Protein AF-A0A2I2KLR6-F1 (afdb_monomer)

Foldseek 3Di:
DPPLLVLLVVLQLLPLFDQDFDAFLFFQLVLLVQLLVLLVQLLPPPFDPSSLVSLLVSLLSLLVLCLQLPNNVVSLVSLVLQLVLCVVQWQDFLVSLLSSCVSLLVNLVSCLVVLNLVLSLVSLVQVLVCLVVQHWDARPNDTDRNVTNHDDPVSSVSNSVVSLVSSLQSNLSSCSNNVNLVVSLVSNVVSVNCDLESGSNLVSVLSNCLSVVVLVSSVVSLVSHDHPDLVSQLSSLLSVLSSCVSVVHDCVVSLVSNLVSLVPDDDDNRRLLSNLSSLLSSLSSNPDCPDPSSLVSLVVLLVSCLVSLRLNSLVVQCPRPSNVVSDDPVSNVSSVVSVVSSSGNNNDDPPVSVVSSVVSSVSSSVSSNVNSVVVVVVVVD

Structure (mmCIF, N/CA/C/O backbone):
data_AF-A0A2I2KLR6-F1
#
_entry.id   AF-A0A2I2KLR6-F1
#
loop_
_atom_site.group_PDB
_atom_site.id
_atom_site.type_symbol
_atom_site.label_atom_id
_atom_site.label_alt_id
_atom_site.label_comp_id
_atom_site.label_asym_id
_atom_site.label_entity_id
_atom_site.label_seq_id
_atom_site.pdbx_PDB_ins_code
_atom_site.Cartn_x
_atom_site.Cartn_y
_atom_site.Cartn_z
_atom_site.occupancy
_atom_site.B_iso_or_equiv
_atom_site.auth_seq_id
_atom_site.auth_comp_id
_atom_site.auth_asym_id
_atom_site.auth_atom_id
_atom_site.pdbx_PDB_model_num
ATOM 1 N N . MET A 1 1 ? -27.736 -9.199 16.129 1.00 44.97 1 MET A N 1
ATOM 2 C CA . MET A 1 1 ? -27.095 -9.623 14.867 1.00 44.97 1 MET A CA 1
ATOM 3 C C . MET A 1 1 ? -26.547 -8.427 14.086 1.00 44.97 1 MET A C 1
ATOM 5 O O . MET A 1 1 ? -25.354 -8.431 13.854 1.00 44.97 1 MET A O 1
ATOM 9 N N . GLY A 1 2 ? -27.326 -7.363 13.823 1.00 56.12 2 GLY A N 1
ATOM 10 C CA . GLY A 1 2 ? -26.865 -6.210 13.015 1.00 56.12 2 GLY A CA 1
ATOM 11 C C . GLY A 1 2 ? -25.648 -5.417 13.531 1.00 56.12 2 GLY A C 1
ATOM 12 O O . GLY A 1 2 ? -24.728 -5.174 12.769 1.00 56.12 2 GLY A O 1
ATOM 13 N N . VAL A 1 3 ? -25.565 -5.078 14.826 1.00 56.25 3 VAL A N 1
ATOM 14 C CA . VAL A 1 3 ? -24.480 -4.202 15.344 1.00 56.25 3 VAL A CA 1
ATOM 15 C C . VAL A 1 3 ? -23.085 -4.850 15.277 1.00 56.25 3 VAL A C 1
ATOM 17 O O . VAL A 1 3 ? -22.104 -4.184 14.963 1.00 56.25 3 VAL A O 1
ATOM 20 N N . ALA A 1 4 ? -22.986 -6.156 15.547 1.00 58.12 4 ALA A N 1
ATOM 21 C CA . ALA A 1 4 ? -21.714 -6.883 15.477 1.00 58.12 4 ALA A CA 1
ATOM 22 C C . ALA A 1 4 ? -21.248 -7.086 14.024 1.00 58.12 4 ALA A C 1
ATOM 24 O O . ALA A 1 4 ? -20.054 -7.020 13.739 1.00 58.12 4 ALA A O 1
ATOM 25 N N . GLU A 1 5 ? -22.194 -7.300 13.109 1.00 62.16 5 GLU A N 1
ATOM 26 C CA . GLU A 1 5 ? -21.930 -7.428 11.676 1.00 62.16 5 GLU A CA 1
ATOM 27 C C . GLU A 1 5 ? -21.476 -6.086 11.073 1.00 62.16 5 GLU A C 1
ATOM 29 O O . GLU A 1 5 ? -20.481 -6.047 10.347 1.00 62.16 5 GLU A O 1
ATOM 34 N N . ASP A 1 6 ? -22.104 -4.977 11.477 1.00 66.00 6 ASP A N 1
ATOM 35 C CA . ASP A 1 6 ? -21.713 -3.617 11.086 1.00 66.00 6 ASP A CA 1
ATOM 36 C C . ASP A 1 6 ? -20.322 -3.231 11.618 1.00 66.00 6 ASP A C 1
ATOM 38 O O . ASP A 1 6 ? -19.503 -2.684 10.873 1.00 66.00 6 ASP A O 1
ATOM 42 N N . LEU A 1 7 ? -20.002 -3.576 12.874 1.00 69.81 7 LEU A N 1
ATOM 43 C CA . LEU A 1 7 ? -18.674 -3.355 13.462 1.00 69.81 7 LEU A CA 1
ATOM 44 C C . LEU A 1 7 ? -17.586 -4.108 12.684 1.00 69.81 7 LEU A C 1
ATOM 46 O O . LEU A 1 7 ? -16.553 -3.533 12.336 1.00 69.81 7 LEU A O 1
ATOM 50 N N . LEU A 1 8 ? -17.817 -5.389 12.382 1.00 70.69 8 LEU A N 1
ATOM 51 C CA . LEU A 1 8 ? -16.880 -6.221 11.623 1.00 70.69 8 LEU A CA 1
ATOM 52 C C . LEU A 1 8 ? -16.728 -5.740 10.175 1.00 70.69 8 LEU A C 1
ATOM 54 O O . LEU A 1 8 ? -15.617 -5.758 9.638 1.00 70.69 8 LEU A O 1
ATOM 58 N N . ALA A 1 9 ? -17.804 -5.257 9.553 1.00 69.56 9 ALA A N 1
ATOM 59 C CA . ALA A 1 9 ? -17.758 -4.666 8.221 1.00 69.56 9 ALA A CA 1
ATOM 60 C C . ALA A 1 9 ? -16.969 -3.342 8.197 1.00 69.56 9 ALA A C 1
ATOM 62 O O . ALA A 1 9 ? -16.163 -3.126 7.284 1.00 69.56 9 ALA A O 1
ATOM 63 N N . GLN A 1 10 ? -17.156 -2.478 9.202 1.00 67.94 10 GLN A N 1
ATOM 64 C CA . GLN A 1 10 ? -16.466 -1.190 9.329 1.00 67.94 10 GLN A CA 1
ATOM 65 C C . GLN A 1 10 ? -14.976 -1.361 9.647 1.00 67.94 10 GLN A C 1
ATOM 67 O O . GLN A 1 10 ? -14.125 -0.803 8.946 1.00 67.94 10 GLN A O 1
ATOM 72 N N . VAL A 1 11 ? -14.659 -2.157 10.670 1.00 71.56 11 VAL A N 1
ATOM 73 C CA . VAL A 1 11 ? -13.287 -2.405 11.135 1.00 71.56 11 VAL A CA 1
ATOM 74 C C . VAL A 1 11 ? -12.516 -3.242 10.127 1.00 71.56 11 VAL A C 1
ATOM 76 O O . VAL A 1 11 ? -11.356 -2.946 9.845 1.00 71.56 11 VAL A O 1
ATOM 79 N N . GLY A 1 12 ? -13.164 -4.245 9.527 1.00 70.19 12 GLY A N 1
ATOM 80 C CA . GLY A 1 12 ? -12.546 -5.108 8.532 1.00 70.19 12 GLY A CA 1
ATOM 81 C C . GLY A 1 12 ? -11.939 -4.291 7.393 1.00 70.19 12 GLY A C 1
ATOM 82 O O . GLY A 1 12 ? -10.728 -4.315 7.183 1.00 70.19 12 GLY A O 1
ATOM 83 N N . ARG A 1 13 ? -12.740 -3.493 6.682 1.00 70.56 13 ARG A N 1
ATOM 84 C CA . ARG A 1 13 ? -12.277 -2.812 5.455 1.00 70.56 13 ARG A CA 1
ATOM 85 C C . ARG A 1 13 ? -11.049 -1.912 5.645 1.00 70.56 13 ARG A C 1
ATOM 87 O O . ARG A 1 13 ? -10.328 -1.673 4.678 1.00 70.56 13 ARG A O 1
ATOM 94 N N . ARG A 1 14 ? -10.817 -1.391 6.854 1.00 76.50 14 ARG A N 1
ATOM 95 C CA . ARG A 1 14 ? -9.715 -0.460 7.157 1.00 76.50 14 ARG A CA 1
ATOM 96 C C . ARG A 1 14 ? -8.652 -1.037 8.085 1.00 76.50 14 ARG A C 1
ATOM 98 O O . ARG A 1 14 ? -7.734 -0.303 8.453 1.00 76.50 14 ARG A O 1
ATOM 105 N N . PHE A 1 15 ? -8.746 -2.320 8.436 1.00 86.31 15 PHE A N 1
ATOM 106 C CA . PHE A 1 15 ? -7.810 -2.927 9.368 1.00 86.31 15 PHE A CA 1
ATOM 107 C C . PHE A 1 15 ? -6.367 -2.763 8.850 1.00 86.31 15 PHE A C 1
ATOM 109 O O . PHE A 1 15 ? -6.098 -3.037 7.675 1.00 86.31 15 PHE A O 1
ATOM 116 N N . PRO A 1 16 ? -5.419 -2.285 9.678 1.00 81.62 16 PRO A N 1
ATOM 117 C CA . PRO A 1 16 ? -4.119 -1.800 9.204 1.00 81.62 16 PRO A CA 1
ATOM 118 C C . PRO A 1 16 ? -3.203 -2.913 8.666 1.00 81.62 16 PRO A C 1
ATOM 120 O O . PRO A 1 16 ? -2.226 -2.621 7.973 1.00 81.62 16 PRO A O 1
ATOM 123 N N . LEU A 1 17 ? -3.538 -4.180 8.936 1.00 87.25 17 LEU A N 1
ATOM 124 C CA . LEU A 1 17 ? -2.788 -5.383 8.580 1.00 87.25 17 LEU A CA 1
ATOM 125 C C . LEU A 1 17 ? -1.325 -5.313 9.048 1.00 87.25 17 LEU A C 1
ATOM 127 O O . LEU A 1 17 ? -1.018 -5.643 10.185 1.00 87.25 17 LEU A O 1
ATOM 131 N N . VAL A 1 18 ? -0.395 -4.851 8.214 1.00 88.69 18 VAL A N 1
ATOM 132 C CA . VAL A 1 18 ? 1.047 -4.896 8.518 1.00 88.69 18 VAL A CA 1
ATOM 133 C C . VAL A 1 18 ? 1.669 -3.511 8.438 1.00 88.69 18 VAL A C 1
ATOM 135 O O . VAL A 1 18 ? 1.433 -2.774 7.478 1.00 88.69 18 VAL A O 1
ATOM 138 N N . ALA A 1 19 ? 2.535 -3.202 9.406 1.00 88.50 19 ALA A N 1
ATOM 139 C CA . ALA A 1 19 ? 3.365 -2.006 9.397 1.00 88.50 19 ALA A CA 1
ATOM 140 C C . ALA A 1 19 ? 4.333 -2.032 8.206 1.00 88.50 19 ALA A C 1
ATOM 142 O O . ALA A 1 19 ? 5.276 -2.821 8.162 1.00 88.50 19 ALA A O 1
ATOM 143 N N . ARG A 1 20 ? 4.084 -1.167 7.218 1.00 84.88 20 ARG A N 1
ATOM 144 C CA . ARG A 1 20 ? 4.945 -0.992 6.045 1.00 84.88 20 ARG A CA 1
ATOM 145 C C . ARG A 1 20 ? 5.467 0.438 5.989 1.00 84.88 20 ARG A C 1
ATOM 147 O O . ARG A 1 20 ? 4.645 1.356 6.028 1.00 84.88 20 ARG A O 1
ATOM 154 N N . PRO A 1 21 ? 6.790 0.630 5.843 1.00 85.44 21 PRO A N 1
ATOM 155 C CA . PRO A 1 21 ? 7.353 1.942 5.592 1.00 85.44 21 PRO A CA 1
ATOM 156 C C . PRO A 1 21 ? 6.720 2.592 4.359 1.00 85.44 21 PRO A C 1
ATOM 158 O O . PRO A 1 21 ? 6.682 1.992 3.283 1.00 85.44 21 PRO A O 1
ATOM 161 N N . ARG A 1 22 ? 6.233 3.821 4.514 1.00 84.69 22 ARG A N 1
ATOM 162 C CA . ARG A 1 22 ? 5.740 4.667 3.430 1.00 84.69 22 ARG A CA 1
ATOM 163 C C . ARG A 1 22 ? 6.243 6.097 3.655 1.00 84.69 22 ARG A C 1
ATOM 165 O O . ARG A 1 22 ? 6.016 6.636 4.735 1.00 84.69 22 ARG A O 1
ATOM 172 N N . PRO A 1 23 ? 6.911 6.716 2.668 1.00 81.50 23 PRO A N 1
ATOM 173 C CA . PRO A 1 23 ? 7.238 8.136 2.734 1.00 81.50 23 PRO A CA 1
ATOM 174 C C . PRO A 1 23 ? 5.974 8.993 2.846 1.00 81.50 23 PRO A C 1
ATOM 176 O O . PRO A 1 23 ? 4.936 8.640 2.276 1.00 81.50 23 PRO A O 1
ATOM 179 N N . ALA A 1 24 ? 6.081 10.128 3.536 1.00 88.75 24 ALA A N 1
ATOM 180 C CA . ALA A 1 24 ? 4.996 11.096 3.631 1.00 88.75 24 ALA A CA 1
ATOM 181 C C . ALA A 1 24 ? 4.619 11.638 2.242 1.00 88.75 24 ALA A C 1
ATOM 183 O O . ALA A 1 24 ? 5.489 11.919 1.410 1.00 88.75 24 ALA A O 1
ATOM 184 N N . CYS A 1 25 ? 3.322 11.807 1.982 1.00 93.50 25 CYS A N 1
ATOM 185 C CA . CYS A 1 25 ? 2.853 12.417 0.744 1.00 93.50 25 CYS A CA 1
ATOM 186 C C . CYS A 1 25 ? 2.894 13.942 0.845 1.00 93.50 25 CYS A C 1
ATOM 188 O O . CYS A 1 25 ? 1.936 14.566 1.299 1.00 93.50 25 CYS A O 1
ATOM 190 N N . GLY A 1 26 ? 4.004 14.526 0.395 1.00 95.19 26 GLY A N 1
ATOM 191 C CA . GLY A 1 26 ? 4.182 15.974 0.331 1.00 95.19 26 GLY A CA 1
ATOM 192 C C . GLY A 1 26 ? 3.474 16.656 -0.854 1.00 95.19 26 GLY A C 1
ATOM 193 O O . GLY A 1 26 ? 2.772 16.004 -1.636 1.00 95.19 26 GLY A O 1
ATOM 194 N N . PRO A 1 27 ? 3.690 17.974 -1.022 1.00 97.44 27 PRO A N 1
ATOM 195 C CA . PRO A 1 27 ? 3.108 18.770 -2.100 1.00 97.44 27 PRO A CA 1
ATOM 196 C C . PRO A 1 27 ? 3.429 18.242 -3.505 1.00 97.44 27 PRO A C 1
ATOM 198 O O . PRO A 1 27 ? 4.530 17.753 -3.772 1.00 97.44 27 PRO A O 1
ATOM 201 N N . LEU A 1 28 ? 2.488 18.409 -4.436 1.00 97.94 28 LEU A N 1
ATOM 202 C CA . LEU A 1 28 ? 2.563 17.871 -5.796 1.00 97.94 28 LEU A CA 1
ATOM 203 C C . LEU A 1 28 ? 3.816 18.343 -6.546 1.00 97.94 28 LEU A C 1
ATOM 205 O O . LEU A 1 28 ? 4.489 17.534 -7.179 1.00 97.94 28 LEU A O 1
ATOM 209 N N . HIS A 1 29 ? 4.170 19.627 -6.432 1.00 97.81 29 HIS A N 1
ATOM 210 C CA . HIS A 1 29 ? 5.359 20.182 -7.085 1.00 97.81 29 HIS A CA 1
ATOM 211 C C . HIS A 1 29 ? 6.657 19.506 -6.606 1.00 97.81 29 HIS A C 1
ATOM 213 O O . HIS A 1 29 ? 7.528 19.208 -7.417 1.00 97.81 29 HIS A O 1
ATOM 219 N N . ALA A 1 30 ? 6.779 19.211 -5.308 1.00 97.81 30 ALA A N 1
ATOM 220 C CA . ALA A 1 30 ? 7.961 18.565 -4.743 1.00 97.81 30 ALA A CA 1
ATOM 221 C C . ALA A 1 30 ? 8.081 17.113 -5.229 1.00 97.81 30 ALA A C 1
ATOM 223 O O . ALA A 1 30 ? 9.164 16.665 -5.599 1.00 97.81 30 ALA A O 1
ATOM 224 N N . ARG A 1 31 ? 6.949 16.404 -5.312 1.00 97.94 31 ARG A N 1
ATOM 225 C CA . ARG A 1 31 ? 6.883 15.036 -5.843 1.00 97.94 31 ARG A CA 1
ATOM 226 C C . ARG A 1 31 ? 7.260 14.979 -7.327 1.00 97.94 31 ARG A C 1
ATOM 228 O O . ARG A 1 31 ? 8.003 14.092 -7.729 1.00 97.94 31 ARG A O 1
ATOM 235 N N . VAL A 1 32 ? 6.793 15.932 -8.137 1.00 98.44 32 VAL A N 1
ATOM 236 C CA . VAL A 1 32 ? 7.178 16.038 -9.559 1.00 98.44 32 VAL A CA 1
ATOM 237 C C . VAL A 1 32 ? 8.668 16.373 -9.698 1.00 98.44 32 VAL A C 1
ATOM 239 O O . VAL A 1 32 ? 9.364 15.751 -10.499 1.00 98.44 32 VAL A O 1
ATOM 242 N N . SER A 1 33 ? 9.197 17.282 -8.876 1.00 98.31 33 SER A N 1
ATOM 243 C CA . SER A 1 33 ? 10.636 17.585 -8.830 1.00 98.31 33 SER A CA 1
ATOM 244 C C . SER A 1 33 ? 11.494 16.367 -8.476 1.00 98.31 33 SER A C 1
ATOM 246 O O . SER A 1 33 ? 12.572 16.194 -9.043 1.00 98.31 33 SER A O 1
ATOM 248 N N . GLU A 1 34 ? 11.018 15.494 -7.586 1.00 98.06 34 GLU A N 1
ATOM 249 C CA . GLU A 1 34 ? 11.696 14.238 -7.253 1.00 98.06 34 GLU A CA 1
ATOM 250 C C . GLU A 1 34 ? 11.754 13.281 -8.455 1.00 98.06 34 GLU A C 1
ATOM 252 O O . GLU A 1 34 ? 12.817 12.741 -8.762 1.00 98.06 34 GLU A O 1
ATOM 257 N N . VAL A 1 35 ? 10.648 13.126 -9.193 1.00 98.56 35 VAL A N 1
ATOM 258 C CA . VAL A 1 35 ? 10.626 12.326 -10.432 1.00 98.56 35 VAL A CA 1
ATOM 259 C C . VAL A 1 35 ? 11.607 12.891 -11.463 1.00 98.56 35 VAL A C 1
ATOM 261 O O . VAL A 1 35 ? 12.381 12.140 -12.055 1.00 98.56 35 VAL A O 1
ATOM 264 N N . ASN A 1 36 ? 11.643 14.215 -11.626 1.00 98.50 36 ASN A N 1
ATOM 265 C CA . ASN A 1 36 ? 12.606 14.891 -12.497 1.00 98.50 36 ASN A CA 1
ATOM 266 C C . ASN A 1 36 ? 14.062 14.650 -12.076 1.00 98.50 36 ASN A C 1
ATOM 268 O O . ASN A 1 36 ? 14.944 14.504 -12.923 1.00 98.50 36 ASN A O 1
ATOM 272 N N . ALA A 1 37 ? 14.350 14.636 -10.773 1.00 98.25 37 ALA A N 1
ATOM 273 C CA . ALA A 1 37 ? 15.689 14.352 -10.269 1.00 98.25 37 ALA A CA 1
ATOM 274 C C . ALA A 1 37 ? 16.115 12.910 -10.586 1.00 98.25 37 ALA A C 1
ATOM 276 O O . ALA A 1 37 ? 17.218 12.708 -11.091 1.00 98.25 37 ALA A O 1
ATOM 277 N N . LEU A 1 38 ? 15.228 11.934 -10.374 1.00 98.31 38 LEU A N 1
ATOM 278 C CA . LEU A 1 38 ? 15.475 10.526 -10.702 1.00 98.31 38 LEU A CA 1
ATOM 279 C C . LEU A 1 38 ? 15.679 10.308 -12.205 1.00 98.31 38 LEU A C 1
ATOM 281 O O . LEU A 1 38 ? 16.629 9.639 -12.604 1.00 98.31 38 LEU A O 1
ATOM 285 N N . ALA A 1 39 ? 14.842 10.920 -13.045 1.00 98.06 39 ALA A N 1
ATOM 286 C CA . ALA A 1 39 ? 14.971 10.827 -14.497 1.00 98.06 39 ALA A CA 1
ATOM 287 C C . ALA A 1 39 ? 16.298 11.428 -14.995 1.00 98.06 39 ALA A C 1
ATOM 289 O O . ALA A 1 39 ? 16.989 10.823 -15.816 1.00 98.06 39 ALA A O 1
ATOM 290 N N . ARG A 1 40 ? 16.710 12.583 -14.452 1.00 97.06 40 ARG A N 1
ATOM 291 C CA . ARG A 1 40 ? 18.015 13.189 -14.766 1.00 97.06 40 ARG A CA 1
ATOM 292 C C . ARG A 1 40 ? 19.182 12.336 -14.285 1.00 97.06 40 ARG A C 1
ATOM 294 O O . ARG A 1 40 ? 20.144 12.183 -15.031 1.00 97.06 40 ARG A O 1
ATOM 301 N N . ALA A 1 41 ? 19.098 11.768 -13.082 1.00 96.12 41 ALA A N 1
ATOM 302 C CA . ALA A 1 41 ? 20.116 10.85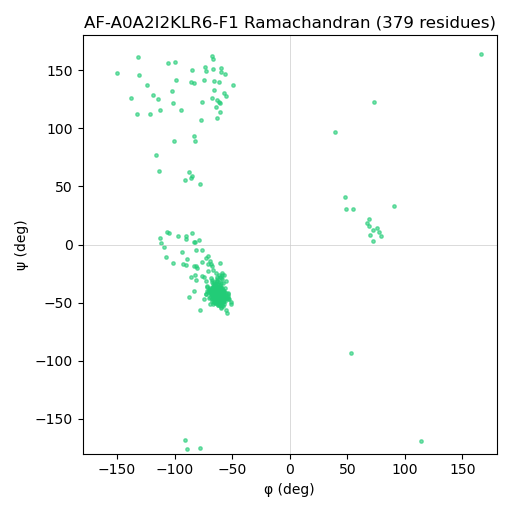3 -12.573 1.00 96.12 41 ALA A CA 1
ATOM 303 C C . ALA A 1 41 ? 20.262 9.636 -13.499 1.00 96.12 41 ALA A C 1
ATOM 305 O O . ALA A 1 41 ? 21.372 9.314 -13.914 1.00 96.12 41 ALA A O 1
ATOM 306 N N . ALA A 1 42 ? 19.143 9.040 -13.922 1.00 95.88 42 ALA A N 1
ATOM 307 C CA . ALA A 1 42 ? 19.144 7.927 -14.865 1.00 95.88 42 ALA A CA 1
ATOM 308 C C . ALA A 1 42 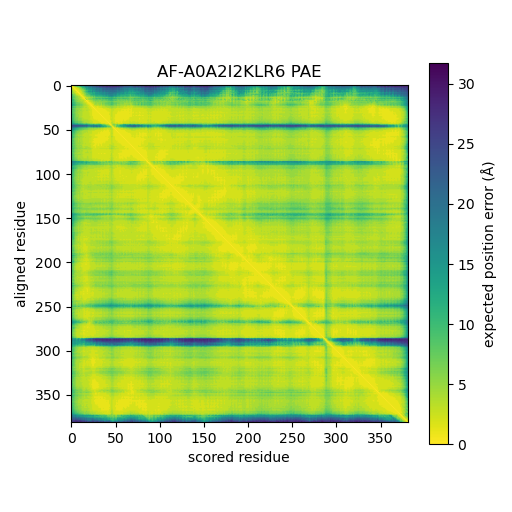? 19.775 8.286 -16.220 1.00 95.88 42 ALA A C 1
ATOM 310 O O . ALA A 1 42 ? 20.506 7.479 -16.790 1.00 95.88 42 ALA A O 1
ATOM 311 N N . ALA A 1 43 ? 19.512 9.492 -16.730 1.00 94.06 43 ALA A N 1
ATOM 312 C CA . ALA A 1 43 ? 20.073 9.967 -17.992 1.00 94.06 43 ALA A CA 1
ATOM 313 C C . ALA A 1 43 ? 21.569 10.319 -17.905 1.00 94.06 43 ALA A C 1
ATOM 315 O O . ALA A 1 43 ? 22.278 10.190 -18.904 1.00 94.06 43 ALA A O 1
ATOM 316 N N . ALA A 1 44 ? 22.034 10.779 -16.739 1.00 90.94 44 ALA A N 1
ATOM 317 C CA . ALA A 1 44 ? 23.423 11.160 -16.494 1.00 90.94 44 ALA A CA 1
ATOM 318 C C . ALA A 1 44 ? 24.329 9.955 -16.200 1.00 90.94 44 ALA A C 1
ATOM 320 O O . ALA A 1 44 ? 25.515 9.989 -16.526 1.00 90.94 44 ALA A O 1
ATOM 321 N N . SER A 1 45 ? 23.790 8.892 -15.598 1.00 84.38 45 SER A N 1
ATOM 322 C CA . SER A 1 45 ? 24.536 7.662 -15.343 1.00 84.38 45 SER A CA 1
ATOM 323 C C . SER A 1 45 ? 25.031 7.047 -16.654 1.00 84.38 45 SER A C 1
ATOM 325 O O . SER A 1 45 ? 24.252 6.690 -17.538 1.00 84.38 45 SER A O 1
ATOM 327 N N . SER A 1 46 ? 26.352 6.887 -16.760 1.00 64.75 46 SER A N 1
ATOM 328 C CA . SER A 1 46 ? 27.055 6.488 -17.985 1.00 64.75 46 SER A CA 1
ATOM 329 C C . SER A 1 46 ? 26.600 5.137 -18.543 1.00 64.75 46 SER A C 1
ATOM 331 O O . SER A 1 46 ? 26.756 4.908 -19.739 1.00 64.75 46 SER A O 1
ATOM 333 N N . SER A 1 47 ? 26.055 4.253 -17.702 1.00 66.25 47 SER A N 1
ATOM 334 C CA . SER A 1 47 ? 25.325 3.018 -18.035 1.00 66.25 47 SER A CA 1
ATOM 335 C C . SER A 1 47 ? 25.193 2.152 -16.779 1.00 66.25 47 SER A C 1
ATOM 337 O O . SER A 1 47 ? 25.952 2.326 -15.830 1.00 66.25 47 SER A O 1
ATOM 339 N N . GLY A 1 48 ? 24.299 1.162 -16.803 1.00 73.56 48 GLY A N 1
ATOM 340 C CA . GLY A 1 48 ? 24.323 0.047 -15.853 1.00 73.56 48 GLY A CA 1
ATOM 341 C C . GLY A 1 48 ? 23.131 -0.015 -14.892 1.00 73.56 48 GLY A C 1
ATOM 342 O O . GLY A 1 48 ? 22.128 0.679 -15.083 1.00 73.56 48 GLY A O 1
ATOM 343 N N . PRO A 1 49 ? 23.213 -0.872 -13.857 1.00 81.81 49 PRO A N 1
ATOM 344 C CA . PRO A 1 49 ? 22.100 -1.161 -12.950 1.00 81.81 49 PRO A CA 1
ATOM 345 C C . PRO A 1 49 ? 21.538 0.059 -12.211 1.00 81.81 49 PRO A C 1
ATOM 347 O O . PRO A 1 49 ? 20.365 0.050 -11.834 1.00 81.81 49 PRO A O 1
ATOM 350 N N . GLU A 1 50 ? 22.349 1.095 -11.997 1.00 86.81 50 GLU A N 1
ATOM 351 C CA . GLU A 1 50 ? 21.944 2.346 -11.345 1.00 86.81 50 GLU A CA 1
ATOM 352 C C . GLU A 1 50 ? 20.999 3.166 -12.225 1.00 86.81 50 GLU A C 1
ATOM 354 O O . GLU A 1 50 ? 19.929 3.556 -11.759 1.00 86.81 50 GLU A O 1
ATOM 359 N N . ALA A 1 51 ? 21.327 3.324 -13.514 1.00 90.81 51 ALA A N 1
ATOM 360 C CA . ALA A 1 51 ? 20.478 4.023 -14.479 1.00 90.81 51 ALA A CA 1
ATOM 361 C C . ALA A 1 51 ? 19.093 3.365 -14.580 1.00 90.81 51 ALA A C 1
ATOM 363 O O . ALA A 1 51 ? 18.069 4.041 -14.502 1.00 90.81 51 ALA A O 1
ATOM 364 N N . LEU A 1 52 ? 19.059 2.027 -14.659 1.00 93.06 52 LEU A N 1
ATOM 365 C CA . LEU A 1 52 ? 17.812 1.253 -14.663 1.00 93.06 52 LEU A CA 1
ATOM 366 C C . LEU A 1 52 ? 17.021 1.404 -13.360 1.00 93.06 52 LEU A C 1
ATOM 368 O O . LEU A 1 52 ? 15.795 1.443 -13.390 1.00 93.06 52 LEU A O 1
ATOM 372 N N . THR A 1 53 ? 17.702 1.478 -12.214 1.00 94.12 53 THR A N 1
ATOM 373 C CA . THR A 1 53 ? 17.035 1.663 -10.915 1.00 94.12 53 THR A CA 1
ATOM 374 C C . THR A 1 53 ? 16.373 3.032 -10.838 1.00 94.12 53 THR A C 1
ATOM 376 O O . THR A 1 53 ? 15.178 3.104 -10.568 1.00 94.12 53 THR A O 1
ATOM 379 N N . ALA A 1 54 ? 17.120 4.097 -11.137 1.00 96.00 54 ALA A N 1
ATOM 380 C CA . ALA A 1 54 ? 16.607 5.460 -11.092 1.00 96.00 54 ALA A CA 1
ATOM 381 C C . ALA A 1 54 ? 15.471 5.684 -12.106 1.00 96.00 54 ALA A C 1
ATOM 383 O O . ALA A 1 54 ? 14.457 6.293 -11.767 1.00 96.00 54 ALA A O 1
ATOM 384 N N . ALA A 1 55 ? 15.585 5.137 -13.323 1.00 97.00 55 ALA A N 1
ATOM 385 C CA . ALA A 1 55 ? 14.535 5.242 -14.335 1.00 97.00 55 ALA A CA 1
ATOM 386 C C . ALA A 1 55 ? 13.255 4.483 -13.943 1.00 97.00 55 ALA A C 1
ATOM 388 O O . ALA A 1 55 ? 12.156 5.032 -14.047 1.00 97.00 55 ALA A O 1
ATOM 389 N N . ALA A 1 56 ? 13.384 3.247 -13.448 1.00 96.56 56 ALA A N 1
ATOM 390 C CA . ALA A 1 56 ? 12.234 2.475 -12.979 1.00 96.56 56 ALA A CA 1
ATOM 391 C C . ALA A 1 56 ? 11.545 3.156 -11.784 1.00 96.56 56 ALA A C 1
ATOM 393 O O . ALA A 1 56 ? 10.315 3.202 -11.710 1.00 96.56 56 ALA A O 1
ATOM 394 N N . GLU A 1 57 ? 12.324 3.742 -10.870 1.00 96.75 57 GLU A N 1
ATOM 395 C CA . GLU A 1 57 ? 11.789 4.504 -9.743 1.00 96.75 57 GLU A CA 1
ATOM 396 C C . GLU A 1 57 ? 11.053 5.773 -10.198 1.00 96.75 57 GLU A C 1
ATOM 398 O O . GLU A 1 57 ? 9.952 6.041 -9.707 1.00 96.75 57 GLU A O 1
ATOM 403 N N . ALA A 1 58 ? 11.596 6.510 -11.176 1.00 98.00 58 ALA A N 1
ATOM 404 C CA . ALA A 1 58 ? 10.933 7.668 -11.774 1.00 98.00 58 ALA A CA 1
ATOM 405 C C . ALA A 1 58 ? 9.561 7.288 -12.361 1.00 98.00 58 ALA A C 1
ATOM 407 O O . ALA A 1 58 ? 8.557 7.928 -12.038 1.00 98.00 58 ALA A O 1
ATOM 408 N N . HIS A 1 59 ? 9.483 6.199 -13.137 1.00 96.62 59 HIS A N 1
ATOM 409 C CA . HIS A 1 59 ? 8.216 5.681 -13.665 1.00 96.62 59 HIS A CA 1
ATOM 410 C C . HIS A 1 59 ? 7.221 5.305 -12.566 1.00 96.62 59 HIS A C 1
ATOM 412 O O . HIS A 1 59 ? 6.052 5.698 -12.618 1.00 96.62 59 HIS A O 1
ATOM 418 N N . ASN A 1 60 ? 7.673 4.548 -11.564 1.00 95.69 60 ASN A N 1
ATOM 419 C CA . ASN A 1 60 ? 6.818 4.093 -10.471 1.00 95.69 60 ASN A CA 1
ATOM 420 C C . ASN A 1 60 ? 6.245 5.279 -9.681 1.00 95.69 60 ASN A C 1
ATOM 422 O O . ASN A 1 60 ? 5.048 5.302 -9.377 1.00 95.69 60 ASN A O 1
ATOM 426 N N . LYS A 1 61 ? 7.070 6.292 -9.387 1.00 97.00 61 LYS A N 1
ATOM 427 C CA . LYS A 1 61 ? 6.624 7.519 -8.713 1.00 97.00 61 LYS A CA 1
ATOM 428 C C . LYS A 1 61 ? 5.692 8.350 -9.591 1.00 97.00 61 LYS A C 1
ATOM 430 O O . LYS A 1 61 ? 4.697 8.851 -9.071 1.00 97.00 61 LYS A O 1
ATOM 435 N N . ALA A 1 62 ? 5.938 8.448 -10.898 1.00 98.12 62 ALA A N 1
ATOM 436 C CA . ALA A 1 62 ? 5.042 9.147 -11.817 1.00 98.12 62 ALA A CA 1
ATOM 437 C C . ALA A 1 62 ? 3.646 8.504 -11.860 1.00 98.12 62 ALA A C 1
ATOM 439 O O . ALA A 1 62 ? 2.641 9.192 -11.669 1.00 98.12 62 ALA A O 1
ATOM 440 N N . ALA A 1 63 ? 3.573 7.178 -12.015 1.00 96.88 63 ALA A N 1
ATOM 441 C CA . ALA A 1 63 ? 2.308 6.445 -11.982 1.00 96.88 63 ALA A CA 1
ATOM 442 C C . ALA A 1 63 ? 1.588 6.593 -10.628 1.00 96.88 63 ALA A C 1
ATOM 444 O O . ALA A 1 63 ? 0.365 6.745 -10.585 1.00 96.88 63 ALA A O 1
ATOM 445 N N . LEU A 1 64 ? 2.336 6.607 -9.516 1.00 94.94 64 LEU A N 1
ATOM 446 C CA . LEU A 1 64 ? 1.785 6.857 -8.183 1.00 94.94 64 LEU A CA 1
ATOM 447 C C . LEU A 1 64 ? 1.216 8.275 -8.041 1.00 94.94 64 LEU A C 1
ATOM 449 O O . LEU A 1 64 ? 0.111 8.414 -7.531 1.00 94.94 64 LEU A O 1
ATOM 453 N N . ILE A 1 65 ? 1.927 9.309 -8.506 1.00 97.12 65 ILE A N 1
ATOM 454 C CA . ILE A 1 65 ? 1.445 10.702 -8.494 1.00 97.12 65 ILE A CA 1
ATOM 455 C C . ILE A 1 65 ? 0.125 10.809 -9.251 1.00 97.12 65 ILE A C 1
ATOM 457 O O . ILE A 1 65 ? -0.855 11.321 -8.718 1.00 97.12 65 ILE A O 1
ATOM 461 N N . VAL A 1 66 ? 0.082 10.283 -10.472 1.00 97.12 66 VAL A N 1
ATOM 462 C CA . VAL A 1 66 ? -1.115 10.317 -11.315 1.00 97.12 66 VAL A CA 1
ATOM 463 C C . VAL A 1 66 ? -2.284 9.562 -10.662 1.00 97.12 66 VAL A C 1
ATOM 465 O O . VAL A 1 66 ? -3.414 10.050 -10.660 1.00 97.12 66 VAL A O 1
ATOM 468 N N . SER A 1 67 ? -2.016 8.402 -10.053 1.00 95.06 67 SER A N 1
ATOM 469 C CA . SER A 1 67 ? -3.009 7.647 -9.279 1.00 95.06 67 SER A CA 1
ATOM 470 C C . SER A 1 67 ? -3.538 8.449 -8.092 1.00 95.06 67 SER A C 1
ATOM 472 O O . SER A 1 67 ? -4.748 8.521 -7.897 1.00 95.06 67 SER A O 1
ATOM 474 N N . ASP A 1 68 ? -2.651 9.075 -7.322 1.00 95.00 68 ASP A N 1
ATOM 475 C CA . ASP A 1 68 ? -3.008 9.860 -6.143 1.00 95.00 68 ASP A CA 1
ATOM 476 C C . ASP A 1 68 ? -3.822 11.110 -6.499 1.00 95.00 68 ASP A C 1
ATOM 478 O O . ASP A 1 68 ? -4.736 11.476 -5.758 1.00 95.00 68 ASP A O 1
ATOM 482 N N . VAL A 1 69 ? -3.537 11.728 -7.650 1.00 96.50 69 VAL A N 1
ATOM 483 C CA . VAL A 1 69 ? -4.305 12.859 -8.191 1.00 96.50 69 VAL A CA 1
ATOM 484 C C . VAL A 1 69 ? -5.714 12.451 -8.637 1.00 96.50 69 VAL A C 1
ATOM 486 O O . VAL A 1 69 ? -6.587 13.306 -8.752 1.00 96.50 69 VAL A O 1
ATOM 489 N N . GLY A 1 70 ? -5.986 11.156 -8.815 1.00 95.12 70 GLY A N 1
ATOM 490 C CA . GLY A 1 70 ? -7.289 10.658 -9.260 1.00 95.12 70 GLY A CA 1
ATOM 491 C C . GLY A 1 70 ? -7.407 10.540 -10.780 1.00 95.12 70 GLY A C 1
ATOM 492 O O . GLY A 1 70 ? -8.486 10.728 -11.329 1.00 95.12 70 GLY A O 1
ATOM 493 N N . LEU A 1 71 ? -6.305 10.226 -11.467 1.00 96.12 71 LEU A N 1
ATOM 494 C CA . LEU A 1 71 ? -6.258 9.994 -12.916 1.00 96.12 71 LEU A CA 1
ATOM 495 C C . LEU A 1 71 ? -5.921 8.518 -13.229 1.00 96.12 71 LEU A C 1
ATOM 497 O O . LEU A 1 71 ? -4.866 8.229 -13.801 1.00 96.12 71 LEU A O 1
ATOM 501 N N . PRO A 1 72 ? -6.773 7.547 -12.848 1.00 92.75 72 PRO A N 1
ATOM 502 C CA . PRO A 1 72 ? -6.432 6.123 -12.890 1.00 92.75 72 PRO A CA 1
ATOM 503 C C . PRO A 1 72 ? -6.088 5.613 -14.299 1.00 92.75 72 PRO A C 1
ATOM 505 O O . PRO A 1 72 ? -5.177 4.802 -14.441 1.00 92.75 72 PRO A O 1
ATOM 508 N N . ASP A 1 73 ? -6.736 6.120 -15.350 1.00 94.44 73 ASP A N 1
ATOM 509 C CA . ASP A 1 73 ? -6.457 5.701 -16.733 1.00 94.44 73 ASP A CA 1
ATOM 510 C C . ASP A 1 73 ? -5.067 6.142 -17.206 1.00 94.44 73 ASP A C 1
ATOM 512 O O . ASP A 1 73 ? -4.337 5.374 -17.842 1.00 94.44 73 ASP A O 1
ATOM 516 N N . LEU A 1 74 ? -4.649 7.356 -16.834 1.00 97.00 74 LEU A N 1
ATOM 517 C CA . LEU A 1 74 ? -3.292 7.822 -17.105 1.00 97.00 74 LEU A CA 1
ATOM 518 C C . LEU A 1 74 ? -2.273 7.023 -16.278 1.00 97.00 74 LEU A C 1
ATOM 520 O O . LEU A 1 74 ? -1.220 6.674 -16.801 1.00 97.00 74 LEU A O 1
ATOM 524 N N . ALA A 1 75 ? -2.588 6.654 -15.031 1.00 97.00 75 ALA A N 1
ATOM 525 C CA . ALA A 1 75 ? -1.706 5.812 -14.219 1.00 97.00 75 ALA A CA 1
ATOM 526 C C . ALA A 1 75 ? -1.506 4.424 -14.855 1.00 97.00 75 ALA A C 1
ATOM 528 O O . ALA A 1 75 ? -0.371 3.958 -14.954 1.00 97.00 75 ALA A O 1
ATOM 529 N N . ARG A 1 76 ? -2.578 3.798 -15.367 1.00 95.44 76 ARG A N 1
ATOM 530 C CA . ARG A 1 76 ? -2.491 2.532 -16.121 1.00 95.44 76 ARG A CA 1
ATOM 531 C C . ARG A 1 76 ? -1.686 2.693 -17.411 1.00 95.44 76 ARG A C 1
ATOM 533 O O . ARG A 1 76 ? -0.855 1.841 -17.713 1.00 95.44 76 ARG A O 1
ATOM 540 N N . THR A 1 77 ? -1.865 3.808 -18.122 1.00 96.94 77 THR A N 1
ATOM 541 C CA . THR A 1 77 ? -1.073 4.142 -19.319 1.00 96.94 77 THR A CA 1
ATOM 542 C C . THR A 1 77 ? 0.418 4.242 -18.992 1.00 96.94 77 THR A C 1
ATOM 544 O O . THR A 1 77 ? 1.239 3.682 -19.713 1.00 96.94 77 THR A O 1
ATOM 547 N N . LEU A 1 78 ? 0.788 4.894 -17.885 1.00 97.94 78 LEU A N 1
ATOM 548 C CA . LEU A 1 78 ? 2.182 4.987 -17.442 1.00 97.94 78 LEU A CA 1
ATOM 549 C C . LEU A 1 78 ? 2.760 3.630 -17.017 1.00 97.94 78 LEU A C 1
ATOM 551 O O . LEU A 1 78 ? 3.920 3.354 -17.317 1.00 97.94 78 LEU A O 1
ATOM 555 N N . CYS A 1 79 ? 1.972 2.761 -16.372 1.00 97.00 79 CYS A N 1
ATOM 556 C CA . CYS A 1 79 ? 2.391 1.382 -16.099 1.00 97.00 79 CYS A CA 1
ATOM 557 C C . CYS A 1 79 ? 2.644 0.604 -17.398 1.00 97.00 79 CYS A C 1
ATOM 559 O O . CYS A 1 79 ? 3.657 -0.084 -17.502 1.00 97.00 79 CYS A O 1
ATOM 561 N N . ARG A 1 80 ? 1.770 0.747 -18.403 1.00 96.44 80 ARG A N 1
ATOM 562 C CA . ARG A 1 80 ? 1.951 0.105 -19.712 1.00 96.44 80 ARG A CA 1
ATOM 563 C C . ARG A 1 80 ? 3.207 0.602 -20.421 1.00 96.44 80 ARG A C 1
ATOM 565 O O . ARG A 1 80 ? 4.023 -0.212 -20.823 1.00 96.44 80 ARG A O 1
ATOM 572 N N . ARG A 1 81 ? 3.408 1.920 -20.491 1.00 97.00 81 ARG A N 1
ATOM 573 C CA . ARG A 1 81 ? 4.621 2.520 -21.068 1.00 97.00 81 ARG A CA 1
ATOM 574 C C . ARG A 1 81 ? 5.898 2.033 -20.377 1.00 97.00 81 ARG A C 1
ATOM 576 O O . ARG A 1 81 ? 6.873 1.714 -21.046 1.00 97.00 81 ARG A O 1
ATOM 583 N N . HIS A 1 82 ? 5.873 1.917 -19.046 1.00 96.75 82 HIS A N 1
ATOM 584 C CA . HIS A 1 82 ? 7.005 1.380 -18.292 1.00 96.75 82 HIS A CA 1
ATOM 585 C C . HIS A 1 82 ? 7.300 -0.083 -18.663 1.00 96.75 82 HIS A C 1
ATOM 587 O O . HIS A 1 82 ? 8.462 -0.440 -18.810 1.00 96.75 82 HIS A O 1
ATOM 593 N N . TRP A 1 83 ? 6.274 -0.920 -18.843 1.00 95.88 83 TRP A N 1
ATOM 594 C CA . TRP A 1 83 ? 6.446 -2.286 -19.350 1.00 95.88 83 TRP A CA 1
ATOM 595 C C . TRP A 1 83 ? 7.011 -2.302 -20.779 1.00 95.88 83 TRP A C 1
ATOM 597 O O . TRP A 1 83 ? 7.995 -2.996 -21.047 1.00 95.88 83 TRP A O 1
ATOM 607 N N . ASP A 1 84 ? 6.427 -1.501 -21.674 1.00 95.25 84 ASP A N 1
ATOM 608 C CA . ASP A 1 84 ? 6.791 -1.443 -23.093 1.00 95.25 84 ASP A CA 1
ATOM 609 C C . ASP A 1 84 ? 8.273 -1.044 -23.279 1.00 95.25 84 ASP A C 1
ATOM 611 O O . ASP A 1 84 ? 8.924 -1.518 -24.208 1.00 95.25 84 ASP A O 1
ATOM 615 N N . ALA A 1 85 ? 8.858 -0.278 -22.347 1.00 94.94 85 ALA A N 1
ATOM 616 C CA . ALA A 1 85 ? 10.278 0.095 -22.361 1.00 94.94 85 ALA A CA 1
ATOM 617 C C . ALA A 1 85 ? 11.264 -1.100 -22.308 1.00 94.94 85 ALA A C 1
ATOM 619 O O . ALA A 1 85 ? 12.441 -0.931 -22.628 1.00 94.94 85 ALA A O 1
ATOM 620 N N . TYR A 1 86 ? 10.806 -2.301 -21.929 1.00 92.94 86 TYR A N 1
ATOM 621 C CA . TYR A 1 86 ? 11.618 -3.527 -21.872 1.00 92.94 86 TYR A CA 1
ATOM 622 C C . TYR A 1 86 ? 11.293 -4.541 -22.982 1.00 92.94 86 TYR A C 1
ATOM 624 O O . TYR A 1 86 ? 12.032 -5.515 -23.151 1.00 92.94 86 TYR A O 1
ATOM 632 N N . GLN A 1 87 ? 10.205 -4.360 -23.739 1.00 81.50 87 GLN A N 1
ATOM 633 C CA . GLN A 1 87 ? 9.580 -5.444 -24.512 1.00 81.50 87 GLN A CA 1
ATOM 634 C C . GLN A 1 87 ? 10.450 -6.050 -25.631 1.00 81.50 87 GLN A C 1
ATOM 636 O O . GLN A 1 87 ? 10.257 -7.209 -25.984 1.00 81.50 87 GLN A O 1
ATOM 641 N N . ASP A 1 88 ? 11.430 -5.312 -26.155 1.00 83.62 88 ASP A N 1
ATOM 642 C CA . ASP A 1 88 ? 12.296 -5.778 -27.250 1.00 83.62 88 ASP A CA 1
ATOM 643 C C . ASP A 1 88 ? 13.634 -6.344 -26.746 1.00 83.62 88 ASP A C 1
ATOM 645 O O . ASP A 1 88 ? 14.548 -6.637 -27.527 1.00 83.62 88 ASP A O 1
ATOM 649 N N . THR A 1 89 ? 13.773 -6.481 -25.421 1.00 86.50 89 THR A N 1
ATOM 650 C CA . THR A 1 89 ? 15.062 -6.729 -24.757 1.00 86.50 89 THR A CA 1
ATOM 651 C C . THR A 1 89 ? 15.214 -8.098 -24.109 1.00 86.50 89 THR A C 1
ATOM 653 O O . THR A 1 89 ? 16.288 -8.408 -23.602 1.00 86.50 89 THR A O 1
ATOM 656 N N . TRP A 1 90 ? 14.197 -8.955 -24.216 1.00 87.75 90 TRP A N 1
ATOM 657 C CA . TRP A 1 90 ? 14.242 -10.320 -23.697 1.00 87.75 90 TRP A CA 1
ATOM 658 C C . TRP A 1 90 ? 15.374 -11.155 -24.326 1.00 87.75 90 TRP A C 1
ATOM 660 O O . TRP A 1 90 ? 15.732 -10.925 -25.489 1.00 87.75 90 TRP A O 1
ATOM 670 N N . PRO A 1 91 ? 15.896 -12.160 -23.603 1.00 92.56 91 PRO A N 1
ATOM 671 C CA . PRO A 1 91 ? 15.674 -12.421 -22.175 1.00 92.56 91 PRO A CA 1
ATOM 672 C C . PRO A 1 91 ? 16.418 -11.415 -21.272 1.00 92.56 91 PRO A C 1
ATOM 674 O O . PRO A 1 91 ? 17.450 -10.875 -21.659 1.00 92.56 91 PRO A O 1
ATOM 677 N N . LEU A 1 92 ? 15.903 -11.177 -20.061 1.00 92.12 92 LEU A N 1
ATOM 678 C CA . LEU A 1 92 ? 16.496 -10.282 -19.057 1.00 92.12 92 LEU A CA 1
ATOM 679 C C . LEU A 1 92 ? 17.152 -11.059 -17.907 1.00 92.12 92 LEU A C 1
ATOM 681 O O . LEU A 1 92 ? 16.754 -12.183 -17.601 1.00 92.12 92 LEU A O 1
ATOM 685 N N . ASP A 1 93 ? 18.107 -10.425 -17.223 1.00 91.69 93 ASP A N 1
ATOM 686 C CA . ASP A 1 93 ? 18.558 -10.881 -15.903 1.00 91.69 93 ASP A CA 1
ATOM 687 C C . ASP A 1 93 ? 17.437 -10.728 -14.857 1.00 91.69 93 ASP A C 1
ATOM 689 O O . ASP A 1 93 ? 16.506 -9.931 -15.029 1.00 91.69 93 ASP A O 1
ATOM 693 N N . GLY A 1 94 ? 17.522 -11.449 -13.738 1.00 91.50 94 GLY A N 1
ATOM 694 C CA . GLY A 1 94 ? 16.451 -11.499 -12.741 1.00 91.50 94 GLY A CA 1
ATOM 695 C C . GLY A 1 94 ? 16.122 -10.141 -12.111 1.00 91.50 94 GLY A C 1
ATOM 696 O O . GLY A 1 94 ? 14.959 -9.856 -11.803 1.00 91.50 94 GLY A O 1
ATOM 697 N N . ARG A 1 95 ? 17.111 -9.251 -11.953 1.00 92.31 95 ARG A N 1
ATOM 698 C CA . ARG A 1 95 ? 16.892 -7.914 -11.379 1.00 92.31 95 ARG A CA 1
ATOM 699 C C . ARG A 1 95 ? 16.163 -7.014 -12.372 1.00 92.31 95 ARG A C 1
ATOM 701 O O . ARG A 1 95 ? 15.255 -6.281 -11.980 1.00 92.31 95 ARG A O 1
ATOM 708 N N . THR A 1 96 ? 16.548 -7.056 -13.639 1.00 93.56 96 THR A N 1
ATOM 709 C CA . THR A 1 96 ? 15.927 -6.270 -14.707 1.00 93.56 96 THR A CA 1
ATOM 710 C C . THR A 1 96 ? 14.532 -6.804 -15.043 1.00 93.56 96 THR A C 1
ATOM 712 O O . THR A 1 96 ? 13.597 -6.013 -15.135 1.00 93.56 96 THR A O 1
ATOM 715 N N . ALA A 1 97 ? 14.339 -8.126 -15.068 1.00 94.81 97 ALA A N 1
ATOM 716 C CA . ALA A 1 97 ? 13.027 -8.761 -15.202 1.00 94.81 97 ALA A CA 1
ATOM 717 C C . ALA A 1 97 ? 12.059 -8.351 -14.082 1.00 94.81 97 ALA A C 1
AT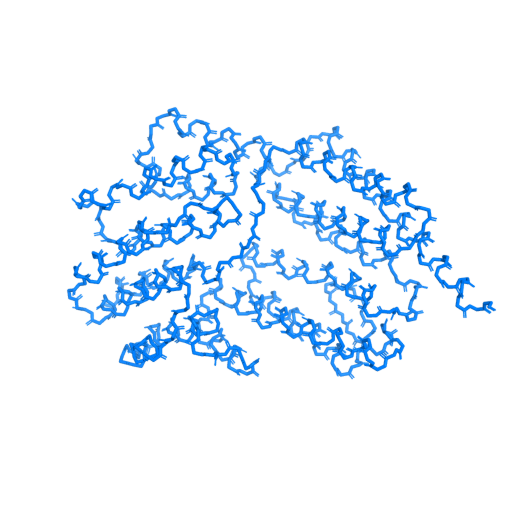OM 719 O O . ALA A 1 97 ? 10.900 -8.023 -14.340 1.00 94.81 97 ALA A O 1
ATOM 720 N N . ARG A 1 98 ? 12.536 -8.284 -12.832 1.00 95.38 98 ARG A N 1
ATOM 721 C CA . ARG A 1 98 ? 11.733 -7.774 -11.712 1.00 95.38 98 ARG A CA 1
ATOM 722 C C . ARG A 1 98 ? 11.285 -6.327 -11.934 1.00 95.38 98 ARG A C 1
ATOM 724 O O . ARG A 1 98 ? 10.122 -6.026 -11.676 1.00 95.38 98 ARG A O 1
ATOM 731 N N . ARG A 1 99 ? 12.175 -5.442 -12.404 1.00 94.94 99 ARG A N 1
ATOM 732 C CA . ARG A 1 99 ? 11.816 -4.043 -12.717 1.00 94.94 99 ARG A CA 1
ATOM 733 C C . ARG A 1 99 ? 10.781 -3.969 -13.835 1.00 94.94 99 ARG A C 1
ATOM 735 O O . ARG A 1 99 ? 9.827 -3.212 -13.707 1.00 94.94 99 ARG A O 1
ATOM 742 N N . ALA A 1 100 ? 10.927 -4.801 -14.866 1.00 95.00 100 ALA A N 1
ATOM 743 C CA . ALA A 1 100 ? 9.957 -4.897 -15.950 1.00 95.00 100 ALA A CA 1
ATOM 744 C C . ALA A 1 100 ? 8.577 -5.369 -15.456 1.00 95.00 100 ALA A C 1
ATOM 746 O O . ALA A 1 100 ? 7.565 -4.838 -15.891 1.00 95.00 100 ALA A O 1
ATOM 747 N N . LEU A 1 101 ? 8.500 -6.312 -14.506 1.00 95.94 101 LEU A N 1
ATOM 748 C CA . LEU A 1 101 ? 7.218 -6.792 -13.962 1.00 95.94 101 LEU A CA 1
ATOM 749 C C . LEU A 1 101 ? 6.588 -5.891 -12.892 1.00 95.94 101 LEU A C 1
ATOM 751 O O . LEU A 1 101 ? 5.385 -5.989 -12.637 1.00 95.94 101 LEU A O 1
ATOM 755 N N . GLU A 1 102 ? 7.358 -5.019 -12.247 1.00 96.19 102 GLU A N 1
ATOM 756 C CA . GLU A 1 102 ? 6.845 -4.096 -11.233 1.00 96.19 102 GLU A CA 1
ATOM 757 C C . GLU A 1 102 ? 5.655 -3.226 -11.696 1.00 96.19 102 GLU A C 1
ATOM 759 O O . GLU A 1 102 ? 4.690 -3.127 -10.931 1.00 96.19 102 GLU A O 1
ATOM 764 N N . PRO A 1 103 ? 5.614 -2.648 -12.916 1.00 96.56 103 PRO A N 1
ATOM 765 C CA . PRO A 1 103 ? 4.423 -1.950 -13.398 1.00 96.56 103 PRO A CA 1
ATOM 766 C C . PRO A 1 103 ? 3.164 -2.828 -13.440 1.00 96.56 103 PRO A C 1
ATOM 768 O O . PRO A 1 103 ? 2.083 -2.322 -13.147 1.00 96.56 103 PRO A O 1
ATOM 771 N N . LEU A 1 104 ? 3.273 -4.132 -13.716 1.00 96.50 104 LEU A N 1
ATOM 772 C CA . LEU A 1 104 ? 2.120 -5.045 -13.712 1.00 96.50 104 LEU A CA 1
ATOM 773 C C . LEU A 1 104 ? 1.620 -5.325 -12.289 1.00 96.50 104 LEU A C 1
ATOM 775 O O . LEU A 1 104 ? 0.416 -5.381 -12.043 1.00 96.50 104 LEU A O 1
ATOM 779 N N . VAL A 1 105 ? 2.534 -5.419 -11.320 1.00 96.75 105 VAL A N 1
ATOM 780 C CA . VAL A 1 105 ? 2.176 -5.445 -9.892 1.00 96.75 105 VAL A CA 1
ATOM 781 C C . VAL A 1 105 ? 1.503 -4.132 -9.482 1.00 96.75 105 VAL A C 1
ATOM 783 O O . VAL A 1 105 ? 0.535 -4.130 -8.717 1.00 96.75 105 VAL A O 1
ATOM 786 N N . ASN A 1 106 ? 1.976 -3.001 -10.006 1.00 95.62 106 ASN A N 1
ATOM 787 C CA . ASN A 1 106 ? 1.373 -1.703 -9.737 1.00 95.62 106 ASN A CA 1
ATOM 788 C C . ASN A 1 106 ? -0.051 -1.595 -10.305 1.00 95.62 106 ASN A C 1
ATOM 790 O O . ASN A 1 106 ? -0.889 -1.019 -9.618 1.00 95.62 106 ASN A O 1
ATOM 794 N N . LEU A 1 107 ? -0.379 -2.223 -11.443 1.00 95.56 107 LEU A N 1
ATOM 795 C CA . LEU A 1 107 ? -1.768 -2.316 -11.932 1.00 95.56 107 LEU A CA 1
ATOM 796 C C . LEU A 1 107 ? -2.700 -2.975 -10.901 1.00 95.56 107 LEU A C 1
ATOM 798 O O . LEU A 1 107 ? -3.764 -2.434 -10.594 1.00 95.56 107 LEU A O 1
ATOM 802 N N . ALA A 1 108 ? -2.281 -4.081 -10.275 1.00 95.38 108 ALA A N 1
ATOM 803 C CA . ALA A 1 108 ? -3.053 -4.677 -9.181 1.00 95.38 108 ALA A CA 1
ATOM 804 C C . ALA A 1 108 ? -3.204 -3.717 -7.992 1.00 95.38 108 ALA A C 1
ATOM 806 O O . ALA A 1 108 ? -4.291 -3.586 -7.433 1.00 95.38 108 ALA A O 1
ATOM 807 N N . ARG A 1 109 ? -2.145 -2.993 -7.615 1.00 94.06 109 ARG A N 1
ATOM 808 C CA . ARG A 1 109 ? -2.213 -2.003 -6.526 1.00 94.06 109 ARG A CA 1
ATOM 809 C C . ARG A 1 109 ? -3.147 -0.836 -6.849 1.00 94.06 109 ARG A C 1
ATOM 811 O O . ARG A 1 109 ? -3.797 -0.337 -5.933 1.00 94.06 109 ARG A O 1
ATOM 818 N N . LEU A 1 110 ? -3.243 -0.421 -8.114 1.00 92.44 110 LEU A N 1
ATOM 819 C CA . LEU A 1 110 ? -4.239 0.553 -8.570 1.00 92.44 110 LEU A CA 1
ATOM 820 C C . LEU A 1 110 ? -5.655 -0.003 -8.388 1.00 92.44 110 LEU A C 1
ATOM 822 O O . LEU A 1 110 ? -6.486 0.655 -7.772 1.00 92.44 110 LEU A O 1
ATOM 826 N N . HIS A 1 111 ? -5.906 -1.248 -8.800 1.00 91.94 111 HIS A N 1
ATOM 827 C CA . HIS A 1 111 ? -7.198 -1.897 -8.568 1.00 91.94 111 HIS A CA 1
ATOM 828 C C . HIS A 1 111 ? -7.572 -1.982 -7.085 1.00 91.94 111 HIS A C 1
ATOM 830 O O . HIS A 1 111 ? -8.718 -1.702 -6.747 1.00 91.94 111 HIS A O 1
ATOM 836 N N . ILE A 1 112 ? -6.624 -2.289 -6.191 1.00 90.75 112 ILE A N 1
ATOM 837 C CA . ILE A 1 112 ? -6.872 -2.275 -4.737 1.00 90.75 112 ILE A CA 1
ATOM 838 C C . ILE A 1 112 ? -7.308 -0.877 -4.274 1.00 90.75 112 ILE A C 1
ATOM 840 O O . ILE A 1 112 ? -8.259 -0.762 -3.504 1.00 90.75 112 ILE A O 1
ATOM 844 N N . ARG A 1 113 ? -6.637 0.187 -4.738 1.00 87.12 113 ARG A N 1
ATOM 845 C CA . ARG A 1 113 ? -6.989 1.576 -4.382 1.00 87.12 113 ARG A CA 1
ATOM 846 C C . ARG A 1 113 ? -8.369 1.978 -4.888 1.00 87.12 113 ARG A C 1
ATOM 848 O O . ARG A 1 113 ? -9.082 2.666 -4.168 1.00 87.12 113 ARG A O 1
ATOM 855 N N . ASP A 1 114 ? -8.742 1.504 -6.071 1.00 86.44 114 ASP A N 1
ATOM 856 C CA . ASP A 1 114 ? -10.046 1.757 -6.686 1.00 86.44 114 ASP A CA 1
ATOM 857 C C . ASP A 1 114 ? -11.167 0.868 -6.092 1.00 86.44 114 ASP A C 1
ATOM 859 O O . ASP A 1 114 ? -12.293 0.892 -6.578 1.00 86.44 114 ASP A O 1
ATOM 863 N N . GLY A 1 115 ? -10.881 0.050 -5.069 1.00 86.50 115 GLY A N 1
ATOM 864 C CA . GLY A 1 115 ? -11.859 -0.850 -4.440 1.00 86.50 115 GLY A CA 1
ATOM 865 C C . GLY A 1 115 ? -12.129 -2.150 -5.210 1.00 86.50 115 GLY A C 1
ATOM 866 O O . GLY A 1 115 ? -12.984 -2.939 -4.817 1.00 86.50 115 GLY A O 1
ATOM 867 N N . HIS A 1 116 ? -11.375 -2.425 -6.273 1.00 91.00 116 HIS A N 1
ATOM 868 C CA . HIS A 1 116 ? -11.502 -3.614 -7.118 1.00 91.00 116 HIS A CA 1
ATOM 869 C C . HIS A 1 116 ? -10.600 -4.764 -6.631 1.00 91.00 116 HIS A C 1
ATOM 871 O O . HIS A 1 116 ? -9.773 -5.289 -7.383 1.00 91.00 116 HIS A O 1
ATOM 877 N N . GLY A 1 117 ? -10.748 -5.158 -5.362 1.00 92.00 117 GLY A N 1
ATOM 878 C CA . GLY A 1 117 ? -9.913 -6.182 -4.716 1.00 92.00 117 GLY A CA 1
ATOM 879 C C . GLY A 1 117 ? -9.902 -7.531 -5.445 1.00 92.00 117 GLY A C 1
ATOM 880 O O . GLY A 1 117 ? -8.832 -8.070 -5.720 1.00 92.00 117 GLY A O 1
ATOM 881 N N . ASP A 1 118 ? -11.069 -8.035 -5.856 1.00 93.06 118 ASP A N 1
ATOM 882 C CA . ASP A 1 118 ? -11.181 -9.320 -6.566 1.00 93.06 118 ASP A CA 1
ATOM 883 C C . ASP A 1 118 ? -10.409 -9.300 -7.903 1.00 93.06 118 ASP A C 1
ATOM 885 O O . ASP A 1 118 ? -9.669 -10.233 -8.228 1.00 93.06 118 ASP A O 1
ATOM 889 N N . ARG A 1 119 ? -10.495 -8.189 -8.651 1.00 93.94 119 ARG A N 1
ATOM 890 C CA . ARG A 1 119 ? -9.738 -7.997 -9.901 1.00 93.94 119 ARG A CA 1
ATOM 891 C C . ARG A 1 119 ? -8.233 -7.950 -9.645 1.00 93.94 119 ARG A C 1
ATOM 893 O O . ARG A 1 119 ? -7.473 -8.582 -10.376 1.00 93.94 119 ARG A O 1
ATOM 900 N N . ALA A 1 120 ? -7.800 -7.233 -8.608 1.00 95.25 120 ALA A N 1
ATOM 901 C CA . ALA A 1 120 ? -6.391 -7.164 -8.229 1.00 95.25 120 ALA A CA 1
ATOM 902 C C . ALA A 1 120 ? -5.826 -8.545 -7.866 1.00 95.25 120 ALA A C 1
ATOM 904 O O . ALA A 1 120 ? -4.741 -8.909 -8.319 1.00 95.25 120 ALA A O 1
ATOM 905 N N . HIS A 1 121 ? -6.572 -9.331 -7.084 1.00 96.19 121 HIS A N 1
ATOM 906 C CA . HIS A 1 121 ? -6.183 -10.690 -6.707 1.00 96.19 121 HIS A CA 1
ATOM 907 C C . HIS A 1 121 ? -6.059 -11.611 -7.927 1.00 96.19 121 HIS A C 1
ATOM 909 O O . HIS A 1 121 ? -5.031 -12.275 -8.092 1.00 96.19 121 HIS A O 1
ATOM 915 N N . GLY A 1 122 ? -7.054 -11.591 -8.821 1.00 95.75 122 GLY A N 1
ATOM 916 C CA . GLY A 1 122 ? -7.039 -12.365 -10.063 1.00 95.75 122 GLY A CA 1
ATOM 917 C C . GLY A 1 122 ? -5.852 -12.022 -10.969 1.00 95.75 122 GLY A C 1
ATOM 918 O O . GLY A 1 122 ? -5.199 -12.929 -11.495 1.00 95.75 122 GLY A O 1
ATOM 919 N N . LEU A 1 123 ? -5.520 -10.731 -11.094 1.00 96.56 123 LEU A N 1
ATOM 920 C CA . LEU A 1 123 ? -4.349 -10.253 -11.835 1.00 96.56 123 LEU A CA 1
ATOM 921 C C . LEU A 1 123 ? -3.056 -10.824 -11.243 1.00 96.56 123 LEU A C 1
ATOM 923 O O . LEU A 1 123 ? -2.280 -11.462 -11.954 1.00 96.56 123 LEU A O 1
ATOM 927 N N . LEU A 1 124 ? -2.850 -10.653 -9.933 1.00 97.06 124 LEU A N 1
ATOM 928 C CA . LEU A 1 124 ? -1.656 -11.125 -9.225 1.00 97.06 124 LEU A CA 1
ATOM 929 C C . LEU A 1 124 ? -1.469 -12.644 -9.346 1.00 97.06 124 LEU A C 1
ATOM 931 O O . LEU A 1 124 ? -0.361 -13.113 -9.617 1.00 97.06 124 LEU A O 1
ATOM 935 N N . ARG A 1 125 ? -2.551 -13.421 -9.204 1.00 95.81 125 ARG A N 1
ATOM 936 C CA . ARG A 1 125 ? -2.523 -14.876 -9.407 1.00 95.81 125 ARG A CA 1
ATOM 937 C C . ARG A 1 125 ? -2.165 -15.255 -10.837 1.00 95.81 125 ARG A C 1
ATOM 939 O O . ARG A 1 125 ? -1.355 -16.158 -11.027 1.00 95.81 125 ARG A O 1
ATOM 946 N N . THR A 1 126 ? -2.774 -14.594 -11.820 1.00 97.00 126 THR A N 1
ATOM 947 C CA . THR A 1 126 ? -2.515 -14.863 -13.241 1.00 97.00 126 THR A CA 1
ATOM 948 C C . THR A 1 126 ? -1.056 -14.585 -13.574 1.00 97.00 126 THR A C 1
ATOM 950 O O . THR A 1 126 ? -0.410 -15.437 -14.177 1.00 97.00 126 THR A O 1
ATOM 953 N N . LEU A 1 127 ? -0.520 -13.459 -13.088 1.00 96.81 127 LEU A N 1
ATOM 954 C CA . LEU A 1 127 ? 0.880 -13.088 -13.255 1.00 96.81 127 LEU A CA 1
ATOM 955 C C . LEU A 1 127 ? 1.829 -14.129 -12.657 1.00 96.81 127 LEU A C 1
ATOM 957 O O . LEU A 1 127 ? 2.682 -14.662 -13.360 1.00 96.81 127 LEU A O 1
ATOM 961 N N . HIS A 1 128 ? 1.660 -14.465 -11.377 1.00 96.38 128 HIS A N 1
ATOM 962 C CA . HIS A 1 128 ? 2.522 -15.449 -10.719 1.00 96.38 128 HIS A CA 1
ATOM 963 C C . HIS A 1 128 ? 2.431 -16.832 -11.362 1.00 96.38 128 HIS A C 1
ATOM 965 O O . HIS A 1 128 ? 3.464 -17.465 -11.556 1.00 96.38 128 HIS A O 1
ATOM 971 N N . ARG A 1 129 ? 1.225 -17.294 -11.714 1.00 95.56 129 ARG A N 1
ATOM 972 C CA . ARG A 1 129 ? 1.042 -18.586 -12.382 1.00 95.56 129 ARG A CA 1
ATOM 973 C C . ARG A 1 129 ? 1.738 -18.612 -13.741 1.00 95.56 129 ARG A C 1
ATOM 975 O O . ARG A 1 129 ? 2.492 -19.540 -13.991 1.00 95.56 129 ARG A O 1
ATOM 982 N N . GLY A 1 130 ? 1.537 -17.587 -14.572 1.00 96.38 130 GLY A N 1
ATOM 983 C CA . GLY A 1 130 ? 2.141 -17.537 -15.904 1.00 96.38 130 GLY A CA 1
ATOM 984 C C . GLY A 1 130 ? 3.665 -17.551 -15.867 1.00 96.38 130 GLY A C 1
ATOM 985 O O . GLY A 1 130 ? 4.286 -18.289 -16.624 1.00 96.38 130 GLY A O 1
ATOM 986 N N . ILE A 1 131 ? 4.272 -16.814 -14.929 1.00 95.69 131 ILE A N 1
ATOM 987 C CA . ILE A 1 131 ? 5.719 -16.904 -14.709 1.00 95.69 131 ILE A CA 1
ATOM 988 C C . ILE A 1 131 ? 6.099 -18.292 -14.179 1.00 95.69 131 ILE A C 1
ATOM 990 O O . ILE A 1 131 ? 6.980 -18.920 -14.742 1.00 95.69 131 ILE A O 1
ATOM 994 N N . ALA A 1 132 ? 5.430 -18.808 -13.145 1.00 94.88 132 ALA A N 1
ATOM 995 C CA . ALA A 1 132 ? 5.799 -20.081 -12.522 1.00 94.88 132 ALA A CA 1
ATOM 996 C C . ALA A 1 132 ? 5.678 -21.303 -13.452 1.00 94.88 132 ALA A C 1
ATOM 998 O O . ALA A 1 132 ? 6.427 -22.262 -13.280 1.00 94.88 132 ALA A O 1
ATOM 999 N N . GLU A 1 133 ? 4.732 -21.276 -14.391 1.00 95.50 133 GLU A N 1
ATOM 1000 C CA . GLU A 1 133 ? 4.487 -22.334 -15.380 1.00 95.50 133 GLU A CA 1
ATOM 1001 C C . GLU A 1 133 ? 5.223 -22.078 -16.708 1.00 95.50 133 GLU A C 1
ATOM 1003 O O . GLU A 1 133 ? 5.219 -22.935 -17.587 1.00 95.50 133 GLU A O 1
ATOM 1008 N N . GLY A 1 134 ? 5.858 -20.912 -16.873 1.00 93.81 134 GLY A N 1
ATOM 1009 C CA . GLY A 1 134 ? 6.530 -20.529 -18.115 1.00 93.81 134 GLY A CA 1
ATOM 1010 C C . GLY A 1 134 ? 5.576 -20.274 -19.291 1.00 93.81 134 GLY A C 1
ATOM 1011 O O . GLY A 1 134 ? 5.992 -20.354 -20.445 1.00 93.81 134 GLY A O 1
ATOM 1012 N N . THR A 1 135 ? 4.305 -19.970 -19.025 1.00 95.19 135 THR A N 1
ATOM 1013 C CA . THR A 1 135 ? 3.269 -19.777 -20.050 1.00 95.19 135 THR A CA 1
ATOM 1014 C C . THR A 1 135 ? 3.030 -18.302 -20.348 1.00 95.19 135 THR A C 1
ATOM 1016 O O . THR A 1 135 ? 2.969 -17.478 -19.431 1.00 95.19 135 THR A O 1
ATOM 1019 N N . ASP A 1 136 ? 2.809 -17.974 -21.619 1.00 95.69 136 ASP A N 1
ATOM 1020 C CA . ASP A 1 136 ? 2.418 -16.628 -22.032 1.00 95.69 136 ASP A CA 1
ATOM 1021 C C . ASP A 1 136 ? 1.016 -16.292 -21.483 1.00 95.69 136 ASP A C 1
ATOM 1023 O O . ASP A 1 136 ? 0.085 -17.095 -21.563 1.00 95.69 136 ASP A O 1
ATOM 1027 N N . ILE A 1 137 ? 0.869 -15.103 -20.898 1.00 95.88 137 ILE A N 1
ATOM 1028 C CA . ILE A 1 137 ? -0.382 -14.631 -20.284 1.00 95.88 137 ILE A CA 1
ATOM 1029 C C . ILE A 1 137 ? -0.718 -13.219 -20.758 1.00 95.88 137 ILE A C 1
ATOM 1031 O O . ILE A 1 137 ? 0.155 -12.477 -21.204 1.00 95.88 137 ILE A O 1
ATOM 1035 N N . VAL A 1 138 ? -1.983 -12.826 -20.603 1.00 95.19 138 VAL A N 1
ATOM 1036 C CA . VAL A 1 138 ? -2.440 -11.460 -20.880 1.00 95.19 138 VAL A CA 1
ATOM 1037 C C . VAL A 1 138 ? -2.897 -10.794 -19.584 1.00 95.19 138 VAL A C 1
ATOM 1039 O O . VAL A 1 138 ? -3.767 -11.314 -18.888 1.00 95.19 138 VAL A O 1
ATOM 1042 N N . ILE A 1 139 ? -2.325 -9.630 -19.274 1.00 92.06 139 ILE A N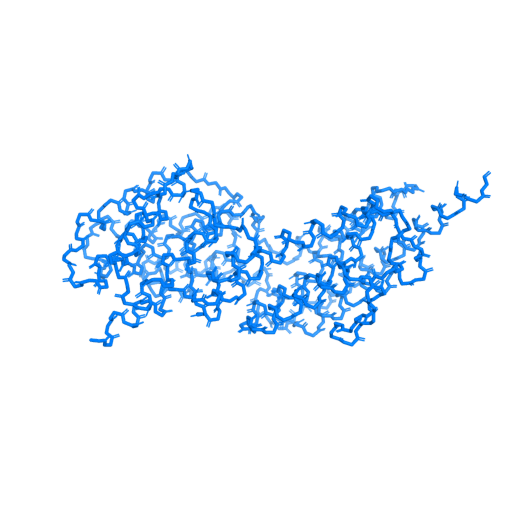 1
ATOM 1043 C CA . ILE A 1 139 ? -2.649 -8.803 -18.106 1.00 92.06 139 ILE A CA 1
ATOM 1044 C C . ILE A 1 139 ? -3.099 -7.431 -18.600 1.00 92.06 139 ILE A C 1
ATOM 1046 O O . ILE A 1 139 ? -2.296 -6.707 -19.171 1.00 92.06 139 ILE A O 1
ATOM 1050 N N . ASP A 1 140 ? -4.374 -7.071 -18.425 1.00 86.69 140 ASP A N 1
ATOM 1051 C CA . ASP A 1 140 ? -4.924 -5.785 -18.899 1.00 86.69 140 ASP A CA 1
ATOM 1052 C C . ASP A 1 140 ? -4.553 -5.455 -20.369 1.00 86.69 140 ASP A C 1
ATOM 1054 O O . ASP A 1 140 ? -4.214 -4.326 -20.719 1.00 86.69 140 ASP A O 1
ATOM 1058 N N . GLY A 1 141 ? -4.589 -6.464 -21.250 1.00 89.19 141 GLY A N 1
ATOM 1059 C CA . GLY A 1 141 ? -4.230 -6.319 -22.669 1.00 89.19 141 GLY A CA 1
ATOM 1060 C C . GLY A 1 141 ? -2.722 -6.272 -22.956 1.00 89.19 141 GLY A C 1
ATOM 1061 O O . GLY A 1 141 ? -2.318 -5.950 -24.074 1.00 89.19 141 GLY A O 1
ATOM 1062 N N . ILE A 1 142 ? -1.883 -6.577 -21.966 1.00 92.06 142 ILE A N 1
ATOM 1063 C CA . ILE A 1 142 ? -0.427 -6.688 -22.088 1.00 92.06 142 ILE A CA 1
ATOM 1064 C C . ILE A 1 142 ? -0.049 -8.166 -22.169 1.00 92.06 142 ILE A C 1
ATOM 1066 O O . ILE A 1 142 ? -0.351 -8.928 -21.251 1.00 92.06 142 ILE A O 1
ATOM 1070 N N . LEU A 1 143 ? 0.620 -8.565 -23.252 1.00 93.81 143 LEU A N 1
ATOM 1071 C CA . LEU A 1 143 ? 1.196 -9.902 -23.386 1.00 93.81 143 LEU A CA 1
ATOM 1072 C C . LEU A 1 143 ? 2.472 -9.997 -22.542 1.00 93.81 143 LEU A C 1
ATOM 1074 O O . LEU A 1 143 ? 3.419 -9.244 -22.762 1.00 93.81 143 LEU A O 1
ATOM 1078 N N . VAL A 1 144 ? 2.509 -10.947 -21.612 1.00 94.56 144 VAL A N 1
ATOM 1079 C CA . VAL A 1 144 ? 3.675 -11.234 -20.769 1.00 94.56 144 VAL A CA 1
ATOM 1080 C C . VAL A 1 144 ? 4.223 -12.606 -21.153 1.00 94.56 144 VAL A C 1
ATOM 1082 O O . VAL A 1 144 ? 3.522 -13.604 -20.960 1.00 94.56 144 VAL A O 1
ATOM 1085 N N . PRO A 1 145 ? 5.455 -12.690 -21.687 1.00 92.81 145 PRO A N 1
ATOM 1086 C CA . PRO A 1 145 ? 6.015 -13.953 -22.141 1.00 92.81 145 PRO A CA 1
ATOM 1087 C C . PRO A 1 145 ? 6.621 -14.744 -20.971 1.00 92.81 145 PRO A C 1
ATOM 1089 O O . PRO A 1 145 ? 7.803 -14.592 -20.655 1.00 92.81 145 PRO A O 1
ATOM 1092 N N . GLY A 1 146 ? 5.820 -15.576 -20.300 1.00 89.56 146 GLY A N 1
ATOM 1093 C CA . GLY A 1 146 ? 6.183 -16.173 -19.009 1.00 89.56 146 GLY A CA 1
ATOM 1094 C C . GLY A 1 146 ? 7.463 -17.011 -19.023 1.00 89.56 146 GLY A C 1
ATOM 1095 O O . GLY A 1 146 ? 8.270 -16.913 -18.100 1.00 89.56 146 GLY A O 1
ATOM 1096 N N . GLY A 1 147 ? 7.687 -17.779 -20.093 1.00 88.19 147 GLY A N 1
ATOM 1097 C CA . GLY A 1 147 ? 8.866 -18.640 -20.242 1.00 88.19 147 GLY A CA 1
ATOM 1098 C C . GLY A 1 147 ? 10.076 -17.977 -20.904 1.00 88.19 147 GLY A C 1
ATOM 1099 O O . GLY A 1 147 ? 11.161 -18.546 -20.874 1.00 88.19 147 GLY A O 1
ATOM 1100 N N . ARG A 1 148 ? 9.915 -16.793 -21.514 1.00 90.56 148 ARG A N 1
ATOM 1101 C CA . ARG A 1 148 ? 10.994 -16.109 -22.265 1.00 90.56 148 ARG A CA 1
ATOM 1102 C C . ARG A 1 148 ? 11.526 -14.859 -21.568 1.00 90.56 148 ARG A C 1
ATOM 1104 O O . ARG A 1 148 ? 12.442 -14.218 -22.075 1.00 90.56 148 ARG A O 1
ATOM 1111 N N . LEU A 1 149 ? 10.952 -14.506 -20.418 1.00 92.00 149 LEU A N 1
ATOM 1112 C CA . LEU A 1 149 ? 11.296 -13.288 -19.693 1.00 92.00 149 LEU A CA 1
ATOM 1113 C C . LEU A 1 149 ? 12.746 -13.288 -19.183 1.00 92.00 149 LEU A C 1
ATOM 1115 O O . LEU A 1 149 ? 13.406 -12.254 -19.202 1.00 92.00 149 LEU A O 1
ATOM 1119 N N . THR A 1 150 ? 13.238 -14.446 -18.746 1.00 94.00 150 THR A N 1
ATOM 1120 C CA . THR A 1 150 ? 14.582 -14.652 -18.187 1.00 94.00 150 THR A CA 1
ATOM 1121 C C . THR A 1 150 ? 15.255 -15.842 -18.860 1.00 94.00 150 THR A C 1
ATOM 1123 O O . THR A 1 150 ? 14.577 -16.818 -19.170 1.00 94.00 150 THR A O 1
ATOM 1126 N N . ALA A 1 151 ? 16.577 -15.792 -19.050 1.00 90.12 151 ALA A N 1
ATOM 1127 C CA . ALA A 1 151 ? 17.330 -16.897 -19.655 1.00 90.12 151 ALA A CA 1
ATOM 1128 C C . ALA A 1 151 ? 17.778 -17.938 -18.622 1.00 90.12 151 ALA A C 1
ATOM 1130 O O . ALA A 1 151 ? 17.664 -19.139 -18.857 1.00 90.12 151 ALA A O 1
ATOM 1131 N N . ALA A 1 152 ? 18.311 -17.479 -17.486 1.00 93.25 152 ALA A N 1
ATOM 1132 C CA . ALA A 1 152 ? 18.894 -18.359 -16.485 1.00 93.25 152 ALA A CA 1
ATOM 1133 C C . ALA A 1 152 ? 17.814 -18.956 -15.559 1.00 93.25 152 ALA A C 1
ATOM 1135 O O . ALA A 1 152 ? 16.927 -18.224 -15.104 1.00 93.25 152 ALA A O 1
ATOM 1136 N N . PRO A 1 153 ? 17.904 -20.254 -15.207 1.00 93.00 153 PRO A N 1
ATOM 1137 C CA . PRO A 1 153 ? 17.004 -20.873 -14.233 1.00 93.00 153 PRO A CA 1
ATOM 1138 C C . PRO A 1 153 ? 17.000 -20.170 -12.869 1.00 93.00 153 PRO A C 1
ATOM 1140 O O . PRO A 1 153 ? 15.938 -20.014 -12.268 1.00 93.00 153 PRO A O 1
ATOM 1143 N N . ASP A 1 154 ? 18.159 -19.694 -12.406 1.00 94.94 154 ASP A N 1
ATOM 1144 C CA . ASP A 1 154 ? 18.285 -18.990 -11.123 1.00 94.94 154 ASP A CA 1
ATOM 1145 C C . ASP A 1 154 ? 17.579 -17.627 -11.144 1.00 94.94 154 ASP A C 1
ATOM 1147 O O . ASP A 1 154 ? 16.886 -17.270 -10.188 1.00 94.94 154 ASP A O 1
ATOM 1151 N N . ASP A 1 155 ? 17.677 -16.895 -12.259 1.00 95.06 155 ASP A N 1
ATOM 1152 C CA . ASP A 1 155 ? 16.945 -15.641 -12.465 1.00 95.06 155 ASP A CA 1
ATOM 1153 C C . ASP A 1 155 ? 15.434 -15.883 -12.479 1.00 95.06 155 ASP A C 1
ATOM 1155 O O . ASP A 1 155 ? 14.671 -15.150 -11.841 1.00 95.06 155 ASP A O 1
ATOM 1159 N N . HIS A 1 156 ? 15.001 -16.946 -13.161 1.00 94.56 156 HIS A N 1
ATOM 1160 C CA . HIS A 1 156 ? 13.601 -17.347 -13.205 1.00 94.56 156 HIS A CA 1
ATOM 1161 C C . HIS A 1 156 ? 13.076 -17.715 -11.810 1.00 94.56 156 HIS A C 1
ATOM 1163 O O . HIS A 1 156 ? 11.999 -17.272 -11.397 1.00 94.56 156 HIS A O 1
ATOM 1169 N N . TRP A 1 157 ? 13.853 -18.486 -11.046 1.00 94.56 157 TRP A N 1
ATOM 1170 C CA . TRP A 1 157 ? 13.517 -18.856 -9.675 1.00 94.56 157 TRP A CA 1
ATOM 1171 C C . TRP A 1 157 ? 13.421 -17.628 -8.764 1.00 94.56 157 TRP A C 1
ATOM 1173 O O . TRP A 1 157 ? 12.434 -17.479 -8.039 1.00 94.56 157 TRP A O 1
ATOM 1183 N N . ALA A 1 158 ? 14.392 -16.712 -8.837 1.00 94.50 158 ALA A N 1
ATOM 1184 C CA . ALA A 1 158 ? 14.402 -15.487 -8.041 1.00 94.50 158 ALA A CA 1
ATOM 1185 C C . ALA A 1 158 ? 13.191 -14.596 -8.354 1.00 94.50 158 ALA A C 1
ATOM 1187 O O . ALA A 1 158 ? 12.559 -14.045 -7.445 1.00 94.50 158 ALA A O 1
ATOM 1188 N N . LEU A 1 159 ? 12.825 -14.494 -9.634 1.00 94.88 159 LEU A N 1
ATOM 1189 C CA . LEU A 1 159 ? 11.658 -13.748 -10.083 1.00 94.88 159 LEU A CA 1
ATOM 1190 C C . LEU A 1 159 ? 10.351 -14.370 -9.583 1.00 94.88 159 LEU A C 1
ATOM 1192 O O . LEU A 1 159 ? 9.501 -13.663 -9.034 1.00 94.88 159 LEU A O 1
ATOM 1196 N N . ARG A 1 160 ? 10.203 -15.694 -9.722 1.00 95.81 160 ARG A N 1
ATOM 1197 C CA . ARG A 1 160 ? 9.055 -16.446 -9.202 1.00 95.81 160 ARG A CA 1
ATOM 1198 C C . ARG A 1 160 ? 8.929 -16.277 -7.691 1.00 95.81 160 ARG A C 1
ATOM 1200 O O . ARG A 1 160 ? 7.832 -16.015 -7.203 1.00 95.81 160 ARG A O 1
ATOM 1207 N N . HIS A 1 161 ? 10.033 -16.389 -6.955 1.00 95.25 161 HIS A N 1
ATOM 1208 C CA . HIS A 1 161 ? 10.044 -16.207 -5.507 1.00 95.25 161 HIS A CA 1
ATOM 1209 C C . HIS A 1 161 ? 9.614 -14.785 -5.120 1.00 95.25 161 HIS A C 1
ATOM 1211 O O . HIS A 1 161 ? 8.752 -14.611 -4.259 1.00 95.25 161 HIS A O 1
ATOM 1217 N N . TRP A 1 162 ? 10.142 -13.756 -5.790 1.00 96.12 162 TRP A N 1
ATOM 1218 C CA . TRP A 1 162 ? 9.697 -12.379 -5.574 1.00 96.12 162 TRP A CA 1
ATOM 1219 C C . TRP A 1 162 ? 8.194 -12.211 -5.845 1.00 96.12 162 TRP A C 1
ATOM 1221 O O . TRP A 1 162 ? 7.485 -11.686 -4.984 1.00 96.12 162 TRP A O 1
ATOM 1231 N N . LEU A 1 163 ? 7.680 -12.701 -6.978 1.00 96.25 163 LEU A N 1
ATOM 1232 C CA . LEU A 1 163 ? 6.248 -12.639 -7.281 1.00 96.25 163 LEU A CA 1
ATOM 1233 C C . LEU A 1 163 ? 5.409 -13.379 -6.245 1.00 96.25 163 LEU A C 1
ATOM 1235 O O . LEU A 1 163 ? 4.365 -12.871 -5.855 1.00 96.25 163 LEU A O 1
ATOM 1239 N N . TRP A 1 164 ? 5.862 -14.532 -5.754 1.00 96.06 164 TRP A N 1
ATOM 1240 C CA . TRP A 1 164 ? 5.178 -15.242 -4.678 1.00 96.06 164 TRP A CA 1
ATOM 1241 C C . TRP A 1 164 ? 5.039 -14.363 -3.425 1.00 96.06 164 TRP A C 1
ATOM 1243 O O . TRP A 1 164 ? 3.939 -14.266 -2.881 1.00 96.06 164 TRP A O 1
ATOM 1253 N N . THR A 1 165 ? 6.087 -13.627 -3.021 1.00 95.00 165 THR A N 1
ATOM 1254 C CA . THR A 1 165 ? 5.980 -12.683 -1.886 1.00 95.00 165 THR A CA 1
ATOM 1255 C C . THR A 1 165 ? 4.969 -11.561 -2.145 1.00 95.00 165 THR A C 1
ATOM 1257 O O . THR A 1 165 ? 4.239 -11.156 -1.237 1.00 95.00 165 THR A O 1
ATOM 1260 N N . VAL A 1 166 ? 4.886 -11.079 -3.391 1.00 94.88 166 VAL A N 1
ATOM 1261 C CA . VAL A 1 166 ? 3.908 -10.066 -3.809 1.00 94.88 166 VAL A CA 1
ATOM 1262 C C . VAL A 1 166 ? 2.493 -10.636 -3.765 1.00 94.88 166 VAL A C 1
ATOM 1264 O O . VAL A 1 166 ? 1.614 -10.013 -3.177 1.00 94.88 166 VAL A O 1
ATOM 1267 N N . VAL A 1 167 ? 2.261 -11.817 -4.341 1.00 95.06 167 VAL A N 1
ATOM 1268 C CA . VAL A 1 167 ? 0.951 -12.482 -4.353 1.00 95.06 167 VAL A CA 1
ATOM 1269 C C . VAL A 1 167 ? 0.485 -12.785 -2.940 1.00 95.06 167 VAL A C 1
ATOM 1271 O O . VAL A 1 167 ? -0.668 -12.504 -2.619 1.00 95.06 167 VAL A O 1
ATOM 1274 N N . LEU A 1 168 ? 1.360 -13.310 -2.083 1.00 94.00 168 LEU A N 1
ATOM 1275 C CA . LEU A 1 168 ? 1.037 -13.545 -0.682 1.00 94.00 168 LEU A CA 1
ATOM 1276 C C . LEU A 1 168 ? 0.560 -12.245 -0.032 1.00 94.00 168 LEU A C 1
ATOM 1278 O O . LEU A 1 168 ? -0.562 -12.174 0.466 1.00 94.00 168 LEU A O 1
ATOM 1282 N N . ALA A 1 169 ? 1.374 -11.195 -0.086 1.00 92.56 169 ALA A N 1
ATOM 1283 C CA . ALA A 1 169 ? 1.087 -10.003 0.685 1.00 92.56 169 ALA A CA 1
ATOM 1284 C C . ALA A 1 169 ? -0.015 -9.140 0.042 1.00 92.56 169 ALA A C 1
ATOM 1286 O O . ALA A 1 169 ? -1.011 -8.809 0.685 1.00 92.56 169 ALA A O 1
ATOM 1287 N N . ASP A 1 170 ? 0.155 -8.726 -1.212 1.00 94.38 170 ASP A N 1
ATOM 1288 C CA . ASP A 1 170 ? -0.783 -7.827 -1.892 1.00 94.38 170 ASP A CA 1
ATOM 1289 C C . ASP A 1 170 ? -2.077 -8.564 -2.289 1.00 94.38 170 ASP A C 1
ATOM 1291 O O . ASP A 1 170 ? -3.140 -7.949 -2.268 1.00 94.38 170 ASP A O 1
ATOM 1295 N N . GLY A 1 171 ? -2.034 -9.884 -2.522 1.00 95.12 171 GLY A N 1
ATOM 1296 C CA . GLY A 1 171 ? -3.237 -10.707 -2.708 1.00 95.12 171 GLY A CA 1
ATOM 1297 C C . GLY A 1 171 ? -4.069 -10.851 -1.430 1.00 95.12 171 GLY A C 1
ATOM 1298 O O . GLY A 1 171 ? -5.286 -10.676 -1.486 1.00 95.12 171 GLY A O 1
ATOM 1299 N N . THR A 1 172 ? -3.435 -11.062 -0.267 1.00 93.81 172 THR A N 1
ATOM 1300 C CA . THR A 1 172 ? -4.147 -11.050 1.029 1.00 93.81 172 THR A CA 1
ATOM 1301 C C . THR A 1 172 ? -4.811 -9.692 1.265 1.00 93.81 172 THR A C 1
ATOM 1303 O O . THR A 1 172 ? -5.987 -9.632 1.619 1.00 93.81 172 THR A O 1
ATOM 1306 N N . ARG A 1 173 ? -4.099 -8.583 1.000 1.00 91.31 173 ARG A N 1
ATOM 1307 C CA . ARG A 1 173 ? -4.661 -7.224 1.127 1.00 91.31 173 ARG A CA 1
ATOM 1308 C C . ARG A 1 173 ? -5.805 -6.957 0.160 1.00 91.31 173 ARG A C 1
ATOM 1310 O O . ARG A 1 173 ? -6.758 -6.294 0.549 1.00 91.31 173 ARG A O 1
ATOM 1317 N N . ALA A 1 174 ? -5.709 -7.437 -1.076 1.00 93.44 174 ALA A N 1
ATOM 1318 C CA . ALA A 1 174 ? -6.754 -7.255 -2.074 1.00 93.44 174 ALA A CA 1
ATOM 1319 C C . ALA A 1 174 ? -8.079 -7.886 -1.618 1.00 93.44 174 ALA A C 1
ATOM 1321 O O . ALA A 1 174 ? -9.116 -7.225 -1.641 1.00 93.44 174 ALA A O 1
ATOM 1322 N N . LEU A 1 175 ? -8.022 -9.124 -1.119 1.00 93.94 175 LEU A N 1
ATOM 1323 C CA . LEU A 1 175 ? -9.186 -9.833 -0.582 1.00 93.94 175 LEU A CA 1
ATOM 1324 C C . LEU A 1 175 ? -9.703 -9.190 0.713 1.00 93.94 175 LEU A C 1
ATOM 1326 O O . LEU A 1 175 ? -10.906 -8.975 0.861 1.00 93.94 175 LEU A O 1
ATOM 1330 N N . ALA A 1 176 ? -8.801 -8.812 1.622 1.00 90.38 176 ALA A N 1
ATOM 1331 C CA . ALA A 1 176 ? -9.142 -8.114 2.861 1.00 90.38 176 ALA A CA 1
ATOM 1332 C C . ALA A 1 176 ? -9.858 -6.774 2.606 1.00 90.38 176 ALA A C 1
ATOM 1334 O O . ALA A 1 176 ? -10.890 -6.495 3.213 1.00 90.38 176 ALA A O 1
ATOM 1335 N N . ALA A 1 177 ? -9.362 -5.968 1.661 1.00 85.69 177 ALA A N 1
ATOM 1336 C CA . ALA A 1 177 ? -9.974 -4.694 1.282 1.00 85.69 177 ALA A CA 1
ATOM 1337 C C . ALA A 1 177 ? -11.387 -4.869 0.692 1.00 85.69 177 ALA A C 1
ATOM 1339 O O . ALA A 1 177 ? -12.241 -4.002 0.870 1.00 85.69 177 ALA A O 1
ATOM 1340 N N . ALA A 1 178 ? -11.652 -6.007 0.040 1.00 87.25 178 ALA A N 1
ATOM 1341 C CA . ALA A 1 178 ? -12.976 -6.395 -0.447 1.00 87.25 178 ALA A CA 1
ATOM 1342 C C . ALA A 1 178 ? -13.875 -7.033 0.638 1.00 87.25 178 ALA A C 1
ATOM 1344 O O . ALA A 1 178 ? -14.996 -7.447 0.344 1.00 87.25 178 ALA A O 1
ATOM 1345 N N . GLY A 1 179 ? -13.405 -7.138 1.888 1.00 87.12 179 GLY A N 1
ATOM 1346 C CA . GLY A 1 179 ? -14.121 -7.790 2.990 1.00 87.12 179 GLY A CA 1
ATOM 1347 C C . GLY A 1 179 ? -14.180 -9.320 2.890 1.00 87.12 179 GLY A C 1
ATOM 1348 O O . GLY A 1 179 ? -14.934 -9.953 3.624 1.00 87.12 179 GLY A O 1
ATOM 1349 N N . ARG A 1 180 ? -13.400 -9.939 1.994 1.00 90.94 180 ARG A N 1
ATOM 1350 C CA . ARG A 1 180 ? -13.370 -11.391 1.742 1.00 90.94 180 ARG A CA 1
ATOM 1351 C C . ARG A 1 180 ? -12.432 -12.106 2.720 1.00 90.94 180 ARG A C 1
ATOM 1353 O O . ARG A 1 180 ? -11.470 -12.744 2.302 1.00 90.94 180 ARG A O 1
ATOM 1360 N N . TRP A 1 181 ? -12.685 -11.995 4.023 1.00 92.69 181 TRP A N 1
ATOM 1361 C CA . TRP A 1 181 ? -11.764 -12.488 5.058 1.00 92.69 181 TRP A CA 1
ATOM 1362 C C . TRP A 1 181 ? -11.475 -13.983 4.982 1.00 92.69 181 TRP A C 1
ATOM 1364 O O . TRP A 1 181 ? -10.314 -14.373 5.061 1.00 92.69 181 TRP A O 1
ATOM 1374 N N . GLU A 1 182 ? -12.491 -14.814 4.749 1.00 94.12 182 GLU A N 1
ATOM 1375 C CA . GLU A 1 182 ? -12.293 -16.260 4.591 1.00 94.12 182 GLU A CA 1
ATOM 1376 C C . GLU A 1 182 ? -11.404 -16.594 3.390 1.00 94.12 182 GLU A C 1
ATOM 1378 O O . GLU A 1 182 ? -10.504 -17.425 3.490 1.00 94.12 182 GLU A O 1
ATOM 1383 N N . GLN A 1 183 ? -11.591 -15.895 2.267 1.00 95.62 183 GLN A N 1
ATOM 1384 C CA . GLN A 1 183 ? -10.741 -16.075 1.091 1.00 95.62 183 GLN A CA 1
ATOM 1385 C C . GLN A 1 183 ? -9.329 -15.540 1.341 1.00 95.62 183 GLN A C 1
ATOM 1387 O O . GLN A 1 183 ? -8.365 -16.145 0.883 1.00 95.62 183 GLN A O 1
ATOM 1392 N N . ALA A 1 184 ? -9.187 -14.428 2.070 1.00 95.31 184 ALA A N 1
ATOM 1393 C CA . ALA A 1 184 ? -7.889 -13.870 2.441 1.00 95.31 184 ALA A CA 1
ATOM 1394 C C . ALA A 1 184 ? -7.097 -14.846 3.327 1.00 95.31 184 ALA A C 1
ATOM 1396 O O . ALA A 1 184 ? -5.913 -15.067 3.078 1.00 95.31 184 ALA A O 1
ATOM 1397 N N . ALA A 1 185 ? -7.761 -15.472 4.305 1.00 96.31 185 ALA A N 1
ATOM 1398 C CA . ALA A 1 185 ? -7.185 -16.514 5.150 1.00 96.31 185 ALA A CA 1
ATOM 1399 C C . ALA A 1 185 ? -6.770 -17.740 4.323 1.00 96.31 185 ALA A C 1
ATOM 1401 O O . ALA A 1 185 ? -5.601 -18.119 4.348 1.00 96.31 185 ALA A O 1
ATOM 1402 N N . ALA A 1 186 ? -7.676 -18.289 3.505 1.00 96.81 186 ALA A N 1
ATOM 1403 C CA . ALA A 1 186 ? -7.385 -19.440 2.648 1.00 96.81 186 ALA A CA 1
ATOM 1404 C C . ALA A 1 186 ? -6.241 -19.160 1.654 1.00 96.81 186 ALA A C 1
ATOM 1406 O O . ALA A 1 186 ? -5.385 -20.010 1.408 1.00 96.81 186 ALA A O 1
ATOM 1407 N N . HIS A 1 187 ? -6.189 -17.948 1.094 1.00 95.94 187 HIS A N 1
ATOM 1408 C CA . HIS A 1 187 ? -5.108 -17.498 0.216 1.00 95.94 187 HIS A CA 1
ATOM 1409 C C . HIS A 1 187 ? -3.762 -17.444 0.943 1.00 95.94 187 HIS A C 1
ATOM 1411 O O . HIS A 1 187 ? -2.754 -17.924 0.411 1.00 95.94 187 HIS A O 1
ATOM 1417 N N . ALA A 1 188 ? -3.737 -16.875 2.150 1.00 95.81 188 ALA A N 1
ATOM 1418 C CA . ALA A 1 188 ? -2.538 -16.822 2.972 1.00 95.81 188 ALA A CA 1
ATOM 1419 C C . ALA A 1 188 ? -2.072 -18.230 3.371 1.00 95.81 188 ALA A C 1
ATOM 1421 O O . ALA A 1 188 ? -0.885 -18.523 3.250 1.00 95.81 188 ALA A O 1
ATOM 1422 N N . GLU A 1 189 ? -2.981 -19.123 3.768 1.00 95.94 189 GLU A N 1
ATOM 1423 C CA . GLU A 1 189 ? -2.681 -20.523 4.103 1.00 95.94 189 GLU A CA 1
ATOM 1424 C C . GLU A 1 189 ? -2.101 -21.291 2.913 1.00 95.94 189 GLU A C 1
ATOM 1426 O O . GLU A 1 189 ? -1.014 -21.864 3.019 1.00 95.94 189 GLU A O 1
ATOM 1431 N N . ALA A 1 190 ? -2.762 -21.236 1.752 1.00 93.94 190 ALA A N 1
ATOM 1432 C CA . ALA A 1 190 ? -2.287 -21.874 0.523 1.00 93.94 190 ALA A CA 1
ATOM 1433 C C . ALA A 1 190 ? -0.903 -21.354 0.097 1.00 93.94 190 ALA A C 1
ATOM 1435 O O . ALA A 1 190 ? -0.099 -22.082 -0.486 1.00 93.94 190 ALA A O 1
ATOM 1436 N N . SER A 1 191 ? -0.609 -20.098 0.433 1.00 91.56 191 SER A N 1
ATOM 1437 C CA . SER A 1 191 ? 0.677 -19.453 0.182 1.00 91.56 191 SER A CA 1
ATOM 1438 C C . SER A 1 191 ? 1.680 -19.633 1.327 1.00 91.56 191 SER A C 1
ATOM 1440 O O . SER A 1 191 ? 2.734 -19.015 1.273 1.00 91.56 191 SER A O 1
ATOM 1442 N N . ARG A 1 192 ? 1.395 -20.450 2.355 1.00 92.31 192 ARG A N 1
ATOM 1443 C CA . ARG A 1 192 ? 2.235 -20.648 3.560 1.00 92.31 192 ARG A CA 1
ATOM 1444 C C . ARG A 1 192 ? 2.574 -19.349 4.311 1.00 92.31 192 ARG A C 1
ATOM 1446 O O . ARG A 1 192 ? 3.621 -19.235 4.940 1.00 92.31 192 ARG A O 1
ATOM 1453 N N . GLY A 1 193 ? 1.681 -18.367 4.248 1.00 93.31 193 GLY A N 1
ATOM 1454 C CA . GLY A 1 193 ? 1.808 -17.052 4.876 1.00 93.31 193 GLY A CA 1
ATOM 1455 C C . GLY A 1 193 ? 1.256 -16.951 6.299 1.00 93.31 193 GLY A C 1
ATOM 1456 O O . GLY A 1 193 ? 1.228 -15.857 6.861 1.00 93.31 193 GLY A O 1
ATOM 1457 N N . VAL A 1 194 ? 0.802 -18.059 6.890 1.00 95.19 194 VAL A N 1
ATOM 1458 C CA . VAL A 1 194 ? 0.285 -18.100 8.267 1.00 95.19 194 VAL A CA 1
ATOM 1459 C C . VAL A 1 194 ? 1.365 -18.656 9.200 1.00 95.19 194 VAL A C 1
ATOM 1461 O O . VAL A 1 194 ? 1.476 -19.860 9.410 1.00 95.19 194 VAL A O 1
ATOM 1464 N N . GLY A 1 195 ? 2.202 -17.761 9.731 1.00 94.00 195 GLY A N 1
ATOM 1465 C CA . GLY A 1 195 ? 3.197 -18.070 10.770 1.00 94.00 195 GLY A CA 1
ATOM 1466 C C . GLY A 1 195 ? 2.647 -17.865 12.185 1.00 94.00 195 GLY A C 1
ATOM 1467 O O . GLY A 1 195 ? 1.448 -17.670 12.341 1.00 94.00 195 GLY A O 1
ATOM 1468 N N . ARG A 1 196 ? 3.507 -17.877 13.218 1.00 95.75 196 ARG A N 1
ATOM 1469 C CA . ARG A 1 196 ? 3.126 -17.527 14.611 1.00 95.75 196 ARG A CA 1
ATOM 1470 C C . ARG A 1 196 ? 3.104 -16.023 14.882 1.00 95.75 196 ARG A C 1
ATOM 1472 O O . ARG A 1 196 ? 2.368 -15.564 15.746 1.00 95.75 196 ARG A O 1
ATOM 1479 N N . ARG A 1 197 ? 3.886 -15.250 14.126 1.00 95.75 197 ARG A N 1
ATOM 1480 C CA . ARG A 1 197 ? 3.852 -13.783 14.178 1.00 95.75 197 ARG A CA 1
ATOM 1481 C C . ARG A 1 197 ? 2.527 -13.249 13.657 1.00 95.75 197 ARG A C 1
ATOM 1483 O O . ARG A 1 197 ? 1.923 -13.835 12.754 1.00 95.75 197 ARG A O 1
ATOM 1490 N N . LEU A 1 198 ? 2.114 -12.095 14.168 1.00 94.62 198 LEU A N 1
ATOM 1491 C CA . LEU A 1 198 ? 0.835 -11.488 13.823 1.00 94.62 198 LEU A CA 1
ATOM 1492 C C . LEU A 1 198 ? 0.978 -10.610 12.572 1.00 94.62 198 LEU A C 1
ATOM 1494 O O . LEU A 1 198 ? 0.793 -9.398 12.614 1.00 94.62 198 LEU A O 1
ATOM 1498 N N . LEU A 1 199 ? 1.339 -11.233 11.447 1.00 93.62 199 LEU A N 1
ATOM 1499 C CA . LEU A 1 199 ? 1.410 -10.599 10.123 1.00 93.62 199 LEU A CA 1
ATOM 1500 C C . LEU A 1 199 ? 0.061 -10.707 9.381 1.00 93.62 199 LEU A C 1
ATOM 1502 O O . LEU A 1 199 ? -0.919 -11.205 9.934 1.00 93.62 199 LEU A O 1
ATOM 1506 N N . ASP A 1 200 ? -0.002 -10.249 8.129 1.00 92.06 200 ASP A N 1
ATOM 1507 C CA . ASP A 1 200 ? -1.236 -10.171 7.330 1.00 92.06 200 ASP A CA 1
ATOM 1508 C C . ASP A 1 200 ? -1.994 -11.503 7.252 1.00 92.06 200 ASP A C 1
ATOM 1510 O O . ASP A 1 200 ? -3.204 -11.517 7.473 1.00 92.06 200 ASP A O 1
ATOM 1514 N N . GLY A 1 201 ? -1.297 -12.618 7.017 1.00 94.44 201 GLY A N 1
ATOM 1515 C CA . GLY A 1 201 ? -1.921 -13.942 6.950 1.00 94.44 201 GLY A CA 1
ATOM 1516 C C . GLY A 1 201 ? -2.616 -14.366 8.248 1.00 94.44 201 GLY A C 1
ATOM 1517 O O . GLY A 1 201 ? -3.796 -14.711 8.232 1.00 94.44 201 GLY A O 1
ATOM 1518 N N . ARG A 1 202 ? -1.922 -14.301 9.394 1.00 96.06 202 ARG A N 1
ATOM 1519 C CA . ARG A 1 202 ? -2.516 -14.700 10.685 1.00 96.06 202 ARG A CA 1
ATOM 1520 C C . ARG A 1 202 ? -3.643 -13.756 11.112 1.00 96.06 202 ARG A C 1
ATOM 1522 O O . ARG A 1 202 ? -4.650 -14.213 11.643 1.00 96.06 202 ARG A O 1
ATOM 1529 N N . GLN A 1 203 ? -3.524 -12.459 10.837 1.00 95.31 203 GLN A N 1
ATOM 1530 C CA . GLN A 1 203 ? -4.612 -11.512 11.093 1.00 95.31 203 GLN A CA 1
ATOM 1531 C C . GLN A 1 203 ? -5.851 -11.802 10.236 1.00 95.31 203 GLN A C 1
ATOM 1533 O O . GLN A 1 203 ? -6.970 -11.727 10.743 1.00 95.31 203 GLN A O 1
ATOM 1538 N N . ALA A 1 204 ? -5.666 -12.179 8.964 1.00 94.75 204 ALA A N 1
ATOM 1539 C CA . ALA A 1 204 ? -6.767 -12.584 8.094 1.00 94.75 204 ALA A CA 1
ATOM 1540 C C . ALA A 1 204 ? -7.499 -13.821 8.638 1.00 94.75 204 ALA A C 1
ATOM 1542 O O . ALA A 1 204 ? -8.726 -13.838 8.618 1.00 94.75 204 ALA A O 1
ATOM 1543 N N . VAL A 1 205 ? -6.776 -14.804 9.191 1.00 96.62 205 VAL A N 1
ATOM 1544 C CA . VAL A 1 205 ? -7.369 -15.982 9.857 1.00 96.62 205 VAL A CA 1
ATOM 1545 C C . VAL A 1 205 ? -8.243 -15.573 11.046 1.00 96.62 205 VAL A C 1
ATOM 1547 O O . VAL A 1 205 ? -9.385 -16.020 11.150 1.00 96.62 205 VAL A O 1
ATOM 1550 N N . VAL A 1 206 ? -7.756 -14.684 11.919 1.00 95.31 206 VAL A N 1
ATOM 1551 C CA . VAL A 1 206 ? -8.544 -14.198 13.067 1.00 95.31 206 VAL A CA 1
ATOM 1552 C C . VAL A 1 206 ? -9.829 -13.514 12.597 1.00 95.31 206 VAL A C 1
ATOM 1554 O O . VAL A 1 206 ? -10.916 -13.853 13.063 1.00 95.31 206 VAL A O 1
ATOM 1557 N N . LEU A 1 207 ? -9.733 -12.589 11.637 1.00 93.19 207 LEU A N 1
ATOM 1558 C CA . LEU A 1 207 ? -10.896 -11.861 11.120 1.00 93.19 207 LEU A CA 1
ATOM 1559 C C . LEU A 1 207 ? -11.864 -12.769 10.343 1.00 93.19 207 LEU A C 1
ATOM 1561 O O . LEU A 1 207 ? -13.077 -12.570 10.421 1.00 93.19 207 LEU A O 1
ATOM 1565 N N . ALA A 1 208 ? -11.366 -13.802 9.659 1.00 93.94 208 ALA A N 1
ATOM 1566 C CA . ALA A 1 208 ? -12.189 -14.837 9.034 1.00 93.94 208 ALA A CA 1
ATOM 1567 C C . ALA A 1 208 ? -12.983 -15.636 10.076 1.00 93.94 208 ALA A C 1
ATOM 1569 O O . ALA A 1 208 ? -14.177 -15.879 9.907 1.00 93.94 208 ALA A O 1
ATOM 1570 N N . HIS A 1 209 ? -12.356 -16.006 11.194 1.00 94.69 209 HIS A N 1
ATOM 1571 C CA . HIS A 1 209 ? -13.067 -16.652 12.291 1.00 94.69 209 HIS A CA 1
ATOM 1572 C C . HIS A 1 209 ? -14.102 -15.727 12.936 1.00 94.69 209 HIS A C 1
ATOM 1574 O O . HIS A 1 209 ? -15.220 -16.179 13.179 1.00 94.69 209 HIS A O 1
ATOM 1580 N N . CYS A 1 210 ? -13.775 -14.451 13.162 1.00 91.00 210 CYS A N 1
ATOM 1581 C CA . CYS A 1 210 ? -14.723 -13.476 13.705 1.00 91.00 210 CYS A CA 1
ATOM 1582 C C . CYS A 1 210 ? -15.955 -13.309 12.811 1.00 91.00 210 CYS A C 1
ATOM 1584 O O . CYS A 1 210 ? -17.082 -13.419 13.286 1.00 91.00 210 CYS A O 1
ATOM 1586 N N . THR A 1 211 ? -15.740 -13.097 11.513 1.00 88.38 211 THR A N 1
ATOM 1587 C CA . THR A 1 211 ? -16.821 -12.905 10.530 1.00 88.38 211 THR A CA 1
ATOM 1588 C C . THR A 1 211 ? -17.651 -14.168 10.309 1.00 88.38 211 THR A C 1
ATOM 1590 O O . THR A 1 211 ? -18.853 -14.068 10.095 1.00 88.38 211 THR A O 1
ATOM 1593 N N . GLY A 1 212 ? -17.054 -15.353 10.457 1.00 89.06 212 GLY A N 1
ATOM 1594 C CA . GLY A 1 212 ? -17.765 -16.634 10.455 1.00 89.06 212 GLY A CA 1
ATOM 1595 C C . GLY A 1 212 ? -18.348 -17.059 11.812 1.00 89.06 212 GLY A C 1
ATOM 1596 O O . GLY A 1 212 ? -18.711 -18.223 11.965 1.00 89.06 212 GLY A O 1
ATOM 1597 N N . GLY A 1 213 ? -18.367 -16.189 12.832 1.00 89.62 213 GLY A N 1
ATOM 1598 C CA . GLY A 1 213 ? -18.921 -16.487 14.164 1.00 89.62 213 GLY A CA 1
ATOM 1599 C C . GLY A 1 213 ? -18.128 -17.502 15.005 1.00 89.62 213 GLY A C 1
ATOM 1600 O O . GLY A 1 213 ? -18.566 -17.904 16.083 1.00 89.62 213 GLY A O 1
ATOM 1601 N N . ARG A 1 214 ? -16.934 -17.914 14.563 1.00 94.31 214 ARG A N 1
ATOM 1602 C CA . ARG A 1 214 ? -16.055 -18.891 15.233 1.00 94.31 214 ARG A CA 1
ATOM 1603 C C . ARG A 1 214 ? -15.158 -18.213 16.272 1.00 94.31 214 ARG A C 1
ATOM 1605 O O . ARG A 1 214 ? -13.935 -18.307 16.218 1.00 94.31 214 ARG A O 1
ATOM 1612 N N . LEU A 1 215 ? -15.763 -17.521 17.232 1.00 93.19 215 LEU A N 1
ATOM 1613 C CA . LEU A 1 215 ? -15.057 -16.608 18.144 1.00 93.19 215 LEU A CA 1
ATOM 1614 C C . LEU A 1 215 ? -14.061 -17.304 19.078 1.00 93.19 215 LEU A C 1
ATOM 1616 O O . LEU A 1 215 ? -12.999 -16.756 19.360 1.00 93.19 215 LEU A O 1
ATOM 1620 N N . THR A 1 216 ? -14.355 -18.532 19.512 1.00 94.94 216 THR A N 1
ATOM 1621 C CA . THR A 1 216 ? -13.404 -19.347 20.287 1.00 94.94 216 THR A CA 1
ATOM 1622 C C . THR A 1 216 ? -12.152 -19.664 19.465 1.00 94.94 216 THR A C 1
ATOM 1624 O O . THR A 1 216 ? -11.043 -19.555 19.978 1.00 94.94 216 THR A O 1
ATOM 1627 N N . ALA A 1 217 ? -12.314 -19.991 18.177 1.00 96.81 217 ALA A N 1
ATOM 1628 C CA . ALA A 1 217 ? -11.187 -20.244 17.278 1.00 96.81 217 ALA A CA 1
ATOM 1629 C C . ALA A 1 217 ? -10.399 -18.956 16.995 1.00 96.81 217 ALA A C 1
ATOM 1631 O O . ALA A 1 217 ? -9.174 -18.966 17.049 1.00 96.81 217 ALA A O 1
ATOM 1632 N N . ALA A 1 218 ? -11.093 -17.831 16.775 1.00 96.25 218 ALA A N 1
ATOM 1633 C CA . ALA A 1 218 ? -10.455 -16.523 16.633 1.00 96.25 218 ALA A CA 1
ATOM 1634 C C . ALA A 1 218 ? -9.576 -16.196 17.850 1.00 96.25 218 ALA A C 1
ATOM 1636 O O . ALA A 1 218 ? -8.425 -15.790 17.694 1.00 96.25 218 ALA A O 1
ATOM 1637 N N . ARG A 1 219 ? -10.101 -16.431 19.061 1.00 96.12 219 ARG A N 1
ATOM 1638 C CA . ARG A 1 219 ? -9.373 -16.181 20.305 1.00 96.12 219 ARG A CA 1
ATOM 1639 C C . ARG A 1 219 ? -8.164 -17.099 20.471 1.00 96.12 219 ARG A C 1
ATOM 1641 O O . ARG A 1 219 ? -7.091 -16.595 20.778 1.00 96.12 219 ARG A O 1
ATOM 1648 N N . ALA A 1 220 ? -8.308 -18.393 20.186 1.00 97.44 220 ALA A N 1
ATOM 1649 C CA . ALA A 1 220 ? -7.192 -19.338 20.230 1.00 97.44 220 ALA A CA 1
ATOM 1650 C C . ALA A 1 220 ? -6.039 -18.908 19.307 1.00 97.44 220 ALA A C 1
ATOM 1652 O O . ALA A 1 220 ? -4.888 -18.882 19.728 1.00 97.44 220 ALA A O 1
ATOM 1653 N N . VAL A 1 221 ? -6.339 -18.459 18.081 1.00 97.94 221 VAL A N 1
ATOM 1654 C CA . VAL A 1 221 ? -5.308 -17.974 17.145 1.00 97.94 221 VAL A CA 1
ATOM 1655 C C . VAL A 1 221 ? -4.572 -16.741 17.687 1.00 97.94 221 VAL A C 1
ATOM 1657 O O . VAL A 1 221 ? -3.361 -16.621 17.476 1.00 97.94 221 VAL A O 1
ATOM 1660 N N . ILE A 1 222 ? -5.269 -15.829 18.378 1.00 97.31 222 ILE A N 1
ATOM 1661 C CA . ILE A 1 222 ? -4.648 -14.673 19.047 1.00 97.31 222 ILE A CA 1
ATOM 1662 C C . ILE A 1 222 ? -3.752 -15.143 20.197 1.00 97.31 222 ILE A C 1
ATOM 1664 O O . ILE A 1 222 ? -2.600 -14.723 20.258 1.00 97.31 222 ILE A O 1
ATOM 1668 N N . ASP A 1 223 ? -4.254 -16.019 21.068 1.00 97.00 223 ASP A N 1
ATOM 1669 C CA . ASP A 1 223 ? -3.532 -16.494 22.254 1.00 97.00 223 ASP A CA 1
ATOM 1670 C C . ASP A 1 223 ? -2.281 -17.323 21.877 1.00 97.00 223 ASP A C 1
ATOM 1672 O O . ASP A 1 223 ? -1.262 -17.256 22.558 1.00 97.00 223 ASP A O 1
ATOM 1676 N N . GLU A 1 224 ? -2.322 -18.046 20.753 1.00 97.25 224 GLU A N 1
ATOM 1677 C CA . GLU A 1 224 ? -1.185 -18.780 20.172 1.00 97.25 224 GLU A CA 1
ATOM 1678 C C . GLU A 1 224 ? -0.226 -17.900 19.349 1.00 97.25 224 GLU A C 1
ATOM 1680 O O . GLU A 1 224 ? 0.776 -18.391 18.817 1.00 97.25 224 GLU A O 1
ATOM 1685 N N . SER A 1 225 ? -0.545 -16.618 19.155 1.00 97.62 225 SER A N 1
ATOM 1686 C CA . SER A 1 225 ? 0.334 -15.710 18.418 1.00 97.62 225 SER A CA 1
ATOM 1687 C C . SER A 1 225 ? 1.572 -15.360 19.241 1.00 97.62 225 SER A C 1
ATOM 1689 O O . SER A 1 225 ? 1.512 -15.194 20.456 1.00 97.62 225 SER A O 1
ATOM 1691 N N . GLU A 1 226 ? 2.684 -15.113 18.553 1.00 97.19 226 GLU A N 1
ATOM 1692 C CA . GLU A 1 226 ? 3.934 -14.625 19.142 1.00 97.19 226 GLU A CA 1
ATOM 1693 C C . GLU A 1 226 ? 4.262 -13.218 18.588 1.00 97.19 226 GLU A C 1
ATOM 1695 O O . GLU A 1 226 ? 5.091 -13.091 17.679 1.00 97.19 226 GLU A O 1
ATOM 1700 N N . PRO A 1 227 ? 3.596 -12.139 19.067 1.00 95.00 227 PRO A N 1
ATOM 1701 C CA . PRO A 1 227 ? 3.903 -10.767 18.664 1.00 95.00 227 PRO A CA 1
ATOM 1702 C C . PRO A 1 227 ? 5.345 -10.385 19.013 1.00 95.00 227 PRO A C 1
ATOM 1704 O O . PRO A 1 227 ? 5.690 -10.245 20.189 1.00 95.00 227 PRO A O 1
ATOM 1707 N N . ALA A 1 228 ? 6.181 -10.155 18.002 1.00 95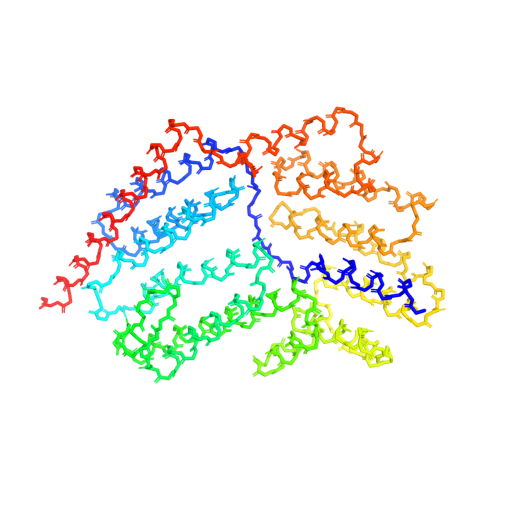.06 228 ALA A N 1
ATOM 1708 C CA . ALA A 1 228 ? 7.565 -9.733 18.223 1.00 95.06 228 ALA A CA 1
ATOM 1709 C C . ALA A 1 228 ? 7.660 -8.213 18.443 1.00 95.06 228 ALA A C 1
ATOM 1711 O O . ALA A 1 228 ? 8.374 -7.737 19.325 1.00 95.06 228 ALA A O 1
ATOM 1712 N N . GLU A 1 229 ? 6.885 -7.444 17.679 1.00 94.69 229 GLU A N 1
ATOM 1713 C CA . GLU A 1 229 ? 6.948 -5.983 17.668 1.00 94.69 229 GLU A CA 1
ATOM 1714 C C . GLU A 1 229 ? 5.853 -5.315 18.516 1.00 94.69 229 GLU A C 1
ATOM 1716 O O . GLU A 1 229 ? 4.766 -5.858 18.728 1.00 94.69 229 GLU A O 1
ATOM 1721 N N . LEU A 1 230 ? 6.098 -4.071 18.951 1.00 95.12 230 LEU A N 1
ATOM 1722 C CA . LEU A 1 230 ? 5.097 -3.258 19.664 1.00 95.12 230 LEU A CA 1
ATOM 1723 C C . LEU A 1 230 ? 3.809 -3.077 18.848 1.00 95.12 230 LEU A C 1
ATOM 1725 O O . LEU A 1 230 ? 2.709 -3.155 19.394 1.00 95.12 230 LEU A O 1
ATOM 1729 N N . TRP A 1 231 ? 3.938 -2.877 17.534 1.00 95.25 231 TRP A N 1
ATOM 1730 C CA . TRP A 1 231 ? 2.777 -2.738 16.658 1.00 95.25 231 TRP A CA 1
ATOM 1731 C C . TRP A 1 231 ? 1.973 -4.040 16.551 1.00 95.25 231 TRP A C 1
ATOM 1733 O O . TRP A 1 231 ? 0.749 -3.976 16.479 1.00 95.25 231 TRP A O 1
ATOM 1743 N N . GLU A 1 232 ? 2.623 -5.211 16.602 1.00 96.50 232 GLU A N 1
ATOM 1744 C CA . GLU A 1 232 ? 1.925 -6.504 16.614 1.00 96.50 232 GLU A CA 1
ATOM 1745 C C . GLU A 1 232 ? 1.113 -6.657 17.904 1.00 96.50 232 GLU A C 1
ATOM 1747 O O . GLU A 1 232 ? -0.030 -7.100 17.857 1.00 96.50 232 GLU A O 1
ATOM 1752 N N . ARG A 1 233 ? 1.651 -6.219 19.053 1.00 96.81 233 ARG A N 1
ATOM 1753 C CA . ARG A 1 233 ? 0.912 -6.217 20.329 1.00 96.81 233 ARG A CA 1
ATOM 1754 C C . ARG A 1 233 ? -0.319 -5.311 20.283 1.00 96.81 233 ARG A C 1
ATOM 1756 O O . ARG A 1 233 ? -1.389 -5.710 20.738 1.00 96.81 233 ARG A O 1
ATOM 1763 N N . ALA A 1 234 ? -0.196 -4.120 19.698 1.00 96.38 234 ALA A N 1
ATOM 1764 C CA . ALA A 1 234 ? -1.331 -3.215 19.523 1.00 96.38 234 ALA A CA 1
ATOM 1765 C C . ALA A 1 234 ? -2.407 -3.803 18.590 1.00 96.38 234 ALA A C 1
ATOM 1767 O O . ALA A 1 234 ? -3.600 -3.702 18.881 1.00 96.38 234 ALA A O 1
ATOM 1768 N N . VAL A 1 235 ? -2.000 -4.481 17.512 1.00 96.38 235 VAL A N 1
ATOM 1769 C CA . VAL A 1 235 ? -2.920 -5.207 16.625 1.00 96.38 235 VAL A CA 1
ATOM 1770 C C . VAL A 1 235 ? -3.600 -6.373 17.352 1.00 96.38 235 VAL A C 1
ATOM 1772 O O . VAL A 1 235 ? -4.815 -6.525 17.236 1.00 96.38 235 VAL A O 1
ATOM 1775 N N . ALA A 1 236 ? -2.864 -7.158 18.145 1.00 96.81 236 ALA A N 1
ATOM 1776 C CA . ALA A 1 236 ? -3.422 -8.251 18.946 1.00 96.81 236 ALA A CA 1
ATOM 1777 C C . ALA A 1 236 ? -4.494 -7.749 19.926 1.00 96.81 236 ALA A C 1
ATOM 1779 O O . ALA A 1 236 ? -5.558 -8.358 20.060 1.00 96.81 236 ALA A O 1
ATOM 1780 N N . ALA A 1 237 ? -4.248 -6.602 20.566 1.00 96.44 237 ALA A N 1
ATOM 1781 C CA . ALA A 1 237 ? -5.214 -5.970 21.455 1.00 96.44 237 ALA A CA 1
ATOM 1782 C C . ALA A 1 237 ? -6.473 -5.496 20.701 1.00 96.44 237 ALA A C 1
ATOM 1784 O O . ALA A 1 237 ? -7.582 -5.708 21.187 1.00 96.44 237 ALA A O 1
ATOM 1785 N N . CYS A 1 238 ? -6.331 -4.946 19.487 1.00 94.94 238 CYS A N 1
ATOM 1786 C CA . CYS A 1 238 ? -7.479 -4.610 18.633 1.00 94.94 238 CYS A CA 1
ATOM 1787 C C . CYS A 1 238 ? -8.304 -5.856 18.274 1.00 94.94 238 CYS A C 1
ATOM 1789 O O . CYS A 1 238 ? -9.522 -5.864 18.438 1.00 94.94 238 CYS A O 1
ATOM 1791 N N . LEU A 1 239 ? -7.650 -6.934 17.830 1.00 95.19 239 LEU A N 1
ATOM 1792 C CA . LEU A 1 239 ? -8.322 -8.194 17.490 1.00 95.19 239 LEU A CA 1
ATOM 1793 C C . LEU A 1 239 ? -9.013 -8.830 18.702 1.00 95.19 239 LEU A C 1
ATOM 1795 O O . LEU A 1 239 ? -10.083 -9.420 18.565 1.00 95.19 239 LEU A O 1
ATOM 1799 N N . THR A 1 240 ? -8.434 -8.671 19.891 1.00 95.31 240 THR A N 1
ATOM 1800 C CA . THR A 1 240 ? -9.035 -9.118 21.151 1.00 95.31 240 THR A CA 1
ATOM 1801 C C . THR A 1 240 ? -10.349 -8.387 21.425 1.00 95.31 240 THR A C 1
ATOM 1803 O O . THR A 1 240 ? -11.359 -9.039 21.684 1.00 95.31 240 THR A O 1
ATOM 1806 N N . VAL A 1 241 ? -10.373 -7.056 21.283 1.00 92.88 241 VAL A N 1
ATOM 1807 C CA . VAL A 1 241 ? -11.605 -6.258 21.421 1.00 92.88 241 VAL A CA 1
ATOM 1808 C C . VAL A 1 241 ? -12.654 -6.679 20.392 1.00 92.88 241 VAL A C 1
ATOM 1810 O O . VAL A 1 241 ? -13.816 -6.857 20.754 1.00 92.88 241 VAL A O 1
ATOM 1813 N N . VAL A 1 242 ? -12.251 -6.902 19.134 1.00 90.94 242 VAL A N 1
ATOM 1814 C CA . VAL A 1 242 ? -13.147 -7.419 18.084 1.00 90.94 242 VAL A CA 1
ATOM 1815 C C . VAL A 1 242 ? -13.781 -8.747 18.509 1.00 90.94 242 VAL A C 1
ATOM 1817 O O . VAL A 1 242 ? -15.000 -8.896 18.412 1.00 90.94 242 VAL A O 1
ATOM 1820 N N . CYS A 1 243 ? -12.985 -9.700 19.003 1.00 91.44 243 CYS A N 1
ATOM 1821 C CA . CYS A 1 243 ? -13.477 -11.005 19.453 1.00 91.44 243 CYS A CA 1
ATOM 1822 C C . CYS A 1 243 ? -14.442 -10.879 20.639 1.00 91.44 243 CYS A C 1
ATOM 1824 O O . CYS A 1 243 ? -15.521 -11.470 20.614 1.00 91.44 243 CYS A O 1
ATOM 1826 N N . ASP A 1 244 ? -14.069 -10.108 21.664 1.00 89.94 244 ASP A N 1
ATOM 1827 C CA . ASP A 1 244 ? -14.863 -9.960 22.887 1.00 89.94 244 ASP A CA 1
ATOM 1828 C C . ASP A 1 244 ? -16.220 -9.308 22.590 1.00 89.94 244 ASP A C 1
ATOM 1830 O O . ASP A 1 244 ? -17.258 -9.816 23.020 1.00 89.94 244 ASP A O 1
ATOM 1834 N N . ARG A 1 245 ? -16.235 -8.246 21.774 1.00 87.25 245 ARG A N 1
ATOM 1835 C CA . ARG A 1 245 ? -17.476 -7.576 21.355 1.00 87.25 245 ARG A CA 1
ATOM 1836 C C . ARG A 1 245 ? -18.350 -8.455 20.480 1.00 87.25 245 ARG A C 1
ATOM 1838 O O . ARG A 1 245 ? -19.555 -8.531 20.706 1.00 87.25 245 ARG A O 1
ATOM 1845 N N . SER A 1 246 ? -17.751 -9.167 19.527 1.00 86.38 246 SER A N 1
ATOM 1846 C CA . SER A 1 246 ? -18.489 -10.117 18.686 1.00 86.38 246 SER A CA 1
ATOM 1847 C C . SER A 1 246 ? -19.125 -11.232 19.524 1.00 86.38 246 SER A C 1
ATOM 1849 O O . SER A 1 246 ? -20.174 -11.753 19.158 1.00 86.38 246 SER A O 1
ATOM 1851 N N . ALA A 1 247 ? -18.527 -11.569 20.674 1.00 87.12 247 ALA A N 1
ATOM 1852 C CA . ALA A 1 247 ? -19.048 -12.558 21.618 1.00 87.12 247 ALA A CA 1
ATOM 1853 C C . ALA A 1 247 ? -20.107 -11.991 22.580 1.00 87.12 247 ALA A C 1
ATOM 1855 O O . ALA A 1 247 ? -20.554 -12.710 23.472 1.00 87.12 247 ALA A O 1
ATOM 1856 N N . GLY A 1 248 ? -20.480 -10.712 22.446 1.00 84.81 248 GLY A N 1
ATOM 1857 C CA . GLY A 1 248 ? -21.394 -10.030 23.363 1.00 84.81 248 GLY A CA 1
ATOM 1858 C C . GLY A 1 248 ? -20.823 -9.829 24.771 1.00 84.81 248 GLY A C 1
ATOM 1859 O O . GLY A 1 248 ? -21.586 -9.619 25.712 1.00 84.81 248 GLY A O 1
ATOM 1860 N N . LYS A 1 249 ? -19.497 -9.923 24.944 1.00 85.88 249 LYS A N 1
ATOM 1861 C CA . LYS A 1 249 ? -18.834 -9.729 26.238 1.00 85.88 249 LYS A CA 1
ATOM 1862 C C . LYS A 1 249 ? -18.575 -8.247 26.490 1.00 85.88 249 LYS A C 1
ATOM 1864 O O . LYS A 1 249 ? -18.298 -7.480 25.568 1.00 85.88 249 LYS A O 1
ATOM 1869 N N . THR A 1 250 ? -18.575 -7.860 27.763 1.00 84.06 250 THR A N 1
ATOM 1870 C CA . THR A 1 250 ? -18.039 -6.564 28.193 1.00 84.06 250 THR A CA 1
ATOM 1871 C C . THR A 1 250 ? -16.555 -6.493 27.842 1.00 84.06 250 THR A C 1
ATOM 1873 O O . THR A 1 250 ? -15.777 -7.340 28.282 1.00 84.06 250 THR A O 1
ATOM 1876 N N . ALA A 1 251 ? -16.162 -5.491 27.058 1.00 83.94 251 ALA A N 1
ATOM 1877 C CA . ALA A 1 251 ? -14.806 -5.374 26.524 1.00 83.94 251 ALA A CA 1
ATOM 1878 C C . ALA A 1 251 ? -13.959 -4.301 27.232 1.00 83.94 251 ALA A C 1
ATOM 1880 O O . ALA A 1 251 ? -12.875 -3.997 26.752 1.00 83.94 251 ALA A O 1
ATOM 1881 N N . ASP A 1 252 ? -14.404 -3.725 28.353 1.00 86.81 252 ASP A N 1
ATOM 1882 C CA . ASP A 1 252 ? -13.779 -2.544 28.979 1.00 86.81 252 ASP A CA 1
ATOM 1883 C C . ASP A 1 252 ? -12.281 -2.719 29.271 1.00 86.81 252 ASP A C 1
ATOM 1885 O O . ASP A 1 252 ? -11.466 -1.857 28.934 1.00 86.81 252 ASP A O 1
ATOM 1889 N N . GLN A 1 253 ? -11.885 -3.864 29.836 1.00 88.25 253 GLN A N 1
ATOM 1890 C CA . GLN A 1 253 ? -10.476 -4.169 30.108 1.00 88.25 253 GLN A CA 1
ATOM 1891 C C . GLN A 1 253 ? -9.663 -4.367 28.818 1.00 88.25 253 GLN A C 1
ATOM 1893 O O . GLN A 1 253 ? -8.518 -3.905 28.721 1.00 88.25 253 GLN A O 1
ATOM 1898 N N . SER A 1 254 ? -10.252 -5.029 27.821 1.00 91.94 254 SER A N 1
ATOM 1899 C CA . SER A 1 254 ? -9.649 -5.231 26.501 1.00 91.94 254 SER A CA 1
ATOM 1900 C C . SER A 1 254 ? -9.481 -3.897 25.767 1.00 91.94 254 SER A C 1
ATOM 1902 O O . SER A 1 254 ? -8.420 -3.639 25.204 1.00 91.94 254 SER A O 1
ATOM 1904 N N . VAL A 1 255 ? -10.467 -2.998 25.858 1.00 91.38 255 VAL A N 1
ATOM 1905 C CA . VAL A 1 255 ? -10.436 -1.639 25.299 1.00 91.38 255 VAL A CA 1
ATOM 1906 C C . VAL A 1 255 ? -9.369 -0.794 25.992 1.00 91.38 255 VAL A C 1
ATOM 1908 O O . VAL A 1 255 ? -8.560 -0.164 25.314 1.00 91.38 255 VAL A O 1
ATOM 1911 N N . ALA A 1 256 ? -9.293 -0.818 27.325 1.00 90.81 256 ALA A N 1
ATOM 1912 C CA . ALA A 1 256 ? -8.248 -0.109 28.065 1.00 90.81 256 ALA A CA 1
ATOM 1913 C C . ALA A 1 256 ? -6.839 -0.604 27.689 1.00 90.81 256 ALA A C 1
ATOM 1915 O O . ALA A 1 256 ? -5.913 0.191 27.525 1.00 90.81 256 ALA A O 1
ATOM 1916 N N . THR A 1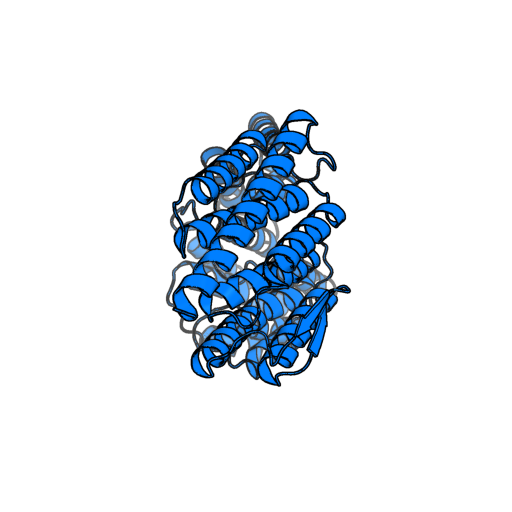 257 ? -6.682 -1.918 27.503 1.00 94.06 257 THR A N 1
ATOM 1917 C CA . THR A 1 257 ? -5.421 -2.521 27.049 1.00 94.06 257 THR A CA 1
ATOM 1918 C C . THR A 1 257 ? -5.083 -2.117 25.617 1.00 94.06 257 THR A C 1
ATOM 1920 O O . THR A 1 257 ? -3.948 -1.730 25.357 1.00 94.06 257 THR A O 1
ATOM 1923 N N . MET A 1 258 ? -6.059 -2.134 24.708 1.00 94.88 258 MET A N 1
ATOM 1924 C CA . MET A 1 258 ? -5.907 -1.688 23.322 1.00 94.88 258 MET A CA 1
ATOM 1925 C C . MET A 1 258 ? -5.445 -0.229 23.237 1.00 94.88 258 MET A C 1
ATOM 1927 O O . MET A 1 258 ? -4.480 0.061 22.530 1.00 94.88 258 MET A O 1
ATOM 1931 N N . ILE A 1 259 ? -6.091 0.673 23.985 1.00 93.31 259 ILE A N 1
ATOM 1932 C CA . ILE A 1 259 ? -5.716 2.092 24.031 1.00 93.31 259 ILE A CA 1
ATOM 1933 C C . ILE A 1 259 ? -4.273 2.244 24.520 1.00 93.31 259 ILE A C 1
ATOM 1935 O O . ILE A 1 259 ? -3.480 2.896 23.845 1.00 93.31 259 ILE A O 1
ATOM 1939 N N . ARG A 1 260 ? -3.906 1.585 25.628 1.00 93.31 260 ARG A N 1
ATOM 1940 C CA . ARG A 1 260 ? -2.538 1.628 26.169 1.00 93.31 260 ARG A CA 1
ATOM 1941 C C . ARG A 1 260 ? -1.508 1.116 25.160 1.00 93.31 260 ARG A C 1
ATOM 1943 O O . ARG A 1 260 ? -0.532 1.802 24.889 1.00 93.31 260 ARG A O 1
ATOM 1950 N N . CYS A 1 261 ? -1.749 -0.041 24.538 1.00 95.19 261 CYS A N 1
ATOM 1951 C CA . CYS A 1 261 ? -0.829 -0.595 23.543 1.00 95.19 261 CYS A CA 1
ATOM 1952 C C . CYS A 1 261 ? -0.626 0.336 22.340 1.00 95.19 261 CYS A C 1
ATOM 1954 O O . CYS A 1 261 ? 0.465 0.365 21.777 1.00 95.19 261 CYS A O 1
ATOM 1956 N N . TYR A 1 262 ? -1.653 1.090 21.940 1.00 94.19 262 TYR A N 1
ATOM 1957 C CA . TYR A 1 262 ? -1.519 2.113 20.908 1.00 94.19 262 TYR A CA 1
ATOM 1958 C C . TYR A 1 262 ? -0.760 3.354 21.409 1.00 94.19 262 TYR A C 1
ATOM 1960 O O . TYR A 1 262 ? 0.099 3.886 20.700 1.00 94.19 262 TYR A O 1
ATOM 1968 N N . GLU A 1 263 ? -1.049 3.822 22.626 1.00 91.94 263 GLU A N 1
ATOM 1969 C CA . GLU A 1 263 ? -0.347 4.940 23.270 1.00 91.94 263 GLU A CA 1
ATOM 1970 C C . GLU A 1 263 ? 1.162 4.683 23.398 1.00 91.94 263 GLU A C 1
ATOM 1972 O O . GLU A 1 263 ? 1.947 5.574 23.075 1.00 91.94 263 GLU A O 1
ATOM 1977 N N . ASP A 1 264 ? 1.554 3.449 23.713 1.00 92.69 264 ASP A N 1
ATOM 1978 C CA . ASP A 1 264 ? 2.950 3.016 23.857 1.00 92.69 264 ASP A CA 1
ATOM 1979 C C . ASP A 1 264 ? 3.726 2.935 22.526 1.00 92.69 264 ASP A C 1
ATOM 1981 O O . ASP A 1 264 ? 4.947 2.753 22.526 1.00 92.69 264 ASP A O 1
ATOM 1985 N N . LEU A 1 265 ? 3.060 3.054 21.368 1.00 92.31 265 LEU A N 1
ATOM 1986 C CA . LEU A 1 265 ? 3.757 3.029 20.080 1.00 92.31 265 LEU A CA 1
ATOM 1987 C C . LEU A 1 265 ? 4.632 4.279 19.914 1.00 92.31 265 LEU A C 1
ATOM 1989 O O . LEU A 1 265 ? 4.100 5.392 19.957 1.00 92.31 265 LEU A O 1
ATOM 1993 N N . PRO A 1 266 ? 5.937 4.142 19.622 1.00 90.06 266 PRO A N 1
ATOM 1994 C CA . PRO A 1 266 ? 6.774 5.292 19.316 1.00 90.06 266 PRO A CA 1
ATOM 1995 C C . PRO A 1 266 ? 6.319 5.939 18.007 1.00 90.06 266 PRO A C 1
ATOM 1997 O O . PRO A 1 266 ? 5.978 5.251 17.041 1.00 90.06 266 PRO A O 1
ATOM 2000 N N . ALA A 1 267 ? 6.326 7.270 17.949 1.00 83.56 267 ALA A N 1
ATOM 2001 C CA . ALA A 1 267 ? 6.090 7.974 16.694 1.00 83.56 267 ALA A CA 1
ATOM 2002 C C . ALA A 1 267 ? 7.209 7.627 15.701 1.00 83.56 267 ALA A C 1
ATOM 2004 O O . ALA A 1 267 ? 8.388 7.812 15.997 1.00 83.56 267 ALA A O 1
ATOM 2005 N N . ALA A 1 268 ? 6.842 7.125 14.524 1.00 83.31 268 ALA A N 1
ATOM 2006 C CA . ALA A 1 268 ? 7.790 6.786 13.471 1.00 83.31 268 ALA A CA 1
ATOM 2007 C C . ALA A 1 268 ? 7.285 7.361 12.149 1.00 83.31 268 ALA A C 1
ATOM 2009 O O . ALA A 1 268 ? 6.264 6.912 11.628 1.00 83.31 268 ALA A O 1
ATOM 2010 N N . ALA A 1 269 ? 8.001 8.349 11.602 1.00 74.81 269 ALA A N 1
ATOM 2011 C CA . ALA A 1 269 ? 7.576 9.064 10.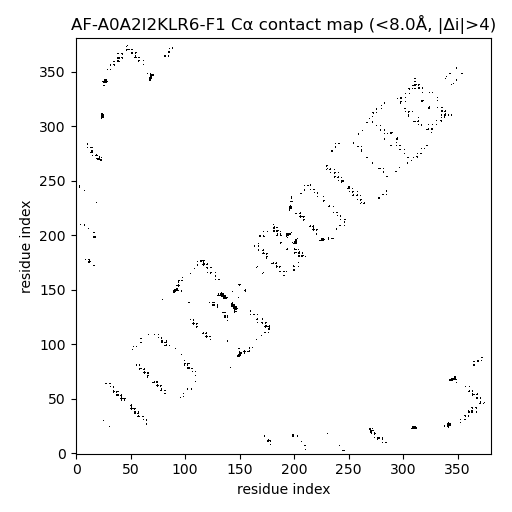397 1.00 74.81 269 ALA A CA 1
ATOM 2012 C C . ALA A 1 269 ? 7.318 8.109 9.218 1.00 74.81 269 ALA A C 1
ATOM 2014 O O . ALA A 1 269 ? 6.296 8.219 8.546 1.00 74.81 269 ALA A O 1
ATOM 2015 N N . SER A 1 270 ? 8.180 7.104 9.030 1.00 83.12 270 SER A N 1
ATOM 2016 C CA . SER A 1 270 ? 8.027 6.092 7.979 1.00 83.12 270 SER A CA 1
ATOM 2017 C C . SER A 1 270 ? 6.822 5.166 8.177 1.00 83.12 270 SER A C 1
ATOM 2019 O O . SER A 1 270 ? 6.381 4.546 7.217 1.00 83.12 270 SER A O 1
ATOM 2021 N N . LEU A 1 271 ? 6.259 5.067 9.384 1.00 88.69 271 LEU A N 1
ATOM 2022 C CA . LEU A 1 271 ? 5.085 4.242 9.688 1.00 88.69 271 LEU A CA 1
ATOM 2023 C C . LEU A 1 271 ? 3.814 5.077 9.900 1.00 88.69 271 LEU A C 1
ATOM 2025 O O . LEU A 1 271 ? 2.801 4.526 10.331 1.00 88.69 271 LEU A O 1
ATOM 2029 N N . GLY A 1 272 ? 3.835 6.377 9.578 1.00 89.19 272 GLY A N 1
ATOM 2030 C CA . GLY A 1 272 ? 2.735 7.305 9.856 1.00 89.19 272 GLY A CA 1
ATOM 2031 C C . GLY A 1 272 ? 1.383 6.837 9.316 1.00 89.19 272 GLY A C 1
ATOM 2032 O O . GLY A 1 272 ? 0.408 6.804 10.060 1.00 89.19 272 GLY A O 1
ATOM 2033 N N . ALA A 1 273 ? 1.331 6.369 8.066 1.00 89.88 273 ALA A N 1
ATOM 2034 C CA . ALA A 1 273 ? 0.101 5.842 7.468 1.00 89.88 273 ALA A CA 1
ATOM 2035 C C . ALA A 1 273 ? -0.439 4.591 8.188 1.00 89.88 273 ALA A C 1
ATOM 2037 O O . ALA A 1 273 ? -1.646 4.454 8.380 1.00 89.88 273 ALA A O 1
ATOM 2038 N N . PHE A 1 274 ? 0.443 3.679 8.611 1.00 92.38 274 PHE A N 1
ATOM 2039 C CA . PHE A 1 274 ? 0.038 2.497 9.376 1.00 92.38 274 PHE A CA 1
ATOM 2040 C C . PHE A 1 274 ? -0.478 2.891 10.765 1.00 92.38 274 PHE A C 1
ATOM 2042 O O . PHE A 1 274 ? -1.544 2.439 11.177 1.00 92.38 274 PHE A O 1
ATOM 2049 N N . GLN A 1 275 ? 0.256 3.758 11.467 1.00 93.00 275 GLN A N 1
ATOM 2050 C CA . GLN A 1 275 ? -0.119 4.236 12.798 1.00 93.00 275 GLN A CA 1
ATOM 2051 C C . GLN A 1 275 ? -1.440 5.004 12.765 1.00 93.00 275 GLN A C 1
ATOM 2053 O O . GLN A 1 275 ? -2.272 4.799 13.643 1.00 93.00 275 GLN A O 1
ATOM 2058 N N . ALA A 1 276 ? -1.672 5.809 11.725 1.00 93.06 276 ALA A N 1
ATOM 2059 C CA . ALA A 1 276 ? -2.940 6.492 11.514 1.00 93.06 276 ALA A CA 1
ATOM 2060 C C . ALA A 1 276 ? -4.102 5.502 11.397 1.00 93.06 276 ALA A C 1
ATOM 2062 O O . ALA A 1 276 ? -5.053 5.593 12.167 1.00 93.06 276 ALA A O 1
ATOM 2063 N N . ARG A 1 277 ? -3.998 4.500 10.516 1.00 93.00 277 ARG A N 1
ATOM 2064 C CA . ARG A 1 277 ? -5.040 3.469 10.356 1.00 93.00 277 ARG A CA 1
ATOM 2065 C C . ARG A 1 277 ? -5.282 2.659 11.617 1.00 93.00 277 ARG A C 1
ATOM 2067 O O . ARG A 1 277 ? -6.431 2.372 11.946 1.00 93.00 277 ARG A O 1
ATOM 2074 N N . LEU A 1 278 ? -4.217 2.304 12.332 1.00 94.12 278 LEU A N 1
ATOM 2075 C CA . LEU A 1 278 ? -4.337 1.623 13.614 1.00 94.12 278 LEU A CA 1
ATOM 2076 C C . LEU A 1 278 ? -5.047 2.514 14.640 1.00 94.12 278 LEU A C 1
ATOM 2078 O O . LEU A 1 278 ? -5.976 2.054 15.288 1.00 94.12 278 LEU A O 1
ATOM 2082 N N . GLY A 1 279 ? -4.691 3.795 14.736 1.00 93.56 279 GLY A N 1
ATOM 2083 C CA . GLY A 1 279 ? -5.360 4.747 15.622 1.00 93.56 279 GLY A CA 1
ATOM 2084 C C . GLY A 1 279 ? -6.839 4.946 15.281 1.00 93.56 279 GLY A C 1
ATOM 2085 O O . GLY A 1 279 ? -7.672 4.954 16.182 1.00 93.56 279 GLY A O 1
ATOM 2086 N N . LEU A 1 280 ? -7.184 5.035 13.992 1.00 91.88 280 LEU A N 1
ATOM 2087 C CA . LEU A 1 280 ? -8.578 5.069 13.533 1.00 91.88 280 LEU A CA 1
ATOM 2088 C C . LEU A 1 280 ? -9.328 3.782 13.906 1.00 91.88 280 LEU A C 1
ATOM 2090 O O . LEU A 1 280 ? -10.441 3.850 14.414 1.00 91.88 280 LEU A O 1
ATOM 2094 N N . THR A 1 281 ? -8.682 2.622 13.756 1.00 92.31 281 THR A N 1
ATOM 2095 C CA . THR A 1 281 ? -9.236 1.327 14.187 1.00 92.31 281 THR A CA 1
ATOM 2096 C C . THR A 1 281 ? -9.500 1.308 15.694 1.00 92.31 281 THR A C 1
ATOM 2098 O O . THR A 1 281 ? -10.551 0.850 16.126 1.00 92.31 281 THR A O 1
ATOM 2101 N N . VAL A 1 282 ? -8.582 1.844 16.504 1.00 92.56 282 VAL A N 1
ATOM 2102 C CA . VAL A 1 282 ? -8.757 1.955 17.960 1.00 92.56 282 VAL A CA 1
ATOM 2103 C C . VAL A 1 282 ? -9.924 2.882 18.313 1.00 92.56 282 VAL A C 1
ATOM 2105 O O . VAL A 1 282 ? -10.666 2.582 19.243 1.00 92.56 282 VAL A O 1
ATOM 2108 N N . ILE A 1 283 ? -10.115 3.985 17.579 1.00 89.94 283 ILE A N 1
ATOM 2109 C CA . ILE A 1 283 ? -11.259 4.889 17.777 1.00 89.94 283 ILE A CA 1
ATOM 2110 C C . ILE A 1 283 ? -12.577 4.175 17.455 1.00 89.94 283 ILE A C 1
ATOM 2112 O O . ILE A 1 283 ? -13.500 4.229 18.268 1.00 89.94 283 ILE A O 1
ATOM 2116 N N . ASP A 1 284 ? -12.653 3.491 16.310 1.00 88.06 284 ASP A N 1
ATOM 2117 C CA . ASP A 1 284 ? -13.831 2.714 15.901 1.00 88.06 284 ASP A CA 1
ATOM 2118 C C . ASP A 1 284 ? -14.164 1.634 16.951 1.00 88.06 284 ASP A C 1
ATOM 2120 O O . ASP A 1 284 ? -15.301 1.518 17.412 1.00 88.06 284 ASP A O 1
ATOM 2124 N N . LEU A 1 285 ? -13.146 0.907 17.421 1.00 88.31 285 LEU A N 1
ATOM 2125 C CA . LEU A 1 285 ? -13.262 -0.137 18.443 1.00 88.31 285 LEU A CA 1
ATOM 2126 C C . LEU A 1 285 ? -13.436 0.378 19.873 1.00 88.31 285 LEU A C 1
ATOM 2128 O O . LEU A 1 285 ? -13.610 -0.433 20.774 1.00 88.31 285 LEU A O 1
ATOM 2132 N N . ALA A 1 286 ? -13.381 1.681 20.138 1.00 86.88 286 ALA A N 1
ATOM 2133 C CA . ALA A 1 286 ? -13.635 2.191 21.482 1.00 86.88 286 ALA A CA 1
ATOM 2134 C C . ALA A 1 286 ? -15.140 2.357 21.769 1.00 86.88 286 ALA A C 1
ATOM 2136 O O . ALA A 1 286 ? -15.498 2.326 22.936 1.00 86.88 286 ALA A O 1
ATOM 2137 N N . GLU A 1 287 ? -16.016 2.413 20.746 1.00 69.06 287 GLU A N 1
ATOM 2138 C CA . GLU A 1 287 ? -17.472 2.708 20.830 1.00 69.06 287 GLU A CA 1
ATOM 2139 C C . GLU A 1 287 ? -17.824 3.811 21.850 1.00 69.06 287 GLU A C 1
ATOM 2141 O O . GLU A 1 287 ? -18.023 3.576 23.039 1.00 69.06 287 GLU A O 1
ATOM 2146 N N . SER A 1 288 ? -17.979 5.035 21.339 1.00 54.88 288 SER A N 1
ATOM 2147 C CA . SER A 1 288 ? -18.190 6.289 22.078 1.00 54.88 288 SER A CA 1
ATOM 2148 C C . SER A 1 288 ? -16.941 6.818 22.797 1.00 54.88 288 SER A C 1
ATOM 2150 O O . SER A 1 288 ? -16.335 6.187 23.658 1.00 54.88 288 SER A O 1
ATOM 2152 N N . ILE A 1 289 ? -16.566 8.050 22.449 1.00 52.31 289 ILE A N 1
ATOM 2153 C CA . ILE A 1 289 ? -15.418 8.774 23.007 1.00 52.31 289 ILE A CA 1
ATOM 2154 C C . ILE A 1 289 ? -15.768 9.346 24.397 1.00 52.31 289 ILE A C 1
ATOM 2156 O O . ILE A 1 289 ? -15.696 10.554 24.663 1.00 52.31 289 ILE A O 1
ATOM 2160 N N . THR A 1 290 ? -16.269 8.489 25.281 1.00 53.34 290 THR A N 1
ATOM 2161 C CA . THR A 1 290 ? -16.751 8.875 26.611 1.00 53.34 290 THR A CA 1
ATOM 2162 C C . THR A 1 290 ? -15.613 8.913 27.622 1.00 53.34 290 THR A C 1
ATOM 2164 O O . THR A 1 290 ? -15.640 9.736 28.536 1.00 53.34 290 THR A O 1
ATOM 2167 N N . THR A 1 291 ? -14.557 8.120 27.418 1.00 60.91 291 THR A N 1
ATOM 2168 C CA . THR A 1 291 ? -13.386 8.123 28.302 1.00 60.91 291 THR A CA 1
ATOM 2169 C C . THR A 1 291 ? -12.372 9.204 27.896 1.00 60.91 291 THR A C 1
ATOM 2171 O O . THR A 1 291 ? -12.087 9.371 26.706 1.00 60.91 291 THR A O 1
ATOM 2174 N N . PRO A 1 292 ? -11.742 9.921 28.848 1.00 66.00 292 PRO A N 1
ATOM 2175 C CA . PRO A 1 292 ? -10.692 10.896 28.541 1.00 66.00 292 PRO A CA 1
ATOM 2176 C C . PRO A 1 292 ? -9.525 10.322 27.723 1.00 66.00 292 PRO A C 1
ATOM 2178 O O . PRO A 1 292 ? -8.946 11.038 26.911 1.00 66.00 292 PRO A O 1
ATOM 2181 N N . ALA A 1 293 ? -9.203 9.035 27.899 1.00 66.25 293 ALA A N 1
ATOM 2182 C CA . ALA A 1 293 ? -8.155 8.343 27.146 1.00 66.25 293 ALA A CA 1
ATOM 2183 C C . ALA A 1 293 ? -8.511 8.204 25.653 1.00 66.25 293 ALA A C 1
ATOM 2185 O O . ALA A 1 293 ? -7.704 8.542 24.791 1.00 66.25 293 ALA A O 1
ATOM 2186 N N . SER A 1 294 ? -9.756 7.834 25.329 1.00 68.19 294 SER A N 1
ATOM 2187 C CA . SER A 1 294 ? -10.218 7.748 23.933 1.00 68.19 294 SER A CA 1
ATOM 2188 C C . SER A 1 294 ? -10.212 9.105 23.205 1.00 68.19 294 SER A C 1
ATOM 2190 O O . SER A 1 294 ? -9.966 9.155 22.000 1.00 68.19 294 SER A O 1
ATOM 2192 N N . ARG A 1 295 ? -10.378 10.228 23.928 1.00 74.94 295 ARG A N 1
ATOM 2193 C CA . ARG A 1 295 ? -10.294 11.598 23.368 1.00 74.94 295 ARG A CA 1
ATOM 2194 C C . ARG A 1 295 ? -8.876 12.015 22.976 1.00 74.94 295 ARG A C 1
ATOM 2196 O O . ARG A 1 295 ? -8.715 12.903 22.142 1.00 74.94 295 ARG A O 1
ATOM 2203 N N . ARG A 1 296 ? -7.842 11.392 23.552 1.00 85.88 296 ARG A N 1
ATOM 2204 C CA . ARG A 1 296 ? -6.437 11.730 23.263 1.00 85.88 296 ARG A CA 1
ATOM 2205 C C . ARG A 1 296 ? -5.969 11.193 21.915 1.00 85.88 296 ARG A C 1
ATOM 2207 O O . ARG A 1 296 ? -5.086 11.796 21.308 1.00 85.88 296 ARG A O 1
ATOM 2214 N N . ILE A 1 297 ? -6.565 10.102 21.429 1.00 90.56 297 ILE A N 1
ATOM 2215 C CA . ILE A 1 297 ? -6.153 9.458 20.176 1.00 90.56 297 ILE A CA 1
ATOM 2216 C C . ILE A 1 297 ? -6.387 10.375 18.965 1.00 90.56 297 ILE A C 1
ATOM 2218 O O . ILE A 1 297 ? -5.416 10.607 18.241 1.00 90.56 297 ILE A O 1
ATOM 2222 N N . PRO A 1 298 ? -7.582 10.975 18.757 1.00 91.69 298 PRO A N 1
ATOM 2223 C CA . PRO A 1 298 ? -7.776 11.967 17.700 1.00 91.69 298 PRO A CA 1
ATOM 2224 C C . PRO A 1 298 ? -6.765 13.117 17.754 1.00 91.69 298 PRO A C 1
ATOM 2226 O O . PRO A 1 298 ? -6.140 13.422 16.745 1.00 91.69 298 PRO A O 1
ATOM 2229 N N . ALA A 1 299 ? -6.535 13.703 18.934 1.00 90.44 299 ALA A N 1
ATOM 2230 C CA . ALA A 1 299 ? -5.596 14.813 19.096 1.00 90.44 299 ALA A CA 1
ATOM 2231 C C . ALA A 1 299 ? -4.145 14.412 18.765 1.00 90.44 299 ALA A C 1
ATOM 2233 O O . ALA A 1 299 ? -3.415 15.163 18.115 1.00 90.44 299 ALA A O 1
ATOM 2234 N N . ARG A 1 300 ? -3.723 13.207 19.175 1.00 91.44 300 ARG A N 1
ATOM 2235 C CA . ARG A 1 300 ? -2.411 12.647 18.824 1.00 91.44 300 ARG A CA 1
ATOM 2236 C C . ARG A 1 300 ? -2.271 12.465 17.312 1.00 91.44 300 ARG A C 1
ATOM 2238 O O . ARG A 1 300 ? -1.250 12.862 16.755 1.00 91.44 300 ARG A O 1
ATOM 2245 N N . LEU A 1 301 ? -3.281 11.881 16.666 1.00 93.44 301 LEU A N 1
ATOM 2246 C CA . LEU A 1 301 ? -3.300 11.659 15.220 1.00 93.44 301 LEU A CA 1
ATOM 2247 C C . LEU A 1 301 ? -3.223 12.977 14.445 1.00 93.44 301 LEU A C 1
ATOM 2249 O O . LEU A 1 301 ? -2.389 13.103 13.550 1.00 93.44 301 LEU A O 1
ATOM 2253 N N . THR A 1 302 ? -4.023 13.974 14.831 1.00 94.25 302 THR A N 1
ATOM 2254 C CA . THR A 1 302 ? -3.998 15.318 14.236 1.00 94.25 302 THR A CA 1
ATOM 2255 C C . THR A 1 302 ? -2.612 15.946 14.355 1.00 94.25 302 THR A C 1
ATOM 2257 O O . THR A 1 302 ? -2.042 16.367 13.352 1.00 94.25 302 THR A O 1
ATOM 2260 N N . ARG A 1 303 ? -2.002 15.925 15.549 1.00 92.62 303 ARG A N 1
ATOM 2261 C CA . ARG A 1 303 ? -0.650 16.471 15.760 1.00 92.62 303 ARG A CA 1
ATOM 2262 C C . ARG A 1 303 ? 0.402 15.776 14.897 1.00 92.62 303 ARG A C 1
ATOM 2264 O O . ARG A 1 303 ? 1.273 16.440 14.337 1.00 92.62 303 ARG A O 1
ATOM 2271 N N . GLN A 1 304 ? 0.332 14.450 14.785 1.00 91.12 304 GLN A N 1
ATOM 2272 C CA . GLN A 1 304 ? 1.244 13.676 13.944 1.00 91.12 304 GLN A CA 1
ATOM 2273 C C . GLN A 1 304 ? 1.074 14.022 12.459 1.00 91.12 304 GLN A C 1
ATOM 2275 O O . GLN A 1 304 ? 2.072 14.199 11.758 1.00 91.12 304 GLN A O 1
ATOM 2280 N N . ALA A 1 305 ? -0.165 14.161 11.985 1.00 93.25 305 ALA A N 1
ATOM 2281 C CA . ALA A 1 305 ? -0.458 14.548 10.608 1.00 93.25 305 ALA A CA 1
ATOM 2282 C C . ALA A 1 305 ? 0.065 15.954 10.280 1.00 93.25 305 ALA A C 1
ATOM 2284 O O . ALA A 1 305 ? 0.686 16.136 9.238 1.00 93.25 305 ALA A O 1
ATOM 2285 N N . LEU A 1 306 ? -0.100 16.916 11.194 1.00 93.56 306 LEU A N 1
ATOM 2286 C CA . LEU A 1 306 ? 0.432 18.276 11.047 1.00 93.56 306 LEU A CA 1
ATOM 2287 C C . LEU A 1 306 ? 1.966 18.277 11.014 1.00 93.56 306 LEU A C 1
ATOM 2289 O O . LEU A 1 306 ? 2.569 18.819 10.094 1.00 93.56 306 LEU A O 1
ATOM 2293 N N . THR A 1 307 ? 2.598 17.571 11.958 1.00 92.94 307 THR A N 1
ATOM 2294 C CA . THR A 1 307 ? 4.068 17.498 12.079 1.00 92.94 307 THR A CA 1
ATOM 2295 C C . THR A 1 307 ? 4.729 16.874 10.849 1.00 92.94 307 THR A C 1
ATOM 2297 O O . THR A 1 307 ? 5.818 17.275 10.455 1.00 92.94 307 THR A O 1
ATOM 2300 N N . THR A 1 308 ? 4.096 15.860 10.260 1.00 91.00 308 THR A N 1
ATOM 2301 C CA . THR A 1 308 ? 4.640 15.150 9.089 1.00 91.00 308 THR A CA 1
ATOM 2302 C C . THR A 1 308 ? 4.199 15.758 7.763 1.00 91.00 308 THR A C 1
ATOM 2304 O O . THR A 1 308 ? 4.799 15.452 6.734 1.00 91.00 308 THR A O 1
ATOM 2307 N N . SER A 1 309 ? 3.139 16.573 7.781 1.00 91.25 309 SER A N 1
ATOM 2308 C CA . SER A 1 309 ? 2.452 17.086 6.594 1.00 91.25 309 SER A CA 1
ATOM 2309 C C . SER A 1 309 ? 2.108 15.987 5.572 1.00 91.25 309 SER A C 1
ATOM 2311 O O . SER A 1 309 ? 2.087 16.234 4.367 1.00 91.25 309 SER A O 1
ATOM 2313 N N . ASP A 1 310 ? 1.851 14.753 6.031 1.00 94.00 310 ASP A N 1
ATOM 2314 C CA . ASP A 1 310 ? 1.502 13.636 5.150 1.00 94.00 310 ASP A CA 1
ATOM 2315 C C . ASP A 1 310 ? 0.044 13.753 4.690 1.00 94.00 310 ASP A C 1
A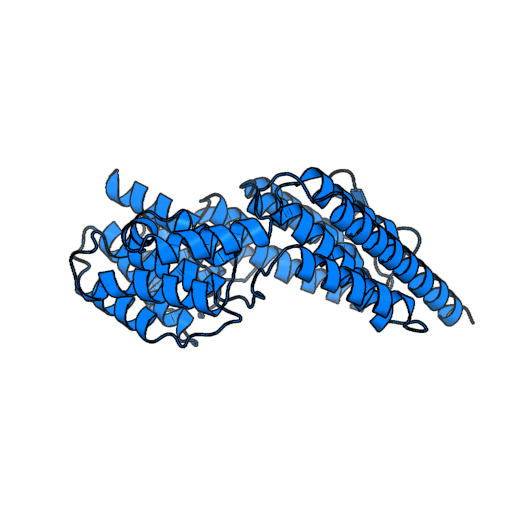TOM 2317 O O . ASP A 1 310 ? -0.898 13.467 5.438 1.00 94.00 310 ASP A O 1
ATOM 2321 N N . ALA A 1 311 ? -0.151 14.118 3.423 1.00 95.69 311 ALA A N 1
ATOM 2322 C CA . ALA A 1 311 ? -1.473 14.290 2.842 1.00 95.69 311 ALA A CA 1
ATOM 2323 C C . ALA A 1 311 ? -2.326 13.007 2.836 1.00 95.69 311 ALA A C 1
ATOM 2325 O O . ALA A 1 311 ? -3.555 13.093 2.864 1.00 95.69 311 ALA A O 1
ATOM 2326 N N . HIS A 1 312 ? -1.726 11.807 2.823 1.00 92.88 312 HIS A N 1
ATOM 2327 C CA . HIS A 1 312 ? -2.510 10.570 2.917 1.00 92.88 312 HIS A CA 1
ATOM 2328 C C . HIS A 1 312 ? -3.136 10.408 4.296 1.00 92.88 312 HIS A C 1
ATOM 2330 O O . HIS A 1 312 ? -4.321 10.085 4.386 1.00 92.88 312 HIS A O 1
ATOM 2336 N N . VAL A 1 313 ? -2.353 10.662 5.347 1.00 94.88 313 VAL A N 1
ATOM 2337 C CA . VAL A 1 313 ? -2.843 10.642 6.727 1.00 94.88 313 VAL A CA 1
ATOM 2338 C C . VAL A 1 313 ? -3.883 11.742 6.912 1.00 94.88 313 VAL A C 1
ATOM 2340 O O . VAL A 1 313 ? -4.984 11.455 7.372 1.00 94.88 313 VAL A O 1
ATOM 2343 N N . ALA A 1 314 ? -3.585 12.970 6.477 1.00 96.75 314 ALA A N 1
ATOM 2344 C CA . ALA A 1 314 ? -4.509 14.099 6.553 1.00 96.75 314 ALA A CA 1
ATOM 2345 C C . ALA A 1 314 ? -5.878 13.772 5.929 1.00 96.75 314 ALA A C 1
ATOM 2347 O O . ALA A 1 314 ? -6.912 13.984 6.561 1.00 96.75 314 ALA A O 1
ATOM 2348 N N . ARG A 1 315 ? -5.893 13.175 4.728 1.00 95.56 315 ARG A N 1
ATOM 2349 C CA . ARG A 1 315 ? -7.128 12.758 4.047 1.00 95.56 315 ARG A CA 1
ATOM 2350 C C . ARG A 1 315 ? -7.920 11.722 4.847 1.00 95.56 315 ARG A C 1
ATOM 2352 O O . ARG A 1 315 ? -9.137 11.847 4.940 1.00 95.56 315 ARG A O 1
ATOM 2359 N N . GLU A 1 316 ? -7.256 10.709 5.408 1.00 93.69 316 GLU A N 1
ATOM 2360 C CA . GLU A 1 316 ? -7.931 9.688 6.223 1.00 93.69 316 GLU A CA 1
ATOM 2361 C C . GLU A 1 316 ? -8.530 10.294 7.505 1.00 93.69 316 GLU A C 1
ATOM 2363 O O . GLU A 1 316 ? -9.673 9.988 7.840 1.00 93.69 316 GLU A O 1
ATOM 2368 N N . LEU A 1 317 ? -7.820 11.209 8.177 1.00 95.31 317 LEU A N 1
ATOM 2369 C CA . LEU A 1 317 ? -8.326 11.870 9.385 1.00 95.31 317 LEU A CA 1
ATOM 2370 C C . LEU A 1 317 ? -9.498 12.819 9.098 1.00 95.31 317 LEU A C 1
ATOM 2372 O O . LEU A 1 317 ? -10.476 12.820 9.843 1.00 95.31 317 LEU A O 1
ATOM 2376 N N . LEU A 1 318 ? -9.428 13.607 8.019 1.00 96.19 318 LEU A N 1
ATOM 2377 C CA . LEU A 1 318 ? -10.508 14.518 7.617 1.00 96.19 318 LEU A CA 1
ATOM 2378 C C . LEU A 1 318 ? -11.800 13.761 7.280 1.00 96.19 318 LEU A C 1
ATOM 2380 O O . LEU A 1 318 ? -12.890 14.240 7.606 1.00 96.19 318 LEU A O 1
ATOM 2384 N N . ALA A 1 319 ? -11.667 12.578 6.669 1.00 93.50 319 ALA A N 1
ATOM 2385 C CA . ALA A 1 319 ? -12.776 11.692 6.322 1.00 93.50 319 ALA A CA 1
ATOM 2386 C C . ALA A 1 319 ? -13.348 10.917 7.525 1.00 93.50 319 ALA A C 1
ATOM 2388 O O . ALA A 1 319 ? -14.440 10.357 7.428 1.00 93.50 319 ALA A O 1
ATOM 2389 N N . HIS A 1 320 ? -12.637 10.864 8.654 1.00 91.25 320 HIS A N 1
ATOM 2390 C CA . HIS A 1 320 ? -13.064 10.121 9.833 1.00 91.25 320 HIS A CA 1
ATOM 2391 C C . HIS A 1 320 ? -13.821 11.015 10.821 1.00 91.25 320 HIS A C 1
ATOM 2393 O O . HIS A 1 320 ? -13.234 11.915 11.425 1.00 91.25 320 HIS A O 1
ATOM 2399 N N . GLN A 1 321 ? -15.108 10.736 11.054 1.00 89.31 321 GLN A N 1
ATOM 2400 C CA . GLN A 1 321 ? -16.008 11.607 11.825 1.00 89.31 321 GLN A CA 1
ATOM 2401 C C . GLN A 1 321 ? -15.443 12.015 13.196 1.00 89.31 321 GLN A C 1
ATOM 2403 O O . GLN A 1 321 ? -15.390 13.201 13.511 1.00 89.31 321 GLN A O 1
ATOM 2408 N N . ALA A 1 322 ? -14.960 11.054 13.989 1.00 88.38 322 ALA A N 1
ATOM 2409 C CA . ALA A 1 322 ? -14.404 11.320 15.318 1.00 88.38 322 ALA A CA 1
ATOM 2410 C C . ALA A 1 322 ? -13.179 12.252 15.299 1.00 88.38 322 ALA A C 1
ATOM 2412 O O . ALA A 1 322 ? -13.021 13.085 16.188 1.00 88.38 322 ALA A O 1
ATOM 2413 N N . CYS A 1 323 ? -12.321 12.130 14.283 1.00 92.31 323 CYS A N 1
ATOM 2414 C CA . CYS A 1 323 ? -11.151 12.989 14.128 1.00 92.31 323 CYS A CA 1
ATOM 2415 C C . CYS A 1 323 ? -11.580 14.375 13.656 1.00 92.31 323 CYS A C 1
ATOM 2417 O O . CYS A 1 323 ? -11.201 15.372 14.259 1.00 92.31 323 CYS A O 1
ATOM 2419 N N . SER A 1 324 ? -12.450 14.417 12.648 1.00 90.94 324 SER A N 1
ATOM 2420 C CA . SER A 1 324 ? -13.058 15.631 12.114 1.00 90.94 324 SER A CA 1
ATOM 2421 C C . SER A 1 324 ? -13.685 16.485 13.230 1.00 90.94 324 SER A C 1
ATOM 2423 O O . SER A 1 324 ? -13.388 17.672 13.345 1.00 90.94 324 SER A O 1
ATOM 2425 N N . THR A 1 325 ? -14.521 15.898 14.090 1.00 89.69 325 THR A N 1
ATOM 2426 C CA . THR A 1 325 ? -15.189 16.620 15.187 1.00 89.69 325 THR A CA 1
ATOM 2427 C C . THR A 1 325 ? -14.224 17.084 16.282 1.00 89.69 325 THR A C 1
ATOM 2429 O O . THR A 1 325 ? -14.488 18.095 16.925 1.00 89.69 325 THR A O 1
ATOM 2432 N N . ALA A 1 326 ? -13.113 16.376 16.500 1.00 90.06 326 ALA A N 1
ATOM 2433 C CA . ALA A 1 326 ? -12.126 16.732 17.520 1.00 90.06 326 ALA A CA 1
ATOM 2434 C C . ALA A 1 326 ? -11.144 17.833 17.078 1.00 90.06 326 ALA A C 1
ATOM 2436 O O . ALA A 1 326 ? -10.489 18.428 17.931 1.00 90.06 326 ALA A O 1
ATOM 2437 N N . MET A 1 327 ? -11.016 18.087 15.772 1.00 94.44 327 MET A N 1
ATOM 2438 C CA . MET A 1 327 ? -10.124 19.113 15.226 1.00 94.44 327 MET A CA 1
ATOM 2439 C C . MET A 1 327 ? -10.674 20.522 15.442 1.00 94.44 327 MET A C 1
ATOM 2441 O O . MET A 1 327 ? -11.859 20.792 15.239 1.00 94.44 327 MET A O 1
ATOM 2445 N N . THR A 1 328 ? -9.776 21.455 15.739 1.00 96.44 328 THR A N 1
ATOM 2446 C CA . THR A 1 328 ? -10.055 22.886 15.613 1.00 96.44 328 THR A CA 1
ATOM 2447 C C . THR A 1 328 ? -10.227 23.285 14.142 1.00 96.44 328 THR A C 1
ATOM 2449 O O . THR A 1 328 ? -9.797 22.587 13.219 1.00 96.44 328 THR A O 1
ATOM 2452 N N . ILE A 1 329 ? -10.832 24.453 13.906 1.00 96.94 329 ILE A N 1
ATOM 2453 C CA . ILE A 1 329 ? -10.985 25.015 12.553 1.00 96.94 329 ILE A CA 1
ATOM 2454 C C . ILE A 1 329 ? -9.614 25.211 11.884 1.00 96.94 329 ILE A C 1
ATOM 2456 O O . ILE A 1 329 ? -9.464 24.902 10.703 1.00 96.94 329 ILE A O 1
ATOM 2460 N N . ALA A 1 330 ? -8.611 25.669 12.641 1.00 97.56 330 ALA A N 1
ATOM 2461 C CA . ALA A 1 330 ? -7.255 25.885 12.142 1.00 97.56 330 ALA A CA 1
ATOM 2462 C C . ALA A 1 330 ? -6.587 24.570 11.708 1.00 97.56 330 ALA A C 1
ATOM 2464 O O . ALA A 1 330 ? -6.139 24.466 10.568 1.00 97.56 330 ALA A O 1
ATOM 2465 N N . GLU A 1 331 ? -6.607 23.540 12.561 1.00 97.81 331 GLU A N 1
ATOM 2466 C CA . GLU A 1 331 ? -6.027 22.226 12.238 1.00 97.81 331 GLU A CA 1
ATOM 2467 C C . GLU A 1 331 ? -6.714 21.592 11.022 1.00 97.81 331 GLU A C 1
ATOM 2469 O O . GLU A 1 331 ? -6.054 21.060 10.130 1.00 97.81 331 GLU A O 1
ATOM 2474 N N . ARG A 1 332 ? -8.048 21.688 10.941 1.00 97.50 332 ARG A N 1
ATOM 2475 C CA . ARG A 1 332 ? -8.808 21.216 9.778 1.00 97.50 332 ARG A CA 1
ATOM 2476 C C . ARG A 1 332 ? -8.390 21.944 8.502 1.00 97.50 332 ARG A C 1
ATOM 2478 O O . ARG A 1 332 ? -8.244 21.295 7.465 1.00 97.50 332 ARG A O 1
ATOM 2485 N N . SER A 1 333 ? -8.233 23.266 8.561 1.00 97.75 333 SER A N 1
ATOM 2486 C CA . SER A 1 333 ? -7.814 24.078 7.416 1.00 97.75 333 SER A CA 1
ATOM 2487 C C . SER A 1 333 ? -6.416 23.685 6.945 1.00 97.75 333 SER A C 1
ATOM 2489 O O . SER A 1 333 ? -6.211 23.487 5.753 1.00 97.75 333 SER A O 1
ATOM 2491 N N . GLU A 1 334 ? -5.473 23.515 7.869 1.00 98.06 334 GLU A N 1
ATOM 2492 C CA . GLU A 1 334 ? -4.089 23.153 7.558 1.00 98.06 334 GLU A CA 1
ATOM 2493 C C . GLU A 1 334 ? -3.977 21.746 6.951 1.00 98.06 334 GLU A C 1
ATOM 2495 O O . GLU A 1 334 ? -3.331 21.558 5.920 1.00 98.06 334 GLU A O 1
ATOM 2500 N N . LEU A 1 335 ? -4.682 20.758 7.510 1.00 97.81 335 LEU A N 1
ATOM 2501 C CA . LEU A 1 335 ? -4.725 19.412 6.930 1.00 97.81 335 LEU A CA 1
ATOM 2502 C C . LEU A 1 335 ? -5.414 19.394 5.560 1.00 97.81 335 LEU A C 1
ATOM 2504 O O . LEU A 1 335 ? -4.974 18.679 4.659 1.00 97.81 335 LEU A O 1
ATOM 2508 N N . SER A 1 336 ? -6.474 20.188 5.378 1.00 97.56 336 SER A N 1
ATOM 2509 C CA . SER A 1 336 ? -7.150 20.317 4.078 1.00 97.56 336 SER A CA 1
ATOM 2510 C C . SER A 1 336 ? -6.228 20.956 3.040 1.00 97.56 336 SER A C 1
ATOM 2512 O O . SER A 1 336 ? -6.198 20.524 1.886 1.00 97.56 336 SER A O 1
ATOM 2514 N N . GLU A 1 337 ? -5.425 21.934 3.461 1.00 97.56 337 GLU A N 1
ATOM 2515 C CA . GLU A 1 337 ? -4.407 22.553 2.624 1.00 97.56 337 GLU A CA 1
ATOM 2516 C C . GLU A 1 337 ? -3.328 21.555 2.210 1.00 97.56 337 GLU A C 1
ATOM 2518 O O . GLU A 1 337 ? -2.994 21.487 1.031 1.00 97.56 337 GLU A O 1
ATOM 2523 N N . ALA A 1 338 ? -2.843 20.717 3.130 1.00 97.50 338 ALA A N 1
ATOM 2524 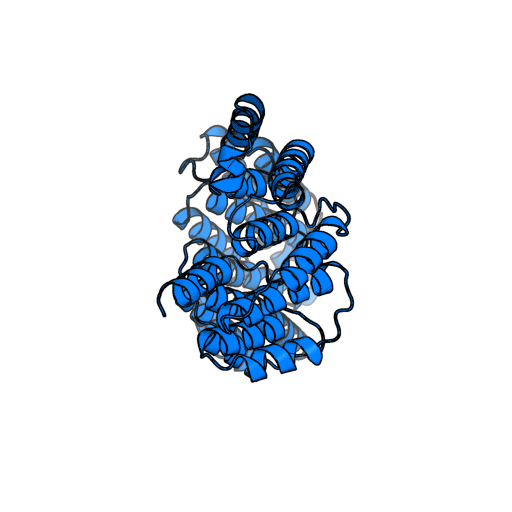C CA . ALA A 1 338 ? -1.880 19.666 2.807 1.00 97.50 338 ALA A CA 1
ATOM 2525 C C . ALA A 1 338 ? -2.430 18.681 1.756 1.00 97.50 338 ALA A C 1
ATOM 2527 O O . ALA A 1 338 ? -1.739 18.352 0.788 1.00 97.50 338 ALA A O 1
ATOM 2528 N N . VAL A 1 339 ? -3.695 18.256 1.890 1.00 98.06 339 VAL A N 1
ATOM 2529 C CA . VAL A 1 339 ? -4.376 17.390 0.907 1.00 98.06 339 VAL A CA 1
ATOM 2530 C C . VAL A 1 339 ? -4.466 18.066 -0.464 1.00 98.06 339 VAL A C 1
ATOM 2532 O O . VAL A 1 339 ? -4.136 17.446 -1.480 1.00 98.06 339 VAL A O 1
ATOM 2535 N N . ARG A 1 340 ? -4.861 19.344 -0.494 1.00 97.06 340 ARG A N 1
ATOM 2536 C CA . ARG A 1 340 ? -4.972 20.148 -1.718 1.00 97.06 340 ARG A CA 1
ATOM 2537 C C . ARG A 1 340 ? -3.613 20.363 -2.382 1.00 97.06 340 ARG A C 1
ATOM 2539 O O . ARG A 1 340 ? -3.484 20.146 -3.584 1.00 97.06 340 ARG A O 1
ATOM 2546 N N . ALA A 1 341 ? -2.593 20.733 -1.612 1.00 97.38 341 ALA A N 1
ATOM 2547 C CA . ALA A 1 341 ? -1.236 20.970 -2.091 1.00 97.38 341 ALA A CA 1
ATOM 2548 C C . ALA A 1 341 ? -0.584 19.694 -2.644 1.00 97.38 341 ALA A C 1
ATOM 2550 O O . ALA A 1 341 ? 0.157 19.759 -3.625 1.00 97.38 341 ALA A O 1
ATOM 2551 N N . ALA A 1 342 ? -0.872 18.528 -2.057 1.00 97.38 342 ALA A N 1
ATOM 2552 C CA . ALA A 1 342 ? -0.446 17.222 -2.566 1.00 97.38 342 ALA A CA 1
ATOM 2553 C C . ALA A 1 342 ? -1.202 16.771 -3.828 1.00 97.38 342 ALA A C 1
ATOM 2555 O O . ALA A 1 342 ? -0.795 15.806 -4.479 1.00 97.38 342 ALA A O 1
ATOM 2556 N N . GLY A 1 343 ? -2.285 17.467 -4.177 1.00 96.62 343 GLY A N 1
ATOM 2557 C CA . GLY A 1 343 ? -3.103 17.204 -5.350 1.00 96.62 343 GLY A CA 1
ATOM 2558 C C . GLY A 1 343 ? -4.028 15.997 -5.224 1.00 96.62 343 GLY A C 1
ATOM 2559 O O . GLY A 1 343 ? -4.536 15.533 -6.240 1.00 96.62 343 GLY A O 1
ATOM 2560 N N . LEU A 1 344 ? -4.243 15.467 -4.014 1.00 95.69 344 LEU A N 1
ATOM 2561 C CA . LEU A 1 344 ? -4.962 14.207 -3.826 1.00 95.69 344 LEU A CA 1
ATOM 2562 C C . LEU A 1 344 ? -6.421 14.310 -4.287 1.00 95.69 344 LEU A C 1
ATOM 2564 O O . LEU A 1 344 ? -7.206 15.054 -3.707 1.00 95.69 344 LEU A O 1
ATOM 2568 N N . GLY A 1 345 ? -6.794 13.510 -5.287 1.00 91.94 345 GLY A N 1
ATOM 2569 C CA . GLY A 1 345 ? -8.161 13.454 -5.814 1.00 91.94 345 GLY A CA 1
ATOM 2570 C C . GLY A 1 345 ? -8.630 14.707 -6.564 1.00 91.94 345 GLY A C 1
ATOM 2571 O O . GLY A 1 345 ? -9.831 14.851 -6.770 1.00 91.94 345 GLY A O 1
ATOM 2572 N N . LEU A 1 346 ? -7.726 15.606 -6.975 1.00 93.00 346 LEU A N 1
ATOM 2573 C CA . LEU A 1 346 ? -8.096 16.806 -7.742 1.00 93.00 346 LEU A CA 1
ATOM 2574 C C . LEU A 1 346 ? -8.640 16.496 -9.146 1.00 93.00 346 LEU A C 1
ATOM 2576 O O . LEU A 1 346 ? -9.290 17.346 -9.747 1.00 93.00 346 LEU A O 1
ATOM 2580 N N . GLY A 1 347 ? -8.333 15.322 -9.703 1.00 95.75 347 GLY A N 1
ATOM 2581 C CA . GLY A 1 347 ? -8.740 14.922 -11.053 1.00 95.75 347 GLY A CA 1
ATOM 2582 C C . GLY A 1 347 ? -7.999 15.654 -12.177 1.00 95.75 347 GLY A C 1
ATOM 2583 O O . GLY A 1 347 ? -8.288 15.429 -13.348 1.00 95.75 347 GLY A O 1
ATOM 2584 N N . LEU A 1 348 ? -7.030 16.516 -11.854 1.00 95.88 348 LEU A N 1
ATOM 2585 C CA . LEU A 1 348 ? -6.184 17.201 -12.827 1.00 95.88 348 LEU A CA 1
ATOM 2586 C C . LEU A 1 348 ? -4.802 17.504 -12.244 1.00 95.88 348 LEU A C 1
ATOM 2588 O O . LEU A 1 348 ? -4.656 17.790 -11.057 1.00 95.88 348 LEU A O 1
ATOM 2592 N N . ILE A 1 349 ? -3.788 17.475 -13.108 1.00 97.00 349 ILE A N 1
ATOM 2593 C CA . ILE A 1 349 ? -2.433 17.948 -12.804 1.00 97.00 349 ILE A CA 1
ATOM 2594 C C . ILE A 1 349 ? -2.279 19.327 -13.460 1.00 97.00 349 ILE A C 1
ATOM 2596 O O . ILE A 1 349 ? -2.608 19.443 -14.646 1.00 97.00 349 ILE A O 1
ATOM 2600 N N . PRO A 1 350 ? -1.779 20.357 -12.745 1.00 96.69 350 PRO A N 1
ATOM 2601 C CA . PRO A 1 350 ? -1.502 21.664 -13.337 1.00 96.69 350 PRO A CA 1
ATOM 2602 C C . PRO A 1 350 ? -0.680 21.540 -14.633 1.00 96.69 350 PRO A C 1
ATOM 2604 O O . PRO A 1 350 ? 0.267 20.750 -14.649 1.00 96.69 350 PRO A O 1
ATOM 2607 N N . PRO A 1 351 ? -0.995 22.290 -15.710 1.00 97.12 351 PRO A N 1
ATOM 2608 C CA . PRO A 1 351 ? -0.398 22.066 -17.030 1.00 97.12 351 PRO A CA 1
ATOM 2609 C C . PRO A 1 351 ? 1.134 22.051 -17.046 1.00 97.12 351 PRO A C 1
ATOM 2611 O O . PRO A 1 351 ? 1.721 21.175 -17.672 1.00 97.12 351 PRO A O 1
ATOM 2614 N N . THR A 1 352 ? 1.776 22.961 -16.310 1.00 97.12 352 THR A N 1
ATOM 2615 C CA . THR A 1 352 ? 3.241 23.023 -16.188 1.00 97.12 352 THR A CA 1
ATOM 2616 C C . THR A 1 352 ? 3.806 21.754 -15.550 1.00 97.12 352 THR A C 1
ATOM 2618 O O . THR A 1 352 ? 4.629 21.075 -16.152 1.00 97.12 352 THR A O 1
ATOM 2621 N N . LEU A 1 353 ? 3.269 21.354 -14.394 1.00 98.19 353 LEU A N 1
ATOM 2622 C CA . LEU A 1 353 ? 3.673 20.124 -13.707 1.00 98.19 353 LEU A CA 1
ATOM 2623 C C . LEU A 1 353 ? 3.383 18.866 -14.531 1.00 98.19 353 LEU A C 1
ATOM 2625 O O . LEU A 1 353 ? 4.107 17.881 -14.419 1.00 98.19 353 LEU A O 1
ATOM 2629 N N . ARG A 1 354 ? 2.329 18.878 -15.355 1.00 98.19 354 ARG A N 1
ATOM 2630 C CA . ARG A 1 354 ? 2.023 17.772 -16.265 1.00 98.19 354 ARG A CA 1
ATOM 2631 C C . ARG A 1 354 ? 3.085 17.652 -17.352 1.00 98.19 354 ARG A C 1
ATOM 2633 O O . ARG A 1 354 ? 3.528 16.538 -17.606 1.00 98.19 354 ARG A O 1
ATOM 2640 N N . VAL A 1 355 ? 3.478 18.760 -17.980 1.00 98.38 355 VAL A N 1
ATOM 2641 C CA . VAL A 1 355 ? 4.555 18.772 -18.983 1.00 98.38 355 VAL A CA 1
ATOM 2642 C C . VAL A 1 355 ? 5.848 18.244 -18.365 1.00 98.38 355 VAL A C 1
ATOM 2644 O O . VAL A 1 355 ? 6.426 17.302 -18.903 1.00 98.38 355 VAL A O 1
ATOM 2647 N N . ASP A 1 356 ? 6.231 18.760 -17.197 1.00 98.38 356 ASP A N 1
ATOM 2648 C CA . ASP A 1 356 ? 7.442 18.332 -16.492 1.00 98.38 356 ASP A CA 1
ATOM 2649 C C . ASP A 1 356 ? 7.412 16.833 -16.157 1.00 98.38 356 ASP A C 1
ATOM 2651 O O . ASP A 1 356 ? 8.374 16.109 -16.406 1.00 98.38 356 ASP A O 1
ATOM 2655 N N . LEU A 1 357 ? 6.286 16.340 -15.629 1.00 98.62 357 LEU A N 1
ATOM 2656 C CA . LEU A 1 357 ? 6.134 14.933 -15.269 1.00 98.62 357 LEU A CA 1
ATOM 2657 C C . LEU A 1 357 ? 6.242 14.011 -16.490 1.00 98.62 357 LEU A C 1
ATOM 2659 O O . LEU A 1 357 ? 6.901 12.975 -16.418 1.00 98.62 357 LEU A O 1
ATOM 2663 N N . MET A 1 358 ? 5.602 14.372 -17.605 1.00 98.69 358 MET A N 1
ATOM 2664 C CA . MET A 1 358 ? 5.643 13.562 -18.824 1.00 98.69 358 MET A CA 1
ATOM 2665 C C . MET A 1 358 ? 7.030 13.585 -19.478 1.00 98.69 358 MET A C 1
ATOM 2667 O O . MET A 1 358 ? 7.503 12.535 -19.908 1.00 98.69 358 MET A O 1
ATOM 2671 N N . ALA A 1 359 ? 7.723 14.727 -19.468 1.00 98.50 359 ALA A N 1
ATOM 2672 C CA . ALA A 1 359 ? 9.103 14.824 -19.943 1.00 98.50 359 ALA A CA 1
ATOM 2673 C C . ALA A 1 359 ? 10.067 13.966 -19.099 1.00 98.50 359 ALA A C 1
ATOM 2675 O O . ALA A 1 359 ? 10.975 13.321 -19.634 1.00 98.50 359 ALA A O 1
ATOM 2676 N N . ALA A 1 360 ? 9.854 13.902 -17.780 1.00 98.62 360 ALA A N 1
ATOM 2677 C CA . ALA A 1 360 ? 10.620 13.025 -16.896 1.00 98.62 360 ALA A CA 1
ATOM 2678 C C . ALA A 1 360 ? 10.403 11.540 -17.223 1.00 98.62 360 ALA A C 1
ATOM 2680 O O . ALA A 1 360 ? 11.361 10.768 -17.248 1.00 98.62 360 ALA A O 1
ATOM 2681 N N . VAL A 1 361 ? 9.156 11.151 -17.506 1.00 98.56 361 VAL A N 1
ATOM 2682 C CA . VAL A 1 361 ? 8.803 9.792 -17.946 1.00 98.56 361 VAL A CA 1
ATOM 2683 C C . VAL A 1 361 ? 9.522 9.448 -19.252 1.00 98.56 361 VAL A C 1
ATOM 2685 O O . VAL A 1 361 ? 10.217 8.442 -19.309 1.00 98.56 361 VAL A O 1
ATOM 2688 N N . GLU A 1 362 ? 9.448 10.305 -20.270 1.00 98.38 362 GLU A N 1
ATOM 2689 C CA . GLU A 1 362 ? 10.125 10.085 -21.562 1.00 98.38 362 GLU A CA 1
ATOM 2690 C C . GLU A 1 362 ? 11.654 9.982 -21.418 1.00 98.38 362 GLU A C 1
ATOM 2692 O O . GLU A 1 362 ? 12.317 9.159 -22.062 1.00 98.38 362 GLU A O 1
ATOM 2697 N N . THR A 1 363 ? 12.227 10.785 -20.519 1.00 97.81 363 THR A N 1
ATOM 2698 C CA . THR A 1 363 ? 13.653 10.721 -20.178 1.00 97.81 363 THR A CA 1
ATOM 2699 C C . THR A 1 363 ? 14.014 9.376 -19.540 1.00 97.81 363 THR A C 1
ATOM 2701 O O . THR A 1 363 ? 15.029 8.776 -19.902 1.00 97.81 363 THR A O 1
ATOM 2704 N N . ALA A 1 364 ? 13.182 8.876 -18.622 1.00 97.44 364 ALA A N 1
ATOM 2705 C CA . ALA A 1 364 ? 13.373 7.580 -17.978 1.00 97.44 364 ALA A CA 1
ATOM 2706 C C . ALA A 1 364 ? 13.259 6.413 -18.978 1.00 97.44 364 ALA A C 1
ATOM 2708 O O . ALA A 1 364 ? 14.118 5.532 -18.974 1.00 97.44 364 ALA A O 1
ATOM 2709 N N . GLU A 1 365 ? 12.278 6.436 -19.886 1.00 96.38 365 GLU A N 1
ATOM 2710 C CA . GLU A 1 365 ? 12.118 5.439 -20.962 1.00 96.38 365 GLU A CA 1
ATOM 2711 C C . GLU A 1 365 ? 13.361 5.380 -21.851 1.00 96.38 365 GLU A C 1
ATOM 2713 O O . GLU A 1 365 ? 13.916 4.311 -22.120 1.00 96.38 365 GLU A O 1
ATOM 2718 N N . THR A 1 366 ? 13.859 6.554 -22.245 1.00 94.88 366 THR A N 1
ATOM 2719 C CA . THR A 1 366 ? 15.081 6.670 -23.041 1.00 94.88 366 THR A CA 1
ATOM 2720 C C . THR A 1 366 ? 16.290 6.101 -22.291 1.00 94.88 366 THR A C 1
ATOM 2722 O O . THR A 1 366 ? 17.125 5.416 -22.888 1.00 94.88 366 THR A O 1
ATOM 2725 N N . ALA A 1 367 ? 16.402 6.356 -20.983 1.00 94.50 367 ALA A N 1
ATOM 2726 C CA . ALA A 1 367 ? 17.478 5.816 -20.154 1.00 94.50 367 ALA A CA 1
ATOM 2727 C C . ALA A 1 367 ? 17.407 4.283 -20.036 1.00 94.50 367 ALA A C 1
ATOM 2729 O O . ALA A 1 367 ? 18.444 3.623 -20.155 1.00 94.50 367 ALA A O 1
ATOM 2730 N N . ILE A 1 368 ? 16.204 3.712 -19.886 1.00 94.56 368 ILE A N 1
ATOM 2731 C CA . ILE A 1 368 ? 15.977 2.257 -19.904 1.00 94.56 368 ILE A CA 1
ATOM 2732 C C . ILE A 1 368 ? 16.463 1.668 -21.233 1.00 94.56 368 ILE A C 1
ATOM 2734 O O . ILE A 1 368 ? 17.332 0.795 -21.232 1.00 94.56 368 ILE A O 1
ATOM 2738 N N . GLY A 1 369 ? 16.004 2.205 -22.369 1.00 92.38 369 GLY A N 1
ATOM 2739 C CA . GLY A 1 369 ? 16.396 1.716 -23.695 1.00 92.38 369 GLY A CA 1
ATOM 2740 C C . GLY A 1 369 ? 17.911 1.763 -23.942 1.00 92.38 369 GLY A C 1
ATOM 2741 O O . GLY A 1 369 ? 18.502 0.795 -24.435 1.00 92.38 369 GLY A O 1
ATOM 2742 N N . ARG A 1 370 ? 18.581 2.854 -23.536 1.00 90.75 370 ARG A N 1
ATOM 2743 C CA . ARG A 1 370 ? 20.049 2.983 -23.634 1.00 90.75 370 ARG A CA 1
ATOM 2744 C C . ARG A 1 370 ? 20.778 1.961 -22.765 1.00 90.75 370 ARG A C 1
ATOM 2746 O O . ARG A 1 370 ? 21.749 1.357 -23.228 1.00 90.75 370 ARG A O 1
ATOM 2753 N N . ALA A 1 371 ? 20.333 1.774 -21.522 1.00 90.31 371 ALA A N 1
ATOM 2754 C CA . ALA A 1 371 ? 20.955 0.839 -20.591 1.00 90.31 371 ALA A CA 1
ATOM 2755 C C . ALA A 1 371 ? 20.841 -0.613 -21.083 1.00 90.31 371 ALA A C 1
ATOM 2757 O O . ALA A 1 371 ? 21.824 -1.353 -21.033 1.00 90.31 371 ALA A O 1
ATOM 2758 N N . LEU A 1 372 ? 19.683 -0.992 -21.631 1.00 89.25 372 LEU A N 1
ATOM 2759 C CA . LEU A 1 372 ? 19.438 -2.337 -22.159 1.00 89.25 372 LEU A CA 1
ATOM 2760 C C . LEU A 1 372 ? 20.213 -2.611 -23.457 1.00 89.25 372 LEU A C 1
ATOM 2762 O O . LEU A 1 372 ? 20.798 -3.683 -23.614 1.00 89.25 372 LEU A O 1
ATOM 2766 N N . THR A 1 373 ? 20.285 -1.634 -24.369 1.00 85.75 373 THR A N 1
ATOM 2767 C CA . THR A 1 373 ? 21.048 -1.771 -25.625 1.00 85.75 373 THR A CA 1
ATOM 2768 C C . THR A 1 373 ? 22.532 -2.013 -25.352 1.00 85.75 373 THR A C 1
ATOM 2770 O O . THR A 1 373 ? 23.144 -2.886 -25.963 1.00 85.75 373 THR A O 1
ATOM 2773 N N . ARG A 1 374 ? 23.123 -1.280 -24.400 1.00 75.19 374 ARG A N 1
ATOM 2774 C CA . ARG A 1 374 ? 24.543 -1.441 -24.051 1.00 75.19 374 ARG A CA 1
ATOM 2775 C C . ARG A 1 374 ? 24.837 -2.768 -23.354 1.00 75.19 374 ARG A C 1
ATOM 2777 O O . ARG A 1 374 ? 25.846 -3.381 -23.675 1.00 75.19 374 ARG A O 1
ATOM 2784 N N . ALA A 1 375 ? 23.955 -3.239 -22.470 1.00 72.56 375 ALA A N 1
ATOM 2785 C CA . ALA A 1 375 ? 24.115 -4.540 -21.813 1.00 72.56 375 ALA A CA 1
ATOM 2786 C C . ALA A 1 375 ? 24.194 -5.703 -22.823 1.00 72.56 375 ALA A C 1
ATOM 2788 O O . ALA A 1 375 ? 24.997 -6.622 -22.655 1.00 72.56 375 ALA A O 1
ATOM 2789 N N . ARG A 1 376 ? 23.418 -5.628 -23.915 1.00 71.19 376 ARG A N 1
ATOM 2790 C CA . ARG A 1 376 ? 23.493 -6.594 -25.022 1.00 71.19 376 ARG A CA 1
ATOM 2791 C C . ARG A 1 376 ? 24.842 -6.564 -25.739 1.00 71.19 376 ARG A C 1
ATOM 2793 O O . ARG A 1 376 ? 25.400 -7.625 -25.990 1.00 71.19 376 ARG A O 1
ATOM 2800 N N . VAL A 1 377 ? 25.387 -5.379 -26.023 1.00 66.75 377 VAL A N 1
ATOM 2801 C CA . VAL A 1 377 ? 26.698 -5.242 -26.687 1.00 66.75 377 VAL A CA 1
ATOM 2802 C C . VAL A 1 377 ? 27.815 -5.878 -25.853 1.00 66.75 377 VAL A C 1
ATOM 2804 O O . VAL A 1 377 ? 28.641 -6.593 -26.404 1.00 66.75 377 VAL A O 1
ATOM 2807 N N . THR A 1 378 ? 27.805 -5.694 -24.530 1.00 59.88 378 THR A N 1
ATOM 2808 C CA . THR A 1 378 ? 28.829 -6.257 -23.629 1.00 59.88 378 THR A CA 1
ATOM 2809 C C . THR A 1 378 ? 28.737 -7.779 -23.456 1.00 59.88 378 THR A C 1
ATOM 2811 O O . THR A 1 378 ? 29.685 -8.384 -22.978 1.00 59.88 378 THR A O 1
ATOM 2814 N N . THR A 1 379 ? 27.611 -8.409 -23.807 1.00 57.81 379 THR A N 1
ATOM 2815 C CA . THR A 1 379 ? 27.421 -9.868 -23.661 1.00 57.81 379 THR A CA 1
ATOM 2816 C C . THR A 1 379 ? 27.795 -10.639 -24.939 1.00 57.81 379 THR A C 1
ATOM 2818 O O . THR A 1 379 ? 27.956 -11.854 -24.899 1.00 57.81 379 THR A O 1
ATOM 2821 N N . VAL A 1 380 ? 27.902 -9.950 -26.084 1.00 55.50 380 VAL A N 1
ATOM 2822 C CA . VAL A 1 380 ? 28.156 -10.554 -27.410 1.00 55.50 380 VAL A CA 1
ATOM 2823 C C . VAL A 1 380 ? 29.621 -10.411 -27.860 1.00 55.50 380 VAL A C 1
ATOM 2825 O O . VAL A 1 380 ? 30.037 -11.113 -28.780 1.00 55.50 380 VAL A O 1
ATOM 2828 N N . GLY A 1 381 ? 30.397 -9.524 -27.232 1.00 39.75 381 GLY A N 1
ATOM 2829 C CA . GLY A 1 381 ? 31.852 -9.408 -27.416 1.00 39.75 381 GLY A CA 1
ATOM 2830 C C . GLY A 1 381 ? 32.602 -10.086 -26.285 1.00 39.75 381 GLY A C 1
ATOM 2831 O O . GLY A 1 381 ? 33.675 -10.655 -26.578 1.00 39.75 381 GLY A O 1
#

Mean predicted aligned error: 5.07 Å

Solvent-accessible surface area (backbone atoms only — not comparable to full-atom values): 19203 Å² total; per-residue (Å²): 115,67,69,54,53,50,48,50,55,59,47,48,50,53,58,50,65,53,89,52,81,44,81,64,40,53,41,38,69,59,56,43,51,49,27,41,50,27,9,49,51,10,58,66,41,94,61,47,75,62,17,45,47,29,12,51,48,21,44,54,50,50,25,47,53,35,40,47,17,50,35,57,70,59,17,51,50,46,26,48,53,55,33,59,50,46,70,90,58,64,53,30,57,36,70,58,39,46,59,43,46,42,33,61,55,46,51,27,54,51,27,39,73,73,63,36,7,68,60,17,29,52,48,41,51,51,52,44,48,21,44,69,72,38,36,71,41,73,56,99,89,40,81,43,56,28,53,54,44,36,75,50,71,67,30,44,49,54,40,43,52,51,40,48,56,46,38,41,53,57,29,30,48,13,26,30,57,59,61,36,27,57,59,13,18,52,50,10,51,79,60,73,45,56,60,51,44,58,40,51,24,34,48,24,40,32,50,22,23,46,76,67,69,36,40,70,60,20,48,50,55,59,74,66,39,51,56,86,46,68,67,32,47,23,50,50,28,48,53,48,32,52,42,34,48,66,68,74,42,90,36,65,69,42,40,55,48,22,53,47,39,51,66,71,51,76,92,46,75,45,34,43,63,34,53,45,33,43,52,51,48,51,57,65,68,54,68,69,76,76,47,75,70,60,54,46,53,43,56,51,50,53,51,52,29,64,75,61,43,16,17,63,43,25,48,55,41,63,72,31,67,74,36,44,72,69,47,52,73,65,58,48,50,52,36,51,45,34,22,57,49,30,28,56,60,63,60,62,69,60,69,67,61,42,52,52,44,52,52,22,43,54,39,13,44,51,24,36,43,53,36,54,56,52,55,53,55,68,74,76,110

Radius of gyration: 22.38 Å; Cα contacts (8 Å, |Δi|>4): 584; chains: 1; bounding box: 59×48×58 Å

Nearest PDB structures (foldseek):
  5i9h-assembly1_A  TM=3.527E-01  e=3.832E-02  unidentified
  9e8q-assembly1_X  TM=3.761E-01  e=5.767E-01  Homo sapiens
  8jri-assembly1_X  TM=3.381E-01  e=4.436E-01  Homo sapiens
  7naz-assembly1_A  TM=2.733E-01  e=4.634E-01  Mycolicibacterium smegmatis MC2 155
  7zbz-assembly1_D  TM=2.739E-01  e=1.798E+00  Homo sapiens

Organism: NCBI:txid1836972

Secondary structure (DSSP, 8-state):
-HHHHHHHHHHHHH---S---------HHHHHHHHHHHHHHHHHS-SSHHHHHHHHHHHHHHHHHHHHHT-HHHHHHHHHHHHHTTTTS-SB-HHHHHHHHHHHHHHHHHHHHTT-HHHHHHHHHHHHHHHHHT--EEETTEEE-TTTSBSSHHHHHHHHHHHHHHHHHHHHHHHHHTT-HHHHHHHHHHTT---SS-SHHHHHHHHHHHHTT-HHHHHHHHHT----SHHHHHHHHHHHHHHHHHTT---HHHHHHHHHHHHTSPP-GGGHHHHHHHHHHHHHTT-STTSHHHHHHHHHHHHHHHHHT-HHHHHHHHHSHHHHHHS-HHHHHHHHHHHHHTTTT-S---HHHHHHHHHHHHHHHHHHHHHHHHHHHHHH-

pLDDT: mean 90.93, std 9.54, range [39.75, 98.69]

Sequence (381 aa):
MGVAEDLLAQVGRRFPLVARPRPACGPLHARVSEVNALARAAAASSSGPEALTAAAEAHNKAALIVSDVGLPDLARTLCRRHWDAYQDTWPLDGRTARRALEPLVNLARLHIRDGHGDRAHGLLRTLHRGIAEGTDIVIDGILVPGGRLTAAPDDHWALRHWLWTVVLADGTRALAAAGRWEQAAAHAEASRGVGRRLLDGRQAVVLAHCTGGRLTAARAVIDESEPAELWERAVAACLTVVCDRSAGKTADQSVATMIRCYEDLPAAASLGAFQARLGLTVIDLAESITTPASRRIPARLTRQALTTSDAHVARELLAHQACSTAMTIAERSELSEAVRAAGLGLGLIPPTLRVDLMAAVETAETAIGRALTRARVTTVG